Protein AF-0000000073987793 (afdb_homodimer)

Organism: Leishmania donovani (NCBI:txid5661)

Secondary structure (DSSP, 8-state):
---PPEEEEEE---HHHHHHHHHHHHHSSEEEEEEE-SSHHHHHHHHHHHHHHHT--GGG--EEE-HHHHHH-TT-SEEEE-S-GGGHHHHHHHHHHTT-EEEEPSS--SSHHHHHHHHHHHHTTT--EEE--GGGGSHHHHHHHHTGGGG-SEEEEEEEEEEE--HHHHHH-GGG-TTT-TTHHIIIIIHHHHHHHHHHTTSPPPSEEEEEEEEE-TTS-EEEEEEEEEEE-SSTT-EEEEEEEEESEEEEEEEEEEEESS-EEE-TTSSS---TTSSEEEEEEEEEE----SSS---EEEEEEEEEETT--SSHHHHHHHHHHHHTEEE-TTS-EEE-HHHHHHHHHHHHHHHHHHHHHHHHHH-/---PPEEEEEE---HHHHHHHHHHHHHSSEEEEEEE-SSHHHHHHHHHHHHHHHT--GGG--EEE-HHHHHH-TT-SEEEE-S-GGGHHHHHHHHHHTT-EEEEPSS--SSHHHHHHHHHHHHTTT--EEE--GGGGSHHHHHHHHTGGGG-SEEEEEEEEEEE--HHHHHH-GGG-TTT-TTHHIIIIIHHHHHHHHHHTTSPPPSEEEEEEEEE-TTS-EEEEEEEEEEE-SSTT-EEEEEEEEESEEEEEEEEEEEESS-EEE-TTSSS---TTSSEEEEEEEEEE----TTS---EEEEEEEEEETT--SSHHHHHHHHHHHHHEEE-TTS-EEE-HHHHHHHHHHHHHHHHHHHHHHHHHH-

Solvent-accessible surface area (backbone atoms only — not comparable to full-atom values): 36524 Å² total; per-residue (Å²): 122,90,82,69,62,45,25,28,15,29,37,38,77,39,64,66,46,43,49,48,50,54,15,37,58,70,40,50,66,39,42,58,38,31,30,7,27,100,40,53,67,58,19,41,52,49,48,53,52,49,33,61,76,66,67,54,52,78,91,62,54,53,41,60,30,42,57,67,54,36,45,67,33,91,64,32,44,32,36,38,37,59,58,52,29,65,62,39,63,66,53,55,53,45,18,41,74,51,71,29,24,36,37,31,35,63,52,60,50,84,40,50,68,57,43,50,52,50,50,52,55,23,47,76,70,34,26,35,47,35,56,54,59,32,38,80,49,17,59,54,51,51,52,52,55,71,48,43,72,74,15,44,56,60,37,34,36,40,27,38,36,28,29,58,58,51,74,66,46,54,72,65,38,58,49,49,30,38,83,36,24,72,51,13,26,41,34,67,48,32,43,54,38,52,46,52,54,26,60,73,55,72,67,55,76,58,81,45,68,44,24,40,71,74,39,59,46,95,83,61,12,35,34,22,32,39,39,36,39,31,31,75,31,91,49,89,96,39,54,22,48,31,41,33,40,17,27,42,72,26,22,62,42,46,42,33,38,42,31,7,54,44,10,28,38,47,31,52,25,62,73,64,45,59,28,88,87,38,59,26,52,34,34,41,40,31,54,43,76,55,66,75,54,74,58,68,70,76,52,66,44,67,49,73,45,80,44,75,34,67,78,28,61,61,54,38,19,50,18,38,38,44,37,49,56,53,70,34,48,44,63,48,94,87,62,48,78,29,33,41,68,68,50,34,52,51,37,39,46,56,44,48,54,44,41,41,53,52,51,50,22,50,51,45,35,75,98,120,90,82,70,61,45,26,29,16,29,38,39,76,38,66,67,46,46,45,49,51,53,16,37,58,69,40,51,64,39,42,58,38,31,30,7,26,102,39,52,68,58,21,41,52,48,47,53,51,49,33,62,76,67,66,53,53,80,93,61,55,53,41,59,28,42,55,67,53,36,45,66,34,91,63,31,47,33,36,37,36,58,57,52,29,66,61,38,64,66,55,54,52,44,17,41,76,50,70,29,25,38,38,30,34,64,52,61,50,83,41,51,67,57,41,49,51,50,48,52,55,22,47,75,70,33,26,37,48,35,56,54,58,32,39,81,50,16,60,53,50,50,51,54,53,70,49,44,71,73,15,44,56,59,38,36,37,41,28,40,36,29,28,59,59,49,75,67,46,55,71,67,37,58,52,48,31,38,82,37,25,71,51,13,26,44,33,67,49,31,43,55,38,53,47,50,54,27,59,73,54,72,67,54,78,56,80,45,67,44,22,41,71,74,39,59,46,95,85,61,12,35,34,21,32,38,38,37,38,32,32,76,30,91,49,90,93,39,54,21,47,31,41,32,41,18,26,42,72,26,22,62,42,47,42,33,37,42,32,7,54,45,9,28,38,44,33,52,25,62,72,65,45,60,28,88,87,40,58,25,52,33,36,39,39,31,55,44,74,54,62,74,49,66,74,57,72,71,51,67,42,66,50,74,44,78,45,74,33,68,78,30,60,61,53,38,21,49,19,38,37,44,36,49,56,54,70,34,46,44,64,46,96,87,62,48,78,29,33,41,67,67,52,33,51,49,36,39,47,56,44,46,54,43,41,41,52,53,50,48,22,51,51,44,36,75,100

Sequence (734 aa):
MSSDTIRVGFLGASTIAHKVWAAIEAAGNMQVTLVGSRSVKVAQKFIDECTESLHISEERKAAAATYDEVVGSSNVDVVYMSIPVTTRHEWVMKCAENNKHVVGEKPPASTPAQLQSWIEALSAKGLLYMDGTMFSHGPYVKKVVELLPEIGDIRRMTFIFSFRASPERLQSDIRCNPNLEPLGALGDIGWYGIRSFLHMVDFTMPTTVAGRILEELPNGAVTSFKGELTFPGAKPDTSIYSYFYCSFLSSLQQSFIVSGTKGRIVAEQLTSPLTDAGAACFKIVKPTFSGPDPSTDVTVEQTVTNVQVPEETGHMQETQMWRDVRDCLKKDESGRLIAEEDAVREWARKSWMTHCIAAKLMESARSMSSDTIRVGFLGASTIAHKVWAAIEAAGNMQVTLVGSRSVKVAQKFIDECTESLHISEERKAAAATYDEVVGSSNVDVVYMSIPVTTRHEWVMKCAENNKHVVGEKPPASTPAQLQSWIEALSAKGLLYMDGTMFSHGPYVKKVVELLPEIGDIRRMTFIFSFRASPERLQSDIRCNPNLEPLGALGDIGWYGIRSFLHMVDFTMPTTVAGRILEELPNGAVTSFKGELTFPGAKPDTSIYSYFYCSFLSSLQQSFIVSGTKGRIVAEQLTSPLTDAGAACFKIVKPTFSGPDPSTDVTVEQTVTNVQVPEETGHMQETQMWRDVRDCLKKDESGRLIAEEDAVREWARKSWMTHCIAAKLMESARS

Nearest PDB structures (foldseek):
  1rye-assembly1_D  TM=8.030E-01  e=3.801E-21  Zymomonas mobilis
  1rye-assembly1_B  TM=8.020E-01  e=1.846E-20  Zymomonas mobilis
  1h6d-assembly3_I  TM=7.692E-01  e=1.028E-20  Zymomonas mobilis
  1rye-assembly1_C  TM=7.904E-01  e=4.709E-20  Zymomonas mobilis
  6z3b-assembly1_B  TM=7.321E-01  e=4.615E-19  Mediterraneibacter gnavus

Structure (mmCIF, N/CA/C/O backbone):
data_AF-0000000073987793-model_v1
#
loop_
_entity.id
_entity.type
_entity.pdbx_description
1 polymer 'Oxidoreductase-like protein'
#
loop_
_atom_site.group_PDB
_atom_site.id
_atom_site.type_symbol
_atom_site.label_atom_id
_atom_site.label_alt_id
_atom_site.label_comp_id
_atom_site.label_asym_id
_atom_site.label_entity_id
_atom_site.label_seq_id
_atom_site.pdbx_PDB_ins_code
_atom_site.Cartn_x
_atom_site.Cartn_y
_atom_site.Cartn_z
_atom_site.occupancy
_atom_site.B_iso_or_equiv
_atom_site.auth_seq_id
_atom_site.auth_comp_id
_atom_site.auth_asym_id
_atom_site.auth_atom_id
_atom_site.pdbx_PDB_model_num
ATOM 1 N N . MET A 1 1 ? 15.875 -32.812 -31.797 1 35.72 1 MET A N 1
ATOM 2 C CA . MET A 1 1 ? 15.258 -33.281 -30.562 1 35.72 1 MET A CA 1
ATOM 3 C C . MET A 1 1 ? 14.047 -34.156 -30.875 1 35.72 1 MET A C 1
ATOM 5 O O . MET A 1 1 ? 13.195 -33.812 -31.688 1 35.72 1 MET A O 1
ATOM 9 N N . SER A 1 2 ? 14.078 -35.344 -31.031 1 41 2 SER A N 1
ATOM 10 C CA . SER A 1 2 ? 13.016 -36.281 -31.375 1 41 2 SER A CA 1
ATOM 11 C C . SER A 1 2 ? 11.68 -35.844 -30.797 1 41 2 SER A C 1
ATOM 13 O O . SER A 1 2 ? 11.594 -35.469 -29.625 1 41 2 SER A O 1
ATOM 15 N N . SER A 1 3 ? 10.766 -35.188 -31.547 1 55.16 3 SER A N 1
ATOM 16 C CA . SER A 1 3 ? 9.594 -34.312 -31.578 1 55.16 3 SER A CA 1
ATOM 17 C C . SER A 1 3 ? 8.453 -34.875 -30.75 1 55.16 3 SER A C 1
ATOM 19 O O . SER A 1 3 ? 7.289 -34.812 -31.156 1 55.16 3 SER A O 1
ATOM 21 N N . ASP A 1 4 ? 8.711 -35.844 -29.781 1 81 4 ASP A N 1
ATOM 22 C CA . ASP A 1 4 ? 7.582 -36.562 -29.219 1 81 4 ASP A CA 1
ATOM 23 C C . ASP A 1 4 ? 6.707 -35.656 -28.375 1 81 4 ASP A C 1
ATOM 25 O O . ASP A 1 4 ? 7.219 -34.812 -27.656 1 81 4 ASP A O 1
ATOM 29 N N . THR A 1 5 ? 5.496 -35.781 -28.625 1 93.75 5 THR A N 1
ATOM 30 C CA . THR A 1 5 ? 4.441 -35.031 -27.922 1 93.75 5 THR A CA 1
ATOM 31 C C . THR A 1 5 ? 4.406 -35.438 -26.453 1 93.75 5 THR A C 1
ATOM 33 O O . THR A 1 5 ? 4.438 -36.625 -26.125 1 93.75 5 THR A O 1
ATOM 36 N N . ILE A 1 6 ? 4.586 -34.531 -25.594 1 97.19 6 ILE A N 1
ATOM 37 C CA . ILE A 1 6 ? 4.469 -34.75 -24.156 1 97.19 6 ILE A CA 1
ATOM 38 C C . ILE A 1 6 ? 3 -34.969 -23.797 1 97.19 6 ILE A C 1
ATOM 40 O O . ILE A 1 6 ? 2.143 -34.156 -24.141 1 97.19 6 ILE A O 1
ATOM 44 N N . ARG A 1 7 ? 2.73 -36.094 -23.172 1 97.94 7 ARG A N 1
ATOM 45 C CA . ARG A 1 7 ? 1.363 -36.438 -22.812 1 97.94 7 ARG A CA 1
ATOM 46 C C . ARG A 1 7 ? 1.042 -36.031 -21.375 1 97.94 7 ARG A C 1
ATOM 48 O O . ARG A 1 7 ? 1.73 -36.438 -20.438 1 97.94 7 ARG A O 1
ATOM 55 N N . VAL A 1 8 ? -0.016 -35.25 -21.234 1 98.62 8 VAL A N 1
ATOM 56 C CA 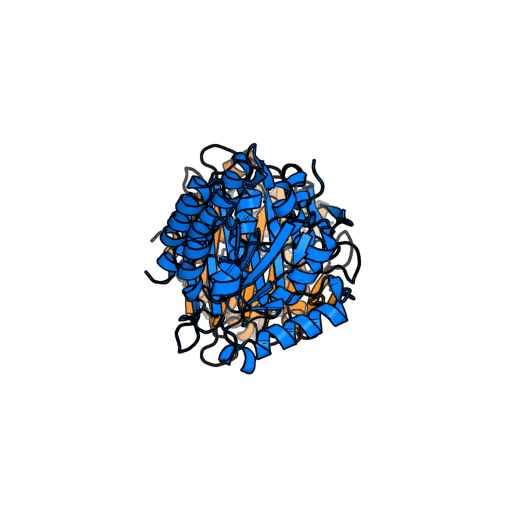. VAL A 1 8 ? -0.376 -34.656 -19.953 1 98.62 8 VAL A CA 1
ATOM 57 C C . VAL A 1 8 ? -1.656 -35.312 -19.438 1 98.62 8 VAL A C 1
ATOM 59 O O . VAL A 1 8 ? -2.635 -35.469 -20.172 1 98.62 8 VAL A O 1
ATOM 62 N N . GLY A 1 9 ? -1.652 -35.781 -18.188 1 98.69 9 GLY A N 1
ATOM 63 C CA . GLY A 1 9 ? -2.842 -36.219 -17.484 1 98.69 9 GLY A CA 1
ATOM 64 C C . GLY A 1 9 ? -3.303 -35.25 -16.406 1 98.69 9 GLY A C 1
ATOM 65 O O . GLY A 1 9 ? -2.48 -34.656 -15.703 1 98.69 9 GLY A O 1
ATOM 66 N N . PHE A 1 10 ? -4.633 -35.062 -16.281 1 98.5 10 PHE A N 1
ATOM 67 C CA . PHE A 1 10 ? -5.203 -34.188 -15.266 1 98.5 10 PHE A CA 1
ATOM 68 C C . PHE A 1 10 ? -5.695 -35 -14.062 1 98.5 10 PHE A C 1
ATOM 70 O O . PHE A 1 10 ? -6.328 -36.031 -14.227 1 98.5 10 PHE A O 1
ATOM 77 N N . LEU A 1 11 ? -5.305 -34.594 -12.914 1 97.88 11 LEU A N 1
ATOM 78 C CA . LEU A 1 11 ? -6.055 -34.938 -11.719 1 97.88 11 LEU A CA 1
ATOM 79 C C . LEU A 1 11 ? -6.949 -33.781 -11.281 1 97.88 11 LEU A C 1
ATOM 81 O O . LEU A 1 11 ? -6.477 -32.812 -10.656 1 97.88 11 LEU A O 1
ATOM 85 N N . GLY A 1 12 ? -8.211 -33.906 -11.57 1 94.56 12 GLY A N 1
ATOM 86 C CA . GLY A 1 12 ? -9.172 -32.844 -11.281 1 94.56 12 GLY A CA 1
ATOM 87 C C . GLY A 1 12 ? -9.703 -32.156 -12.523 1 94.56 12 GLY A C 1
ATOM 88 O O . GLY A 1 12 ? -8.977 -32 -13.508 1 94.56 12 GLY A O 1
ATOM 89 N N . ALA A 1 13 ? -10.992 -31.812 -12.523 1 89.69 13 ALA A N 1
ATOM 90 C CA . ALA A 1 13 ? -11.688 -31.078 -13.57 1 89.69 13 ALA A CA 1
ATOM 91 C C . ALA A 1 13 ? -12.172 -29.719 -13.055 1 89.69 13 ALA A C 1
ATOM 93 O O . ALA A 1 13 ? -13.344 -29.375 -13.203 1 89.69 13 ALA A O 1
ATOM 94 N N . SER A 1 14 ? -11.195 -29.047 -12.508 1 85.25 14 SER A N 1
ATOM 95 C CA . SER A 1 14 ? -11.5 -27.766 -11.883 1 85.25 14 SER A CA 1
ATOM 96 C C . SER A 1 14 ? -11.711 -26.672 -12.93 1 85.25 14 SER A C 1
ATOM 98 O O . SER A 1 14 ? -11.391 -26.875 -14.102 1 85.25 14 SER A O 1
ATOM 100 N N . THR A 1 15 ? -12.234 -25.531 -12.547 1 82.75 15 THR A N 1
ATOM 101 C CA . THR A 1 15 ? -12.445 -24.391 -13.43 1 82.75 15 THR A CA 1
ATOM 102 C C . THR A 1 15 ? -11.125 -23.922 -14.031 1 82.75 15 THR A C 1
ATOM 104 O O . THR A 1 15 ? -11.055 -23.609 -15.219 1 82.75 15 THR A O 1
ATOM 107 N N . ILE A 1 16 ? -10.133 -23.891 -13.266 1 86.88 16 ILE A N 1
ATOM 108 C CA . ILE A 1 16 ? -8.828 -23.422 -13.727 1 86.88 16 ILE A CA 1
ATOM 109 C C . ILE A 1 16 ? -8.258 -24.391 -14.75 1 86.88 16 ILE A C 1
ATOM 111 O O . ILE A 1 16 ? -7.461 -24.016 -15.609 1 86.88 16 ILE A O 1
ATOM 115 N N . ALA A 1 17 ? -8.672 -25.625 -14.664 1 91.12 17 ALA A N 1
ATOM 116 C CA . ALA A 1 17 ? -8.164 -26.656 -15.57 1 91.12 17 ALA A CA 1
ATOM 117 C C . ALA A 1 17 ? -8.57 -26.359 -17.016 1 91.12 17 ALA A C 1
ATOM 119 O O . ALA A 1 17 ? -7.879 -26.766 -17.953 1 91.12 17 ALA A O 1
ATOM 120 N N . HIS A 1 18 ? -9.688 -25.641 -17.172 1 90.19 18 HIS A N 1
ATOM 121 C CA . HIS A 1 18 ? -10.078 -25.219 -18.516 1 90.19 18 HIS A CA 1
ATOM 122 C C . HIS A 1 18 ? -9.016 -24.328 -19.141 1 90.19 18 HIS A C 1
ATOM 124 O O . HIS A 1 18 ? -8.602 -24.562 -20.281 1 90.19 18 HIS A O 1
ATOM 130 N N . LYS A 1 19 ? -8.57 -23.453 -18.344 1 89 19 LYS A N 1
ATOM 131 C CA . LYS A 1 19 ? -7.543 -22.516 -18.797 1 89 19 LYS A CA 1
ATOM 132 C C . LYS A 1 19 ? -6.215 -23.219 -19.031 1 89 19 LYS A C 1
ATOM 134 O O . LYS A 1 19 ? -5.484 -22.891 -19.969 1 89 19 LYS A O 1
ATOM 139 N N . VAL A 1 20 ? -5.957 -24.109 -18.234 1 94.44 20 VAL A N 1
ATOM 140 C CA . VAL A 1 20 ? -4.699 -24.844 -18.312 1 94.44 20 VAL A CA 1
ATOM 141 C C . VAL A 1 20 ? -4.691 -25.703 -19.578 1 94.44 20 VAL A C 1
ATOM 143 O O . VAL A 1 20 ? -3.68 -25.781 -20.281 1 94.44 20 VAL A O 1
ATOM 146 N N . TRP A 1 21 ? -5.828 -26.297 -19.844 1 95.75 21 TRP A N 1
ATOM 147 C CA . TRP A 1 21 ? -5.922 -27.109 -21.062 1 95.75 21 TRP A CA 1
ATOM 148 C C . TRP A 1 21 ? -5.672 -26.25 -22.297 1 95.75 21 TRP A C 1
ATOM 150 O O . TRP A 1 21 ? -4.895 -26.625 -23.188 1 95.75 21 TRP A O 1
ATOM 160 N N . ALA A 1 22 ? -6.277 -25.094 -22.328 1 93.75 22 ALA A N 1
ATOM 161 C CA . ALA A 1 22 ? -6.059 -24.172 -23.438 1 93.75 22 ALA A CA 1
ATOM 162 C C . ALA A 1 22 ? -4.582 -23.812 -23.562 1 93.75 22 ALA A C 1
ATOM 164 O O . ALA A 1 22 ? -4.051 -23.734 -24.672 1 93.75 22 ALA A O 1
ATOM 165 N N . ALA A 1 23 ? -3.941 -23.609 -22.453 1 95.06 23 ALA A N 1
ATOM 166 C CA . ALA A 1 23 ? -2.527 -23.25 -22.438 1 95.06 23 ALA A CA 1
ATOM 167 C C . ALA A 1 23 ? -1.659 -24.375 -22.969 1 95.06 23 ALA A C 1
ATOM 169 O O . ALA A 1 23 ? -0.695 -24.141 -23.703 1 95.06 23 ALA A O 1
ATOM 170 N N . ILE A 1 24 ? -1.985 -25.578 -22.609 1 96.69 24 ILE A N 1
ATOM 171 C CA . ILE A 1 24 ? -1.236 -26.75 -23.062 1 96.69 24 ILE A CA 1
ATOM 172 C C . ILE A 1 24 ? -1.342 -26.875 -24.578 1 96.69 24 ILE A C 1
ATOM 174 O O . ILE A 1 24 ? -0.34 -27.109 -25.25 1 96.69 24 ILE A O 1
ATOM 178 N N . GLU A 1 25 ? -2.533 -26.672 -25.109 1 95.19 25 GLU A N 1
ATOM 179 C CA . GLU A 1 25 ? -2.719 -26.719 -26.562 1 95.19 25 GLU A CA 1
ATOM 180 C C . GLU A 1 25 ? -1.897 -25.625 -27.25 1 95.19 25 GLU A C 1
ATOM 182 O O . GLU A 1 25 ? -1.278 -25.875 -28.281 1 95.19 25 GLU A O 1
ATOM 187 N N . ALA A 1 26 ? -1.867 -24.516 -26.641 1 94.5 26 ALA A N 1
ATOM 188 C CA . ALA A 1 26 ? -1.175 -23.359 -27.219 1 94.5 26 ALA A CA 1
ATOM 189 C C . ALA A 1 26 ? 0.339 -23.531 -27.109 1 94.5 26 ALA A C 1
ATOM 191 O O . ALA A 1 26 ? 1.089 -22.969 -27.922 1 94.5 26 ALA A O 1
ATOM 192 N N . ALA A 1 27 ? 0.81 -24.219 -26.141 1 95.88 27 ALA A N 1
ATOM 193 C CA . ALA A 1 27 ? 2.24 -24.391 -25.906 1 95.88 27 ALA A CA 1
ATOM 194 C C . ALA A 1 27 ? 2.893 -25.188 -27.016 1 95.88 27 ALA A C 1
ATOM 196 O O . ALA A 1 27 ? 4.074 -25.016 -27.312 1 95.88 27 ALA A O 1
ATOM 197 N N . GLY A 1 28 ? 2.111 -26.094 -27.656 1 94.06 28 GLY A N 1
ATOM 198 C CA . GLY A 1 28 ? 2.621 -26.906 -28.734 1 94.06 28 GLY A CA 1
ATOM 199 C C . GLY A 1 28 ? 3.377 -28.141 -28.266 1 94.06 28 GLY A C 1
ATOM 200 O O . GLY A 1 28 ? 3.998 -28.109 -27.188 1 94.06 28 GLY A O 1
ATOM 201 N N . ASN A 1 29 ? 3.287 -29.156 -29.016 1 95.12 29 ASN A N 1
ATOM 202 C CA . ASN A 1 29 ? 3.969 -30.438 -28.797 1 95.12 29 ASN A CA 1
ATOM 203 C C . ASN A 1 29 ? 3.594 -31.062 -27.469 1 95.12 29 ASN A C 1
ATOM 205 O O . ASN A 1 29 ? 4.422 -31.703 -26.812 1 95.12 29 ASN A O 1
ATOM 209 N N . MET A 1 30 ? 2.471 -30.719 -26.969 1 96.88 30 MET A N 1
ATOM 210 C CA . MET A 1 30 ? 1.88 -31.312 -25.766 1 96.88 30 MET A CA 1
ATOM 211 C C . MET A 1 30 ? 0.415 -31.672 -26 1 96.88 30 MET A C 1
ATOM 213 O O . MET A 1 30 ? -0.243 -31.078 -26.859 1 96.88 30 MET A O 1
ATOM 217 N N . GLN A 1 31 ? -0.027 -32.656 -25.266 1 96.75 31 GLN A N 1
ATOM 218 C CA . GLN A 1 31 ? -1.404 -33.094 -25.453 1 96.75 31 GLN A CA 1
ATOM 219 C C . GLN A 1 31 ? -1.972 -33.656 -24.141 1 96.75 31 GLN A C 1
ATOM 221 O O . GLN A 1 31 ? -1.301 -34.406 -23.438 1 96.75 31 GLN A O 1
ATOM 226 N N . VAL A 1 32 ? -3.182 -33.219 -23.812 1 98.19 32 VAL A N 1
ATOM 227 C CA . VAL A 1 32 ? -3.889 -33.844 -22.703 1 98.19 32 VAL A CA 1
ATOM 228 C C . VAL A 1 32 ? -4.453 -35.188 -23.141 1 98.19 32 VAL A C 1
ATOM 230 O O . VAL A 1 32 ? -5.238 -35.25 -24.094 1 98.19 32 VAL A O 1
ATOM 233 N N . THR A 1 33 ? -4.129 -36.25 -22.438 1 98.19 33 THR A N 1
ATOM 234 C CA . THR A 1 33 ? -4.508 -37.562 -22.906 1 98.19 33 THR A CA 1
ATOM 235 C C . THR A 1 33 ? -5.531 -38.188 -21.969 1 98.19 33 THR A C 1
ATOM 237 O O . THR A 1 33 ? -6.379 -38.969 -22.391 1 98.19 33 THR A O 1
ATOM 240 N N . LEU A 1 34 ? -5.387 -37.875 -20.672 1 98.25 34 LEU A N 1
ATOM 241 C CA . LEU A 1 34 ? -6.312 -38.438 -19.688 1 98.25 34 LEU A CA 1
ATOM 242 C C . LEU A 1 34 ? -6.77 -37.344 -18.719 1 98.25 34 LEU A C 1
ATOM 244 O O . LEU A 1 34 ? -5.988 -36.469 -18.344 1 98.25 34 LEU A O 1
ATOM 248 N N . VAL A 1 35 ? -8.039 -37.438 -18.344 1 98.31 35 VAL A N 1
ATOM 249 C CA . VAL A 1 35 ? -8.594 -36.594 -17.297 1 98.31 35 VAL A CA 1
ATOM 250 C C . VAL A 1 35 ? -9.219 -37.469 -16.203 1 98.31 35 VAL A C 1
ATOM 252 O O . VAL A 1 35 ? -10.172 -38.219 -16.469 1 98.31 35 VAL A O 1
ATOM 255 N N . GLY A 1 36 ? -8.625 -37.312 -15.07 1 96.81 36 GLY A N 1
ATOM 256 C CA . GLY A 1 36 ? -9.125 -38.062 -13.93 1 96.81 36 GLY A CA 1
ATOM 257 C C . GLY A 1 36 ? -10.039 -37.25 -13.031 1 96.81 36 GLY A C 1
ATOM 258 O O . GLY A 1 36 ? -9.797 -36.062 -12.812 1 96.81 36 GLY A O 1
ATOM 259 N N . SER A 1 37 ? -11.094 -37.844 -12.57 1 92.88 37 SER A N 1
ATOM 260 C CA . SER A 1 37 ? -11.992 -37.281 -11.562 1 92.88 37 SER A CA 1
ATOM 261 C C . SER A 1 37 ? -12.555 -38.375 -10.648 1 92.88 37 SER A C 1
ATOM 263 O O . SER A 1 37 ? -12.391 -39.562 -10.914 1 92.88 37 SER A O 1
ATOM 265 N N . ARG A 1 38 ? -13.148 -37.906 -9.469 1 87.06 38 ARG A N 1
ATOM 266 C CA . ARG A 1 38 ? -13.836 -38.812 -8.57 1 87.06 38 ARG A CA 1
ATOM 267 C C . ARG A 1 38 ? -15.039 -39.469 -9.258 1 87.06 38 ARG A C 1
ATOM 269 O O . ARG A 1 38 ? -15.367 -40.625 -8.992 1 87.06 38 ARG A O 1
ATOM 276 N N . SER A 1 39 ? -15.578 -38.656 -10.211 1 90.62 39 SER A N 1
ATOM 277 C CA . SER A 1 39 ? -16.688 -39.125 -11.039 1 90.62 39 SER A CA 1
ATOM 278 C C . SER A 1 39 ? -16.328 -39.125 -12.516 1 90.62 39 SER A C 1
ATOM 280 O O . SER A 1 39 ? -16.047 -38.094 -13.086 1 90.62 39 SER A O 1
ATOM 282 N N . VAL A 1 40 ? -16.422 -40.312 -13.133 1 89.81 40 VAL A N 1
ATOM 283 C CA . VAL A 1 40 ? -16.094 -40.438 -14.547 1 89.81 40 VAL A CA 1
ATOM 284 C C . VAL A 1 40 ? -17.016 -39.562 -15.375 1 89.81 40 VAL A C 1
ATOM 286 O O . VAL A 1 40 ? -16.594 -39 -16.391 1 89.81 40 VAL A O 1
ATOM 289 N N . LYS A 1 41 ? -18.188 -39.438 -14.883 1 92.94 41 LYS A N 1
ATOM 290 C CA . LYS A 1 41 ? -19.156 -38.594 -15.57 1 92.94 41 LYS A CA 1
ATOM 291 C C . LYS A 1 41 ? -18.703 -37.125 -15.578 1 92.94 41 LYS A C 1
ATOM 293 O O . LYS A 1 41 ? -18.859 -36.438 -16.578 1 92.94 41 LYS A O 1
ATOM 298 N N . VAL A 1 42 ? -18.172 -36.719 -14.461 1 93.19 42 VAL A N 1
ATOM 299 C CA . VAL A 1 42 ? -17.688 -35.375 -14.336 1 93.19 42 VAL A CA 1
ATOM 300 C C . VAL A 1 42 ? -16.5 -35.156 -15.266 1 93.19 42 VAL A C 1
ATOM 302 O O . VAL A 1 42 ? -16.406 -34.125 -15.945 1 93.19 42 VAL A O 1
ATOM 305 N N . ALA A 1 43 ? -15.609 -36.094 -15.328 1 95.88 43 ALA A N 1
ATOM 306 C CA . ALA A 1 43 ? -14.445 -36.031 -16.203 1 95.88 43 ALA A CA 1
ATOM 307 C C . ALA A 1 43 ? -14.867 -35.938 -17.672 1 95.88 43 ALA A C 1
ATOM 309 O O . ALA A 1 43 ? -14.32 -35.156 -18.438 1 95.88 43 ALA A O 1
ATOM 310 N N . GLN A 1 44 ? -15.828 -36.781 -18 1 96.19 44 GLN A N 1
ATOM 311 C CA . GLN A 1 44 ? -16.281 -36.812 -19.391 1 96.19 44 GLN A CA 1
ATOM 312 C C . GLN A 1 44 ? -16.922 -35.5 -19.797 1 96.19 44 GLN A C 1
ATOM 314 O O . GLN A 1 44 ? -16.688 -35 -20.891 1 96.19 44 GLN A O 1
ATOM 319 N N . LYS A 1 45 ? -17.75 -35 -18.922 1 95.62 45 LYS A N 1
ATOM 320 C CA . LYS A 1 45 ? -18.375 -33.719 -19.188 1 95.62 45 LYS A CA 1
ATOM 321 C C . LYS A 1 45 ? -17.328 -32.625 -19.406 1 95.62 45 LYS A C 1
ATOM 323 O O . LYS A 1 45 ? -17.422 -31.828 -20.344 1 95.62 45 LYS A O 1
ATOM 328 N N . PHE A 1 46 ? -16.391 -32.594 -18.547 1 95.75 46 PHE A N 1
ATOM 329 C CA . PHE A 1 46 ? -15.273 -31.656 -18.641 1 95.75 46 PHE A CA 1
ATOM 330 C C . PHE A 1 46 ? -14.531 -31.828 -19.969 1 95.75 46 PHE A C 1
ATOM 332 O O . PHE A 1 46 ? -14.234 -30.828 -20.641 1 95.75 46 PHE A O 1
ATOM 339 N N . ILE A 1 47 ? -14.242 -33 -20.375 1 97.31 47 ILE A N 1
ATOM 340 C CA . ILE A 1 47 ? -13.539 -33.312 -21.609 1 97.31 47 ILE A CA 1
ATOM 341 C C . ILE A 1 47 ? -14.352 -32.812 -22.797 1 97.31 47 ILE A C 1
ATOM 343 O O . ILE A 1 47 ? -13.812 -32.188 -23.703 1 97.31 47 ILE A O 1
ATOM 347 N N . ASP A 1 48 ? -15.633 -33.094 -22.766 1 96.19 48 ASP A N 1
ATOM 348 C CA . ASP A 1 48 ? -16.5 -32.688 -23.859 1 96.19 48 ASP A CA 1
ATOM 349 C C . ASP A 1 48 ? -16.516 -31.156 -24 1 96.19 48 ASP A C 1
ATOM 351 O O . ASP A 1 48 ? -16.438 -30.625 -25.109 1 96.19 48 ASP A O 1
ATOM 355 N N . GLU A 1 49 ? -16.594 -30.516 -22.906 1 94.81 49 GLU A N 1
ATOM 356 C CA . GLU A 1 49 ? -16.594 -29.062 -22.906 1 94.81 49 GLU A CA 1
ATOM 357 C C . GLU A 1 49 ? -15.297 -28.5 -23.484 1 94.81 49 GLU A C 1
ATOM 359 O O . GLU A 1 49 ? -15.32 -27.609 -24.312 1 94.81 49 GLU A O 1
ATOM 364 N N . CYS A 1 50 ? -14.203 -29.047 -23.031 1 95.12 50 CYS A N 1
ATOM 365 C CA . CYS A 1 50 ? -12.898 -28.562 -23.484 1 95.12 50 CYS A CA 1
ATOM 366 C C . CYS A 1 50 ? -12.664 -28.922 -24.953 1 95.12 50 CYS A C 1
ATOM 368 O O . CYS A 1 50 ? -12.133 -28.125 -25.719 1 95.12 50 CYS A O 1
ATOM 370 N N . THR A 1 51 ? -13.047 -30.078 -25.312 1 95.44 51 THR A N 1
ATOM 371 C CA . THR A 1 51 ? -12.883 -30.516 -26.703 1 95.44 51 THR A CA 1
ATOM 372 C C . THR A 1 51 ? -13.648 -29.609 -27.656 1 95.44 51 THR A C 1
ATOM 374 O O . THR A 1 51 ? -13.141 -29.234 -28.719 1 95.44 51 THR A O 1
ATOM 377 N N . GLU A 1 52 ? -14.836 -29.312 -27.281 1 94.81 52 GLU A N 1
ATOM 378 C CA . GLU A 1 52 ? -15.664 -28.438 -28.094 1 94.81 52 GLU A CA 1
ATOM 379 C C . GLU A 1 52 ? -15.094 -27.016 -28.141 1 94.81 52 GLU A C 1
ATOM 381 O O . GLU A 1 52 ? -14.898 -26.469 -29.219 1 94.81 52 GLU A O 1
ATOM 386 N N . SER A 1 53 ? -14.797 -26.5 -27.016 1 92.19 53 SER A N 1
ATOM 387 C CA . SER A 1 53 ? -14.375 -25.109 -26.906 1 92.19 53 SER A CA 1
ATOM 388 C C . SER A 1 53 ? -13.016 -24.906 -27.562 1 92.19 53 SER A C 1
ATOM 390 O O . SER A 1 53 ? -12.742 -23.828 -28.109 1 92.19 53 SER A O 1
ATOM 392 N N . LEU A 1 54 ? -12.148 -25.922 -27.547 1 94.25 54 LEU A N 1
ATOM 393 C CA . LEU A 1 54 ? -10.789 -25.781 -28.047 1 94.25 54 LEU A CA 1
ATOM 394 C C . LEU A 1 54 ? -10.664 -26.391 -29.453 1 94.25 54 LEU A C 1
ATOM 396 O O . LEU A 1 54 ? -9.57 -26.391 -30.031 1 94.25 54 LEU A O 1
ATOM 400 N N . HIS A 1 55 ? -11.711 -26.938 -29.969 1 94.88 55 HIS A N 1
ATOM 401 C CA . HIS A 1 55 ? -11.766 -27.531 -31.297 1 94.88 55 HIS A CA 1
ATOM 402 C C . HIS A 1 55 ? -10.727 -28.641 -31.453 1 94.88 55 HIS A C 1
ATOM 404 O O . HIS A 1 55 ? -9.977 -28.672 -32.438 1 94.88 55 HIS A O 1
ATOM 410 N N . ILE A 1 56 ? -10.734 -29.438 -30.453 1 95.38 56 ILE A N 1
ATOM 411 C CA . ILE A 1 56 ? -9.828 -30.578 -30.469 1 95.38 56 ILE A CA 1
ATOM 412 C C . ILE A 1 56 ? -10.406 -31.703 -31.328 1 95.38 56 ILE A C 1
ATOM 414 O O . ILE A 1 56 ? -11.594 -32.031 -31.203 1 95.38 56 ILE A O 1
ATOM 418 N N . SER A 1 57 ? -9.617 -32.312 -32.188 1 94.88 57 SER A N 1
ATOM 419 C CA . SER A 1 57 ? -10.078 -33.406 -33.062 1 94.88 57 SER A CA 1
ATOM 420 C C . SER A 1 57 ? -10.398 -34.656 -32.25 1 94.88 57 SER A C 1
ATOM 422 O O . SER A 1 57 ? -9.852 -34.875 -31.172 1 94.88 57 SER A O 1
ATOM 424 N N . GLU A 1 58 ? -11.234 -35.469 -32.781 1 92.69 58 GLU A N 1
ATOM 425 C CA . GLU A 1 58 ? -11.664 -36.688 -32.094 1 92.69 58 GLU A CA 1
ATOM 426 C C . GLU A 1 58 ? -10.477 -37.625 -31.828 1 92.69 58 GLU A C 1
ATOM 428 O O . GLU A 1 58 ? -10.445 -38.312 -30.812 1 92.69 58 GLU A O 1
ATOM 433 N N . GLU A 1 59 ? -9.508 -37.656 -32.719 1 92.88 59 GLU A N 1
ATOM 434 C CA . GLU A 1 59 ? -8.344 -38.531 -32.594 1 92.88 59 GLU A CA 1
ATOM 435 C C . GLU A 1 59 ? -7.465 -38.094 -31.406 1 92.88 59 GLU A C 1
ATOM 437 O O . GLU A 1 59 ? -6.734 -38.938 -30.859 1 92.88 59 GLU A O 1
ATOM 442 N N . ARG A 1 60 ? -7.582 -36.844 -31 1 94.56 60 ARG A N 1
ATOM 443 C CA . ARG A 1 60 ? -6.734 -36.312 -29.938 1 94.56 60 ARG A CA 1
ATOM 444 C C . ARG A 1 60 ? -7.523 -36.125 -28.641 1 94.56 60 ARG A C 1
ATOM 446 O O . ARG A 1 60 ? -7 -35.625 -27.656 1 94.56 60 ARG A O 1
ATOM 453 N N . LYS A 1 61 ? -8.734 -36.562 -28.672 1 96.38 61 LYS A N 1
ATOM 454 C CA . LYS A 1 61 ? -9.602 -36.375 -27.516 1 96.38 61 LYS A CA 1
ATOM 455 C C . LYS A 1 61 ? -9.086 -37.156 -26.312 1 96.38 61 LYS A C 1
ATOM 457 O O . LYS A 1 61 ? -8.711 -38.312 -26.438 1 96.38 61 LYS A O 1
ATOM 462 N N . ALA A 1 62 ? -9.023 -36.531 -25.219 1 97.88 62 ALA A N 1
ATOM 463 C CA . ALA A 1 62 ? -8.609 -37.188 -23.969 1 97.88 62 ALA A CA 1
ATOM 464 C C . ALA A 1 62 ? -9.664 -38.188 -23.516 1 97.88 62 ALA A C 1
ATOM 466 O O . ALA A 1 62 ? -10.82 -38.125 -23.938 1 97.88 62 ALA A O 1
ATOM 467 N N . ALA A 1 63 ? -9.258 -39.125 -22.688 1 97.62 63 ALA A N 1
ATOM 468 C CA . ALA A 1 63 ? -10.188 -40.094 -22.109 1 97.62 63 ALA A CA 1
ATOM 469 C C . ALA A 1 63 ? -10.414 -39.844 -20.625 1 97.62 63 ALA A C 1
ATOM 471 O O . ALA A 1 63 ? -9.516 -39.375 -19.922 1 97.62 63 ALA A O 1
ATOM 472 N N . ALA A 1 64 ? -11.672 -40.094 -20.25 1 97.75 64 ALA A N 1
ATOM 473 C CA . ALA A 1 64 ? -11.984 -40.062 -18.828 1 97.75 64 ALA A CA 1
ATOM 474 C C . ALA A 1 64 ? -11.367 -41.25 -18.094 1 97.75 64 ALA A C 1
ATOM 476 O O . ALA A 1 64 ? -11.352 -42.344 -18.609 1 97.75 64 ALA A O 1
ATOM 477 N N . ALA A 1 65 ? -10.859 -40.969 -16.922 1 97.25 65 ALA A N 1
ATOM 478 C CA . ALA A 1 65 ? -10.18 -41.969 -16.141 1 97.25 65 ALA A CA 1
ATOM 479 C C . ALA A 1 65 ? -10.32 -41.719 -14.641 1 97.25 65 ALA A C 1
ATOM 481 O O . ALA A 1 65 ? -10.828 -40.656 -14.234 1 97.25 65 ALA A O 1
ATOM 482 N N . THR A 1 66 ? -9.992 -42.75 -13.875 1 96.44 66 THR A N 1
ATOM 483 C CA . THR A 1 66 ? -9.789 -42.531 -12.445 1 96.44 66 THR A CA 1
ATOM 484 C C . THR A 1 66 ? -8.422 -41.906 -12.18 1 96.44 66 THR A C 1
ATOM 486 O O . THR A 1 66 ? -7.562 -41.906 -13.062 1 96.44 66 THR A O 1
ATOM 489 N N . TYR A 1 67 ? -8.234 -41.438 -10.922 1 97.31 67 TYR A N 1
ATOM 490 C CA . TYR A 1 67 ? -6.934 -40.875 -10.547 1 97.31 67 TYR A CA 1
ATOM 491 C C . TYR A 1 67 ? -5.836 -41.938 -10.664 1 97.31 67 TYR A C 1
ATOM 493 O O . TYR A 1 67 ? -4.758 -41.656 -11.195 1 97.31 67 TYR A O 1
ATOM 501 N N . ASP A 1 68 ? -6.152 -43.188 -10.273 1 97.25 68 ASP A N 1
ATOM 502 C CA . ASP A 1 68 ? -5.188 -44.25 -10.352 1 97.25 68 ASP A CA 1
ATOM 503 C C . ASP A 1 68 ? -4.805 -44.562 -11.805 1 97.25 68 ASP A C 1
ATOM 505 O O . ASP A 1 68 ? -3.637 -44.812 -12.102 1 97.25 68 ASP A O 1
ATOM 509 N N . GLU A 1 69 ? -5.777 -44.531 -12.641 1 97.62 69 GLU A N 1
ATOM 510 C CA . GLU A 1 69 ? -5.52 -44.781 -14.055 1 97.62 69 GLU A CA 1
ATOM 511 C C . GLU A 1 69 ? -4.633 -43.688 -14.664 1 97.62 69 GLU A C 1
ATOM 513 O O . GLU A 1 69 ? -3.766 -44 -15.492 1 97.62 69 GLU A O 1
ATOM 518 N N . VAL A 1 70 ? -4.852 -42.469 -14.25 1 98.19 70 VAL A N 1
ATOM 519 C CA . VAL A 1 70 ? -4.051 -41.375 -14.766 1 98.19 70 VAL A CA 1
ATOM 520 C C . VAL A 1 70 ? -2.594 -41.531 -14.352 1 98.19 70 VAL A C 1
ATOM 522 O O . VAL A 1 70 ? -1.692 -41.5 -15.195 1 98.19 70 VAL A O 1
ATOM 525 N N . VAL A 1 71 ? -2.316 -41.812 -13.086 1 98.12 71 VAL A N 1
ATOM 526 C CA . VAL A 1 71 ? -0.96 -41.844 -12.547 1 98.12 71 VAL A CA 1
ATOM 527 C C . VAL A 1 71 ? -0.238 -43.094 -13.031 1 98.12 71 VAL A C 1
ATOM 529 O O . VAL A 1 71 ? 0.989 -43.094 -13.164 1 98.12 71 VAL A O 1
ATOM 532 N N . GLY A 1 72 ? -0.977 -44.156 -13.422 1 97.88 72 GLY A N 1
ATOM 533 C CA . GLY A 1 72 ? -0.37 -45.406 -13.82 1 97.88 72 GLY A CA 1
ATOM 534 C C . GLY A 1 72 ? -0.27 -45.594 -15.32 1 97.88 72 GLY A C 1
ATOM 535 O O . GLY A 1 72 ? 0.328 -46.531 -15.812 1 97.88 72 GLY A O 1
ATOM 536 N N . SER A 1 73 ? -0.775 -44.719 -16.047 1 97.94 73 SER A N 1
ATOM 537 C CA . SER A 1 73 ? -0.902 -44.875 -17.484 1 97.94 73 SER A CA 1
ATOM 538 C C . SER A 1 73 ? 0.428 -44.625 -18.188 1 97.94 73 SER A C 1
ATOM 540 O O . SER A 1 73 ? 1.139 -43.688 -17.875 1 97.94 73 SER A O 1
ATOM 542 N N . SER A 1 74 ? 0.715 -45.406 -19.234 1 96.62 74 SER A N 1
ATOM 543 C CA . SER A 1 74 ? 1.879 -45.188 -20.078 1 96.62 74 SER A CA 1
ATOM 544 C C . SER A 1 74 ? 1.629 -44.062 -21.062 1 96.62 74 SER A C 1
ATOM 546 O O . SER A 1 74 ? 2.562 -43.562 -21.703 1 96.62 74 SER A O 1
ATOM 548 N N . ASN A 1 75 ? 0.398 -43.562 -21.094 1 96.75 75 ASN A N 1
ATOM 549 C CA . ASN A 1 75 ? 0.029 -42.469 -22 1 96.75 75 ASN A CA 1
ATOM 550 C C . ASN A 1 75 ? 0.06 -41.125 -21.297 1 96.75 75 ASN A C 1
ATOM 552 O O . ASN A 1 75 ? -0.587 -40.156 -21.734 1 96.75 75 ASN A O 1
ATOM 556 N N . VAL A 1 76 ? 0.687 -41.062 -20.125 1 98.12 76 VAL A N 1
ATOM 557 C CA . VAL A 1 76 ? 0.846 -39.844 -19.375 1 98.12 76 VAL A CA 1
ATOM 558 C C . VAL A 1 76 ? 2.309 -39.656 -18.969 1 98.12 76 VAL A C 1
ATOM 560 O O . VAL A 1 76 ? 2.912 -40.562 -18.391 1 98.12 76 VAL A O 1
ATOM 563 N N . ASP A 1 77 ? 2.873 -38.531 -19.25 1 98 77 ASP A N 1
ATOM 564 C CA . ASP A 1 77 ? 4.238 -38.156 -18.875 1 98 77 ASP A CA 1
ATOM 565 C C . ASP A 1 77 ? 4.246 -37.188 -17.719 1 98 77 ASP A C 1
ATOM 567 O O . ASP A 1 77 ? 5.086 -37.281 -16.812 1 98 77 ASP A O 1
ATOM 571 N N . VAL A 1 78 ? 3.402 -36.188 -17.734 1 98.62 78 VAL A N 1
ATOM 572 C CA . VAL A 1 78 ? 3.264 -35.125 -16.75 1 98.62 78 VAL A CA 1
ATOM 573 C C . VAL A 1 78 ? 1.849 -35.156 -16.172 1 98.62 78 VAL A C 1
ATOM 575 O O . VAL A 1 78 ? 0.872 -35.25 -16.922 1 98.62 78 VAL A O 1
ATOM 578 N N . VAL A 1 79 ? 1.742 -35.094 -14.906 1 98.81 79 VAL A N 1
ATOM 579 C CA . VAL A 1 79 ? 0.436 -35 -14.266 1 98.81 79 VAL A CA 1
ATOM 580 C C . VAL A 1 79 ? 0.204 -33.562 -13.781 1 98.81 79 VAL A C 1
ATOM 582 O O . VAL A 1 79 ? 1.03 -33 -13.055 1 98.81 79 VAL A O 1
ATOM 585 N N . TYR A 1 80 ? -0.849 -32.969 -14.242 1 98.62 80 TYR A N 1
ATOM 586 C CA . TYR A 1 80 ? -1.341 -31.688 -13.727 1 98.62 80 TYR A CA 1
ATOM 587 C C . TYR A 1 80 ? -2.361 -31.906 -12.617 1 98.62 80 TYR A C 1
ATOM 589 O O . TYR A 1 80 ? -3.334 -32.656 -12.797 1 98.62 80 TYR A O 1
ATOM 597 N N . MET A 1 81 ? -2.137 -31.234 -11.531 1 98.06 81 MET A N 1
ATOM 598 C CA . MET A 1 81 ? -2.971 -31.484 -10.359 1 98.06 81 MET A CA 1
ATOM 599 C C . MET A 1 81 ? -3.666 -30.203 -9.906 1 98.06 81 MET A C 1
ATOM 601 O O . MET A 1 81 ? -3.008 -29.266 -9.469 1 98.06 81 MET A O 1
ATOM 605 N N . SER A 1 82 ? -5.004 -30.188 -9.922 1 96.38 82 SER A N 1
ATOM 606 C CA . SER A 1 82 ? -5.809 -29.047 -9.461 1 96.38 82 SER A CA 1
ATOM 607 C C . SER A 1 82 ? -6.859 -29.5 -8.453 1 96.38 82 SER A C 1
ATOM 609 O O . SER A 1 82 ? -7.957 -28.938 -8.406 1 96.38 82 SER A O 1
ATOM 611 N N . ILE A 1 83 ? -6.582 -30.578 -7.727 1 96.5 83 ILE A N 1
ATOM 612 C CA . ILE A 1 83 ? -7.445 -31.078 -6.656 1 96.5 83 ILE A CA 1
ATOM 613 C C . ILE A 1 83 ? -7.113 -30.344 -5.352 1 96.5 83 ILE A C 1
ATOM 615 O O . ILE A 1 83 ? -6.121 -29.625 -5.273 1 96.5 83 ILE A O 1
ATOM 619 N N . PRO A 1 84 ? -7.938 -30.484 -4.289 1 96.44 84 PRO A N 1
ATOM 620 C CA . PRO A 1 84 ? -7.699 -29.766 -3.035 1 96.44 84 PRO A CA 1
ATOM 621 C C . PRO A 1 84 ? -6.324 -30.062 -2.439 1 96.44 84 PRO A C 1
ATOM 623 O O . PRO A 1 84 ? -5.836 -31.188 -2.529 1 96.44 84 PRO A O 1
ATOM 626 N N . VAL A 1 85 ? -5.785 -29.109 -1.767 1 98.06 85 VAL A N 1
ATOM 627 C CA . VAL A 1 85 ? -4.43 -29.141 -1.227 1 98.06 85 VAL A CA 1
ATOM 628 C C . VAL A 1 85 ? -4.273 -30.359 -0.308 1 98.06 85 VAL A C 1
ATOM 630 O O . VAL A 1 85 ? -3.285 -31.078 -0.398 1 98.06 85 VAL A O 1
ATOM 633 N N . THR A 1 86 ? -5.25 -30.625 0.479 1 98 86 THR A N 1
ATOM 634 C CA . THR A 1 86 ? -5.121 -31.609 1.535 1 98 86 THR A CA 1
ATOM 635 C C . THR A 1 86 ? -5.184 -33.031 0.957 1 98 86 THR A C 1
ATOM 637 O O . THR A 1 86 ? -4.875 -34 1.646 1 98 86 THR A O 1
ATOM 640 N N . THR A 1 87 ? -5.477 -33.156 -0.318 1 97.12 87 THR A N 1
ATOM 641 C CA . THR A 1 87 ? -5.605 -34.469 -0.914 1 97.12 87 THR A CA 1
ATOM 642 C C . THR A 1 87 ? -4.414 -34.781 -1.813 1 97.12 87 THR A C 1
ATOM 644 O O . THR A 1 87 ? -4.258 -35.906 -2.287 1 97.12 87 THR A O 1
ATOM 647 N N . ARG A 1 88 ? -3.521 -33.875 -1.963 1 98.19 88 ARG A N 1
ATOM 648 C CA . ARG A 1 88 ? -2.527 -33.938 -3.029 1 98.19 88 ARG A CA 1
ATOM 649 C C . ARG A 1 88 ? -1.397 -34.906 -2.656 1 98.19 88 ARG A C 1
ATOM 651 O O . ARG A 1 88 ? -0.764 -35.5 -3.533 1 98.19 88 ARG A O 1
ATOM 658 N N . HIS A 1 89 ? -1.166 -35.062 -1.394 1 98.44 89 HIS A N 1
ATOM 659 C CA . HIS A 1 89 ? 0.008 -35.781 -0.953 1 98.44 89 HIS A CA 1
ATOM 660 C C . HIS A 1 89 ? 0.022 -37.219 -1.541 1 98.44 89 HIS A C 1
ATOM 662 O O . HIS A 1 89 ? 1.02 -37.625 -2.131 1 98.44 89 HIS A O 1
ATOM 668 N N . GLU A 1 90 ? -1.07 -37.875 -1.435 1 97.94 90 GLU A N 1
ATOM 669 C CA . GLU A 1 90 ? -1.187 -39.25 -1.927 1 97.94 90 GLU A CA 1
ATOM 670 C C . GLU A 1 90 ? -0.861 -39.312 -3.416 1 97.94 90 GLU A C 1
ATOM 672 O O . GLU A 1 90 ? -0.125 -40.219 -3.848 1 97.94 90 GLU A O 1
ATOM 677 N N . TRP A 1 91 ? -1.328 -38.406 -4.105 1 98.38 91 TRP A N 1
ATOM 678 C CA . TRP A 1 91 ? -1.256 -38.5 -5.559 1 98.38 91 TRP A CA 1
ATOM 679 C C . TRP A 1 91 ? 0.115 -38.062 -6.062 1 98.38 91 TRP A C 1
ATOM 681 O O . TRP A 1 91 ? 0.613 -38.562 -7.062 1 98.38 91 TRP A O 1
ATOM 691 N N . VAL A 1 92 ? 0.727 -37.094 -5.414 1 98.75 92 VAL A N 1
ATOM 692 C CA . VAL A 1 92 ? 2.082 -36.719 -5.797 1 98.75 92 VAL A CA 1
ATOM 693 C C . VAL A 1 92 ? 3.035 -37.875 -5.551 1 98.75 92 VAL A C 1
ATOM 695 O O . VAL A 1 92 ? 3.9 -38.156 -6.383 1 98.75 92 VAL A O 1
ATOM 698 N N . MET A 1 93 ? 2.887 -38.562 -4.449 1 98.44 93 MET A N 1
ATOM 699 C CA . MET A 1 93 ? 3.742 -39.719 -4.148 1 98.44 93 MET A CA 1
ATOM 700 C C . MET A 1 93 ? 3.523 -40.844 -5.156 1 98.44 93 MET A C 1
ATOM 702 O O . MET A 1 93 ? 4.477 -41.5 -5.574 1 98.44 93 MET A O 1
ATOM 706 N N . LYS A 1 94 ? 2.285 -41.062 -5.523 1 98.56 94 LYS A N 1
ATOM 707 C CA . LYS A 1 94 ? 1.994 -42.031 -6.551 1 98.56 94 LYS A CA 1
ATOM 708 C C . LYS A 1 94 ? 2.625 -41.656 -7.887 1 98.56 94 LYS A C 1
ATOM 710 O O . LYS A 1 94 ? 3.051 -42.531 -8.648 1 98.56 94 LYS A O 1
ATOM 715 N N . CYS A 1 95 ? 2.609 -40.375 -8.195 1 98.69 95 CYS A N 1
ATOM 716 C CA . CYS A 1 95 ? 3.307 -39.906 -9.391 1 98.69 95 CYS A CA 1
ATOM 717 C C . CYS A 1 95 ? 4.785 -40.281 -9.336 1 98.69 95 CYS A C 1
ATOM 719 O O . CYS A 1 95 ? 5.352 -40.75 -10.312 1 98.69 95 CYS A O 1
ATOM 721 N N . ALA A 1 96 ? 5.395 -40 -8.188 1 98.25 96 ALA A N 1
ATOM 722 C CA . ALA A 1 96 ? 6.801 -40.375 -8.016 1 98.25 96 ALA A CA 1
ATOM 723 C C . ALA A 1 96 ? 7.016 -41.875 -8.234 1 98.25 96 ALA A C 1
ATOM 725 O O . ALA A 1 96 ? 7.953 -42.281 -8.922 1 98.25 96 ALA A O 1
ATOM 726 N N . GLU A 1 97 ? 6.129 -42.656 -7.719 1 97.94 97 GLU A N 1
ATOM 727 C CA . GLU A 1 97 ? 6.23 -44.094 -7.832 1 97.94 97 GLU A CA 1
ATOM 728 C C . GLU A 1 97 ? 6.086 -44.562 -9.281 1 97.94 97 GLU A C 1
ATOM 730 O O . GLU A 1 97 ? 6.684 -45.562 -9.688 1 97.94 97 GLU A O 1
ATOM 735 N N . ASN A 1 98 ? 5.336 -43.812 -10.031 1 98.12 98 ASN A N 1
ATOM 736 C CA . ASN A 1 98 ? 5.012 -44.219 -11.391 1 98.12 98 ASN A CA 1
ATOM 737 C C . ASN A 1 98 ? 5.793 -43.406 -12.422 1 98.12 98 ASN A C 1
ATOM 739 O O . ASN A 1 98 ? 5.449 -43.406 -13.602 1 98.12 98 ASN A O 1
ATOM 743 N N . ASN A 1 99 ? 6.785 -42.625 -11.961 1 97.44 99 ASN A N 1
ATOM 744 C CA . ASN A 1 99 ? 7.703 -41.875 -12.82 1 97.44 99 ASN A CA 1
ATOM 745 C C . ASN A 1 99 ? 6.977 -40.812 -13.617 1 97.44 99 ASN A C 1
ATOM 747 O O . ASN A 1 99 ? 7.168 -40.688 -14.836 1 97.44 99 ASN A O 1
ATOM 751 N N . LYS A 1 100 ? 6.074 -40.125 -12.969 1 98.5 100 LYS A N 1
ATOM 752 C CA . LYS A 1 100 ? 5.367 -39 -13.594 1 98.5 100 LYS A CA 1
ATOM 753 C C . LYS A 1 100 ? 5.926 -37.656 -13.117 1 98.5 100 LYS A C 1
ATOM 755 O O . LYS A 1 100 ? 6.191 -37.469 -11.93 1 98.5 100 LYS A O 1
ATOM 760 N N . HIS A 1 101 ? 6.246 -36.719 -14.031 1 98.56 101 HIS A N 1
ATOM 761 C CA . HIS A 1 101 ? 6.453 -35.312 -13.648 1 98.56 101 HIS A CA 1
ATOM 762 C C . HIS A 1 101 ? 5.172 -34.719 -13.109 1 98.56 101 HIS A C 1
ATOM 764 O O . HIS A 1 101 ? 4.07 -35.188 -13.406 1 98.56 101 HIS A O 1
ATOM 770 N N . VAL A 1 102 ? 5.328 -33.656 -12.297 1 98.81 102 VAL A N 1
ATOM 771 C CA . VAL A 1 102 ? 4.141 -33.094 -11.656 1 98.81 102 VAL A CA 1
ATOM 772 C C . VAL A 1 102 ? 4.121 -31.578 -11.828 1 98.81 102 VAL A C 1
ATOM 774 O O . VAL A 1 102 ? 5.133 -30.906 -11.617 1 98.81 102 VAL A O 1
ATOM 777 N N . VAL A 1 103 ? 3.016 -31.016 -12.289 1 98.62 103 VAL A N 1
ATOM 778 C CA . VAL A 1 103 ? 2.648 -29.609 -12.18 1 98.62 103 VAL A CA 1
ATOM 779 C C . VAL A 1 103 ? 1.446 -29.453 -11.25 1 98.62 103 VAL A C 1
ATOM 781 O O . VAL A 1 103 ? 0.33 -29.844 -11.602 1 98.62 103 VAL A O 1
ATOM 784 N N . GLY A 1 104 ? 1.695 -28.953 -10.102 1 98.06 104 GLY A N 1
ATOM 785 C CA . GLY A 1 104 ? 0.629 -28.797 -9.125 1 98.06 104 GLY A CA 1
ATOM 786 C C . GLY A 1 104 ? 0.195 -27.359 -8.938 1 98.06 104 GLY A C 1
ATOM 787 O O . GLY A 1 104 ? 1.03 -26.453 -8.906 1 98.06 104 GLY A O 1
ATOM 788 N N . GLU A 1 105 ? -1.051 -27.109 -8.758 1 97.19 105 GLU A N 1
ATOM 789 C CA . GLU A 1 105 ? -1.551 -25.766 -8.492 1 97.19 105 GLU A CA 1
ATOM 790 C C . GLU A 1 105 ? -1.031 -25.234 -7.164 1 97.19 105 GLU A C 1
ATOM 792 O O . GLU A 1 105 ? -0.601 -26.016 -6.305 1 97.19 105 GLU A O 1
ATOM 797 N N . LYS A 1 106 ? -0.996 -23.938 -7.043 1 96.62 106 LYS A N 1
ATOM 798 C CA . LYS A 1 106 ? -0.608 -23.266 -5.801 1 96.62 106 LYS A CA 1
ATOM 799 C C . LYS A 1 106 ? -1.816 -23.062 -4.891 1 96.62 106 LYS A C 1
ATOM 801 O O . LYS A 1 106 ? -2.943 -22.922 -5.371 1 96.62 106 LYS A O 1
ATOM 806 N N . PRO A 1 107 ? -1.681 -23.047 -3.605 1 97.31 107 PRO A N 1
ATOM 807 C CA . PRO A 1 107 ? -0.479 -23.516 -2.908 1 97.31 107 PRO A CA 1
ATOM 808 C C . PRO A 1 107 ? -0.281 -25.016 -3.014 1 97.31 107 PRO A C 1
ATOM 810 O O . PRO A 1 107 ? -1.251 -25.766 -3.176 1 97.31 107 PRO A O 1
ATOM 813 N N . PRO A 1 108 ? 0.935 -25.422 -2.941 1 97.75 108 PRO A N 1
ATOM 814 C CA . PRO A 1 108 ? 1.211 -26.797 -3.355 1 97.75 108 PRO A CA 1
ATOM 815 C C . PRO A 1 108 ? 0.735 -27.828 -2.332 1 97.75 108 PRO A C 1
ATOM 817 O O . PRO A 1 108 ? -0.174 -28.609 -2.617 1 97.75 108 PRO A O 1
ATOM 820 N N . ALA A 1 109 ? 1.228 -27.734 -1.113 1 98.25 109 ALA A N 1
ATOM 821 C CA . ALA A 1 109 ? 1.055 -28.781 -0.112 1 98.25 109 ALA A CA 1
ATOM 822 C C . ALA A 1 109 ? 0.47 -28.219 1.18 1 98.25 109 ALA A C 1
ATOM 824 O O . ALA A 1 109 ? 0.344 -27 1.331 1 98.25 109 ALA A O 1
ATOM 825 N N . SER A 1 110 ? 0.163 -29.094 2.057 1 97.44 110 SER A N 1
ATOM 826 C CA . SER A 1 110 ? -0.366 -28.672 3.35 1 97.44 110 SER A CA 1
ATOM 827 C C . SER A 1 110 ? 0.718 -28.031 4.207 1 97.44 110 SER A C 1
ATOM 829 O O . SER A 1 110 ? 0.435 -27.125 5.008 1 97.44 110 SER A O 1
ATOM 831 N N . THR A 1 111 ? 1.926 -28.531 4.059 1 97.81 111 THR A N 1
ATOM 832 C CA . THR A 1 111 ? 3.066 -27.969 4.773 1 97.81 111 THR A CA 1
ATOM 833 C C . THR A 1 111 ? 4.301 -27.922 3.879 1 97.81 111 THR A C 1
ATOM 835 O O . THR A 1 111 ? 4.406 -28.703 2.924 1 97.81 111 THR A O 1
ATOM 838 N N . PRO A 1 112 ? 5.23 -27.047 4.258 1 98 112 PRO A N 1
ATOM 839 C CA . PRO A 1 112 ? 6.488 -27.047 3.504 1 98 112 PRO A CA 1
ATOM 840 C C . PRO A 1 112 ? 7.254 -28.359 3.627 1 98 112 PRO A C 1
ATOM 842 O O . PRO A 1 112 ? 7.949 -28.766 2.689 1 98 112 PRO A O 1
ATOM 845 N N . ALA A 1 113 ? 7.172 -29.016 4.742 1 98.25 113 ALA A N 1
ATOM 846 C CA . ALA A 1 113 ? 7.832 -30.297 4.926 1 98.25 113 ALA A CA 1
ATOM 847 C C . ALA A 1 113 ? 7.285 -31.344 3.957 1 98.25 113 ALA A C 1
ATOM 849 O O . ALA A 1 113 ? 8.047 -32.156 3.406 1 98.25 113 ALA A O 1
ATOM 850 N N . GLN A 1 114 ? 6.004 -31.312 3.816 1 98.5 114 GLN A N 1
ATOM 851 C CA . GLN A 1 114 ? 5.383 -32.219 2.854 1 98.5 114 GLN A CA 1
ATOM 852 C C . GLN A 1 114 ? 5.855 -31.922 1.434 1 98.5 114 GLN A C 1
ATOM 854 O O . GLN A 1 114 ? 6.188 -32.844 0.68 1 98.5 114 GLN A O 1
ATOM 859 N N . LEU A 1 115 ? 5.902 -30.703 1.066 1 98.69 115 LEU A N 1
ATOM 860 C CA . LEU A 1 115 ? 6.406 -30.312 -0.245 1 98.69 115 LEU A CA 1
ATOM 861 C C . LEU A 1 115 ? 7.855 -30.75 -0.425 1 98.69 115 LEU A C 1
ATOM 863 O O . LEU A 1 115 ? 8.227 -31.25 -1.489 1 98.69 115 LEU A O 1
ATOM 867 N N . GLN A 1 116 ? 8.625 -30.531 0.595 1 98.25 116 GLN A N 1
ATOM 868 C CA . GLN A 1 116 ? 10.023 -30.953 0.545 1 98.25 116 GLN A CA 1
ATOM 869 C C . GLN A 1 116 ? 10.148 -32.438 0.271 1 98.25 116 GLN A C 1
ATOM 871 O O . GLN A 1 116 ? 11 -32.875 -0.511 1 98.25 116 GLN A O 1
ATOM 876 N N . SER A 1 117 ? 9.328 -33.219 0.891 1 98.38 117 SER A N 1
ATOM 877 C CA . SER A 1 117 ? 9.359 -34.656 0.679 1 98.38 117 SER A CA 1
ATOM 878 C C . SER A 1 117 ? 9.008 -35.031 -0.763 1 98.38 117 SER A C 1
ATOM 880 O O . SER A 1 117 ? 9.562 -35.969 -1.328 1 98.38 117 SER A O 1
ATOM 882 N N . TRP A 1 118 ? 8 -34.281 -1.359 1 98.69 118 TRP A N 1
ATOM 883 C CA . TRP A 1 118 ? 7.664 -34.5 -2.766 1 98.69 118 TRP A CA 1
ATOM 884 C C . TRP A 1 118 ? 8.867 -34.219 -3.658 1 98.69 118 TRP A C 1
ATOM 886 O O . TRP A 1 118 ? 9.203 -35 -4.531 1 98.69 118 TRP A O 1
ATOM 896 N N . ILE A 1 119 ? 9.469 -33.062 -3.402 1 98.06 119 ILE A N 1
ATOM 897 C CA . ILE A 1 119 ? 10.586 -32.594 -4.219 1 98.06 119 ILE A CA 1
ATOM 898 C C . ILE A 1 119 ? 11.734 -33.594 -4.152 1 98.06 119 ILE A C 1
ATOM 900 O O . ILE A 1 119 ? 12.328 -33.938 -5.176 1 98.06 119 ILE A O 1
ATOM 904 N N . GLU A 1 120 ? 12.008 -34.094 -2.986 1 97.75 120 GLU A N 1
ATOM 905 C CA . GLU A 1 120 ? 13.07 -35.094 -2.812 1 97.75 120 GLU A CA 1
ATOM 906 C C . GLU A 1 120 ? 12.75 -36.375 -3.549 1 97.75 120 GLU A C 1
ATOM 908 O O . GLU A 1 120 ? 13.602 -36.938 -4.242 1 97.75 120 GLU A O 1
ATOM 913 N N . ALA A 1 121 ? 11.539 -36.875 -3.434 1 98.25 121 ALA A N 1
ATOM 914 C CA . ALA A 1 121 ? 11.117 -38.125 -4.066 1 98.25 121 ALA A CA 1
ATOM 915 C C . ALA A 1 121 ? 11.164 -38 -5.586 1 98.25 121 ALA A C 1
ATOM 917 O O . ALA A 1 121 ? 11.648 -38.938 -6.27 1 98.25 121 ALA A O 1
ATOM 918 N N . LEU A 1 122 ? 10.727 -36.938 -6.105 1 98.38 122 LEU A N 1
ATOM 919 C CA . LEU A 1 122 ? 10.688 -36.719 -7.547 1 98.38 122 LEU A CA 1
ATOM 920 C C . LEU A 1 122 ? 12.094 -36.469 -8.094 1 98.38 122 LEU A C 1
ATOM 922 O O . LEU A 1 122 ? 12.477 -37.062 -9.109 1 98.38 122 LEU A O 1
ATOM 926 N N . SER A 1 123 ? 12.828 -35.625 -7.379 1 96.88 123 SER A N 1
ATOM 927 C CA . SER A 1 123 ? 14.164 -35.281 -7.84 1 96.88 123 SER A CA 1
ATOM 928 C C . SER A 1 123 ? 15.07 -36.5 -7.895 1 96.88 123 SER A C 1
ATOM 930 O O . SER A 1 123 ? 15.93 -36.625 -8.773 1 96.88 123 SER A O 1
ATOM 932 N N . ALA A 1 124 ? 14.922 -37.406 -7.008 1 96.06 124 ALA A N 1
ATOM 933 C CA . ALA A 1 124 ? 15.727 -38.625 -6.957 1 96.06 124 ALA A CA 1
ATOM 934 C C . ALA A 1 124 ? 15.555 -39.469 -8.234 1 96.06 124 ALA A C 1
ATOM 936 O O . ALA A 1 124 ? 16.422 -40.25 -8.578 1 96.06 124 ALA A O 1
ATOM 937 N N . LYS A 1 125 ? 14.508 -39.219 -8.953 1 95.56 125 LYS A N 1
ATOM 938 C CA . LYS A 1 125 ? 14.203 -39.969 -10.156 1 95.56 125 LYS A CA 1
ATOM 939 C C . LYS A 1 125 ? 14.336 -39.125 -11.406 1 95.56 125 LYS A C 1
ATOM 941 O O . LYS A 1 125 ? 13.891 -39.5 -12.484 1 95.56 125 LYS A O 1
ATOM 946 N N . GLY A 1 126 ? 14.836 -37.844 -11.172 1 96.06 126 GLY A N 1
ATOM 947 C CA . GLY A 1 126 ? 14.969 -36.938 -12.297 1 96.06 126 GLY A CA 1
ATOM 948 C C . GLY A 1 126 ? 13.633 -36.375 -12.758 1 96.06 126 GLY A C 1
ATOM 949 O O . GLY A 1 126 ? 13.477 -36.031 -13.93 1 96.06 126 GLY A O 1
ATOM 950 N N . LEU A 1 127 ? 12.68 -36.344 -11.867 1 98.06 127 LEU A N 1
ATOM 951 C CA . LEU A 1 127 ? 11.344 -35.875 -12.211 1 98.06 127 LEU A CA 1
ATOM 952 C C . LEU A 1 127 ? 11.156 -34.438 -11.766 1 98.06 127 LEU A C 1
ATOM 954 O O . LEU A 1 127 ? 11.703 -34.031 -10.734 1 98.06 127 LEU A O 1
ATOM 958 N N . LEU A 1 128 ? 10.352 -33.719 -12.5 1 98.12 128 LEU A N 1
ATOM 959 C CA . LEU A 1 128 ? 10.055 -32.312 -12.273 1 98.12 128 LEU A CA 1
ATOM 960 C C . LEU A 1 128 ? 8.883 -32.156 -11.312 1 98.12 128 LEU A C 1
ATOM 962 O O . LEU A 1 128 ? 7.887 -32.875 -11.406 1 98.12 128 LEU A O 1
ATOM 966 N N . TYR A 1 129 ? 9.047 -31.234 -10.375 1 98.44 129 TYR A N 1
ATOM 967 C CA . TYR A 1 129 ? 7.898 -30.609 -9.719 1 98.44 129 TYR A CA 1
ATOM 968 C C . TYR A 1 129 ? 7.859 -29.109 -10.008 1 98.44 129 TYR A C 1
ATOM 970 O O . TYR A 1 129 ? 8.852 -28.406 -9.797 1 98.44 129 TYR A O 1
ATOM 978 N N . MET A 1 130 ? 6.734 -28.625 -10.461 1 98.19 130 MET A N 1
ATOM 979 C CA . MET A 1 130 ? 6.523 -27.203 -10.711 1 98.19 130 MET A CA 1
ATOM 980 C C . MET A 1 130 ? 5.168 -26.75 -10.18 1 98.19 130 MET A C 1
ATOM 982 O O . MET A 1 130 ? 4.148 -27.391 -10.445 1 98.19 130 MET A O 1
ATOM 986 N N . ASP A 1 131 ? 5.207 -25.703 -9.305 1 98.25 131 ASP A N 1
ATOM 987 C CA . ASP A 1 131 ? 3.918 -25.172 -8.875 1 98.25 131 ASP A CA 1
ATOM 988 C C . ASP A 1 131 ? 3.26 -24.344 -9.984 1 98.25 131 ASP A C 1
ATOM 990 O O . ASP A 1 131 ? 3.949 -23.75 -10.805 1 98.25 131 ASP A O 1
ATOM 994 N N . GLY A 1 132 ? 1.965 -24.344 -10.016 1 96.88 132 GLY A N 1
ATOM 995 C CA . GLY A 1 132 ? 1.189 -23.719 -11.078 1 96.88 132 GLY A CA 1
ATOM 996 C C . GLY A 1 132 ? 1.065 -22.219 -10.914 1 96.88 132 GLY A C 1
ATOM 997 O O . GLY A 1 132 ? -0.008 -21.641 -11.125 1 96.88 132 GLY A O 1
ATOM 998 N N . THR A 1 133 ? 2.129 -21.484 -10.492 1 97.06 133 THR A N 1
ATOM 999 C CA . THR A 1 133 ? 2.109 -20.031 -10.375 1 97.06 133 THR A CA 1
ATOM 1000 C C . THR A 1 133 ? 2.408 -19.375 -11.711 1 97.06 133 THR A C 1
ATOM 1002 O O . THR A 1 133 ? 3.529 -18.922 -11.953 1 97.06 133 THR A O 1
ATOM 1005 N N . MET A 1 134 ? 1.419 -19.156 -12.516 1 95.44 134 MET A N 1
ATOM 1006 C CA . MET A 1 134 ? 1.514 -18.859 -13.938 1 95.44 134 MET A CA 1
ATOM 1007 C C . MET A 1 134 ? 2.205 -17.516 -14.164 1 95.44 134 MET A C 1
ATOM 1009 O O . MET A 1 134 ? 2.951 -17.359 -15.133 1 95.44 134 MET A O 1
ATOM 1013 N N . PHE A 1 135 ? 2.016 -16.469 -13.25 1 94.75 135 PHE A N 1
ATOM 1014 C CA . PHE A 1 135 ? 2.51 -15.133 -13.562 1 94.75 135 PHE A CA 1
ATOM 1015 C C . PHE A 1 135 ? 4.031 -15.094 -13.508 1 94.75 135 PHE A C 1
ATOM 1017 O O . PHE A 1 135 ? 4.656 -14.219 -14.109 1 94.75 135 PHE A O 1
ATOM 1024 N N . SER A 1 136 ? 4.609 -16.109 -12.82 1 97.44 136 SER A N 1
ATOM 1025 C CA . SER A 1 136 ? 6.062 -16.203 -12.719 1 97.44 136 SER A CA 1
ATOM 1026 C C . SER A 1 136 ? 6.695 -16.484 -14.078 1 97.44 136 SER A C 1
ATOM 1028 O O . SER A 1 136 ? 7.902 -16.328 -14.25 1 97.44 136 SER A O 1
ATOM 1030 N N . HIS A 1 137 ? 5.902 -16.922 -15.016 1 96.88 137 HIS A N 1
ATOM 1031 C CA . HIS A 1 137 ? 6.395 -17.344 -16.328 1 96.88 137 HIS A CA 1
ATOM 1032 C C . HIS A 1 137 ? 6.133 -16.266 -17.375 1 96.88 137 HIS A C 1
ATOM 1034 O O . HIS A 1 137 ? 6.652 -16.344 -18.484 1 96.88 137 HIS A O 1
ATOM 1040 N N . GLY A 1 138 ? 5.336 -15.281 -17.031 1 94.62 138 GLY A N 1
ATOM 1041 C CA . GLY A 1 138 ? 4.855 -14.328 -18.016 1 94.62 138 GLY A CA 1
ATOM 1042 C C . GLY A 1 138 ? 5.852 -13.227 -18.312 1 94.62 138 GLY A C 1
ATOM 1043 O O . GLY A 1 138 ? 6.777 -12.992 -17.531 1 94.62 138 GLY A O 1
ATOM 1044 N N . PRO A 1 139 ? 5.629 -12.609 -19.469 1 95.56 139 PRO A N 1
ATOM 1045 C CA . PRO A 1 139 ? 6.539 -11.523 -19.844 1 95.56 139 PRO A CA 1
ATOM 1046 C C . PRO A 1 139 ? 6.398 -10.297 -18.938 1 95.56 139 PRO A C 1
ATOM 1048 O O . PRO A 1 139 ? 7.348 -9.523 -18.797 1 95.56 139 PRO A O 1
ATOM 1051 N N . TYR A 1 140 ? 5.281 -10.086 -18.281 1 95.25 140 TYR A N 1
ATOM 1052 C CA . TYR A 1 140 ? 5.035 -8.898 -17.469 1 95.25 140 TYR A CA 1
ATOM 1053 C C . TYR A 1 140 ? 6.004 -8.828 -16.297 1 95.25 140 TYR A C 1
ATOM 1055 O O . TYR A 1 140 ? 6.754 -7.863 -16.156 1 95.25 140 TYR A O 1
ATOM 1063 N N . VAL A 1 141 ? 6.02 -9.906 -15.484 1 97.06 141 VAL A N 1
ATOM 1064 C CA . VAL A 1 141 ? 6.883 -9.906 -14.305 1 97.06 141 VAL A CA 1
ATOM 1065 C C . VAL A 1 141 ? 8.352 -9.883 -14.742 1 97.06 141 VAL A C 1
ATOM 1067 O O . VAL A 1 141 ? 9.18 -9.242 -14.102 1 97.06 141 VAL A O 1
ATOM 1070 N N . LYS A 1 142 ? 8.648 -10.531 -15.844 1 97.44 142 LYS A N 1
ATOM 1071 C CA . LYS A 1 142 ? 10.016 -10.531 -16.359 1 97.44 142 LYS A CA 1
ATOM 1072 C C . LYS A 1 142 ? 10.469 -9.125 -16.734 1 97.44 142 LYS A C 1
ATOM 1074 O O . LYS A 1 142 ? 11.602 -8.727 -16.438 1 97.44 142 LYS A O 1
ATOM 1079 N N . LYS A 1 143 ? 9.594 -8.414 -17.391 1 97.75 143 LYS A N 1
ATOM 1080 C CA . LYS A 1 143 ? 9.914 -7.051 -17.797 1 97.75 143 LYS A CA 1
ATOM 1081 C C . LYS A 1 143 ? 10.086 -6.141 -16.594 1 97.75 143 LYS A C 1
ATOM 1083 O O . LYS A 1 143 ? 10.961 -5.273 -16.578 1 97.75 143 LYS A O 1
ATOM 1088 N N . VAL A 1 144 ? 9.266 -6.273 -15.57 1 98.38 144 VAL A N 1
ATOM 1089 C CA . VAL A 1 144 ? 9.406 -5.504 -14.336 1 98.38 144 VAL A CA 1
ATOM 1090 C C . VAL A 1 144 ? 10.781 -5.758 -13.719 1 98.38 144 VAL A C 1
ATOM 1092 O O . VAL A 1 144 ? 11.5 -4.816 -13.383 1 98.38 144 VAL A O 1
ATOM 1095 N N . VAL A 1 145 ? 11.172 -7.051 -13.594 1 98.56 145 VAL A N 1
ATOM 1096 C CA . VAL A 1 145 ? 12.453 -7.422 -13.008 1 98.56 145 VAL A CA 1
ATOM 1097 C C . VAL A 1 145 ? 13.594 -6.832 -13.836 1 98.56 145 VAL A C 1
ATOM 1099 O O . VAL A 1 145 ? 14.57 -6.316 -13.281 1 98.56 145 VAL A O 1
ATOM 1102 N N . GLU A 1 146 ? 13.43 -6.879 -15.133 1 98.44 146 GLU A N 1
ATOM 1103 C CA . GLU A 1 146 ? 14.43 -6.352 -16.047 1 98.44 146 GLU A CA 1
ATOM 1104 C C . GLU A 1 146 ? 14.695 -4.871 -15.789 1 98.44 146 GLU A C 1
ATOM 1106 O O . GLU A 1 146 ? 15.828 -4.402 -15.938 1 98.44 146 GLU A O 1
ATOM 1111 N N . LEU A 1 147 ? 13.703 -4.145 -15.367 1 98.44 147 LEU A N 1
ATOM 1112 C CA . LEU A 1 147 ? 13.805 -2.689 -15.312 1 98.44 147 LEU A CA 1
ATOM 1113 C C . LEU A 1 147 ? 13.984 -2.211 -13.875 1 98.44 147 LEU A C 1
ATOM 1115 O O . LEU A 1 147 ? 13.984 -1.006 -13.617 1 98.44 147 LEU A O 1
ATOM 1119 N N . LEU A 1 148 ? 14.172 -3.096 -12.914 1 98.25 148 LEU A N 1
ATOM 1120 C CA . LEU A 1 148 ? 14.344 -2.748 -11.508 1 98.25 148 LEU A CA 1
ATOM 1121 C C . LEU A 1 148 ? 15.5 -1.773 -11.328 1 98.25 148 LEU A C 1
ATOM 1123 O O . LEU A 1 148 ? 15.422 -0.849 -10.516 1 98.25 148 LEU A O 1
ATOM 1127 N N . PRO A 1 149 ? 16.625 -1.934 -12.141 1 97.75 149 PRO A N 1
ATOM 1128 C CA . PRO A 1 149 ? 17.75 -1.019 -11.938 1 97.75 149 PRO A CA 1
ATOM 1129 C C . PRO A 1 149 ? 17.359 0.442 -12.18 1 97.75 149 PRO A C 1
ATOM 1131 O O . PRO A 1 149 ? 18.031 1.347 -11.656 1 97.75 149 PRO A O 1
ATOM 1134 N N . GLU A 1 150 ? 16.266 0.72 -12.891 1 97.31 150 GLU A N 1
ATOM 1135 C CA . GLU A 1 150 ? 15.836 2.08 -13.195 1 97.31 150 GLU A CA 1
ATOM 1136 C C . GLU A 1 150 ? 15.43 2.828 -11.93 1 97.31 150 GLU A C 1
ATOM 1138 O O . GLU A 1 150 ? 15.422 4.059 -11.906 1 97.31 150 GLU A O 1
ATOM 1143 N N . ILE A 1 151 ? 15.156 2.092 -10.852 1 97.62 151 ILE A N 1
ATOM 1144 C CA . ILE A 1 151 ? 14.625 2.762 -9.664 1 97.62 151 ILE A CA 1
ATOM 1145 C C . ILE A 1 151 ? 15.664 2.738 -8.547 1 97.62 151 ILE A C 1
ATOM 1147 O O . ILE A 1 151 ? 15.352 3.027 -7.395 1 97.62 151 ILE A O 1
ATOM 1151 N N . GLY A 1 152 ? 16.875 2.381 -8.828 1 97.06 152 GLY A N 1
ATOM 1152 C CA . GLY A 1 152 ? 17.922 2.318 -7.824 1 97.06 152 GLY A CA 1
ATOM 1153 C C . GLY A 1 152 ? 17.781 1.14 -6.879 1 97.06 152 GLY A C 1
ATOM 1154 O O . GLY A 1 152 ? 17.25 0.093 -7.262 1 97.06 152 GLY A O 1
ATOM 1155 N N . ASP A 1 153 ? 18.328 1.274 -5.66 1 97.19 153 ASP A N 1
ATOM 1156 C CA . ASP A 1 153 ? 18.234 0.209 -4.664 1 97.19 153 ASP A CA 1
ATOM 1157 C C . ASP A 1 153 ? 16.812 0.098 -4.117 1 97.19 153 ASP A C 1
ATOM 1159 O O . ASP A 1 153 ? 16.234 1.087 -3.652 1 97.19 153 ASP A O 1
ATOM 1163 N N . ILE A 1 154 ? 16.266 -1.084 -4.188 1 98.25 154 ILE A N 1
ATOM 1164 C CA . ILE A 1 154 ? 14.922 -1.301 -3.68 1 98.25 154 ILE A CA 1
ATOM 1165 C C . ILE A 1 154 ? 14.875 -1.01 -2.182 1 98.25 154 ILE A C 1
ATOM 1167 O O . ILE A 1 154 ? 15.773 -1.408 -1.439 1 98.25 154 ILE A O 1
ATOM 1171 N N . ARG A 1 155 ? 13.805 -0.312 -1.683 1 97.06 155 ARG A N 1
ATOM 1172 C CA . ARG A 1 155 ? 13.641 0.01 -0.268 1 97.06 155 ARG A CA 1
ATOM 1173 C C . ARG A 1 155 ? 12.344 -0.566 0.281 1 97.06 155 ARG A C 1
ATOM 1175 O O . ARG A 1 155 ? 12.266 -0.929 1.456 1 97.06 155 ARG A O 1
ATOM 1182 N N . ARG A 1 156 ? 11.375 -0.62 -0.596 1 97.19 156 ARG A N 1
ATOM 1183 C CA . ARG A 1 156 ? 10.047 -1.006 -0.128 1 97.19 156 ARG A CA 1
ATOM 1184 C C . ARG A 1 156 ? 9.234 -1.656 -1.247 1 97.19 156 ARG A C 1
ATOM 1186 O O . ARG A 1 156 ? 9.359 -1.27 -2.412 1 97.19 156 ARG A O 1
ATOM 1193 N N . MET A 1 157 ? 8.398 -2.586 -0.889 1 98.31 157 MET A N 1
ATOM 1194 C CA . MET A 1 157 ? 7.449 -3.211 -1.808 1 98.31 157 MET A CA 1
ATOM 1195 C C . MET A 1 157 ? 6.07 -3.332 -1.169 1 98.31 157 MET A C 1
ATOM 1197 O O . MET A 1 157 ? 5.957 -3.621 0.023 1 98.31 157 MET A O 1
ATOM 1201 N N . THR A 1 158 ? 5.066 -3.049 -1.903 1 97.69 158 THR A N 1
ATOM 1202 C CA . THR A 1 158 ? 3.688 -3.201 -1.455 1 97.69 158 THR A CA 1
ATOM 1203 C C . THR A 1 158 ? 2.873 -3.992 -2.473 1 97.69 158 THR A C 1
ATOM 1205 O O . THR A 1 158 ? 2.934 -3.719 -3.674 1 97.69 158 THR A O 1
ATOM 1208 N N . PHE A 1 159 ? 2.211 -4.98 -1.969 1 98 159 PHE A N 1
ATOM 1209 C CA . PHE A 1 159 ? 1.334 -5.805 -2.791 1 98 159 PHE A CA 1
ATOM 1210 C C . PHE A 1 159 ? -0.067 -5.867 -2.195 1 98 159 PHE A C 1
ATOM 1212 O O . PHE A 1 159 ? -0.234 -6.203 -1.021 1 98 159 PHE A O 1
ATOM 1219 N N . ILE A 1 160 ? -1.117 -5.484 -2.998 1 96.94 160 ILE A N 1
ATOM 1220 C CA . ILE A 1 160 ? -2.514 -5.578 -2.584 1 96.94 160 ILE A CA 1
ATOM 1221 C C . ILE A 1 160 ? -3.303 -6.387 -3.611 1 96.94 160 ILE A C 1
ATOM 1223 O O . ILE A 1 160 ? -3.279 -6.078 -4.805 1 96.94 160 ILE A O 1
ATOM 1227 N N . PHE A 1 161 ? -3.961 -7.398 -3.16 1 96.44 161 PHE A N 1
ATOM 1228 C CA . PHE A 1 161 ? -4.84 -8.195 -4.008 1 96.44 161 PHE A CA 1
ATOM 1229 C C . PHE A 1 161 ? -6.125 -8.547 -3.273 1 96.44 161 PHE A C 1
ATOM 1231 O O . PHE A 1 161 ? -6.09 -9.172 -2.209 1 96.44 161 PHE A O 1
ATOM 1238 N N . SER A 1 162 ? -7.23 -8.133 -3.838 1 94.12 162 SER A N 1
ATOM 1239 C CA . SER A 1 162 ? -8.531 -8.422 -3.242 1 94.12 162 SER A CA 1
ATOM 1240 C C . SER A 1 162 ? -9.594 -8.633 -4.312 1 94.12 162 SER A C 1
ATOM 1242 O O . SER A 1 162 ? -9.406 -8.25 -5.469 1 94.12 162 SER A O 1
ATOM 1244 N N . PHE A 1 163 ? -10.586 -9.297 -3.957 1 91.38 163 PHE A N 1
ATOM 1245 C CA . PHE A 1 163 ? -11.867 -9.344 -4.648 1 91.38 163 PHE A CA 1
ATOM 1246 C C . PHE A 1 163 ? -13.008 -9.562 -3.664 1 91.38 163 PHE A C 1
ATOM 1248 O O . PHE A 1 163 ? -12.773 -9.922 -2.51 1 91.38 163 PHE A O 1
ATOM 1255 N N . ARG A 1 164 ? -14.172 -9.289 -4.141 1 91.06 164 ARG A N 1
ATOM 1256 C CA . ARG A 1 164 ? -15.32 -9.469 -3.258 1 91.06 164 ARG A CA 1
ATOM 1257 C C . ARG A 1 164 ? -16.141 -10.688 -3.662 1 91.06 164 ARG A C 1
ATOM 1259 O O . ARG A 1 164 ? -16.891 -10.641 -4.637 1 91.06 164 ARG A O 1
ATOM 1266 N N . ALA A 1 165 ? -15.992 -11.695 -2.873 1 90.38 165 ALA A N 1
ATOM 1267 C CA . ALA A 1 165 ? -16.766 -12.906 -3.1 1 90.38 165 ALA A CA 1
ATOM 1268 C C . ALA A 1 165 ? -18.219 -12.719 -2.674 1 90.38 165 ALA A C 1
ATOM 1270 O O . ALA A 1 165 ? -18.5 -12.055 -1.673 1 90.38 165 ALA A O 1
ATOM 1271 N N . SER A 1 166 ? -19.109 -13.297 -3.41 1 89.25 166 SER A N 1
ATOM 1272 C CA . SER A 1 166 ? -20.5 -13.305 -3.008 1 89.25 166 SER A CA 1
ATOM 1273 C C . SER A 1 166 ? -20.734 -14.164 -1.77 1 89.25 166 SER A C 1
ATOM 1275 O O . SER A 1 166 ? -19.906 -15.023 -1.454 1 89.25 166 SER A O 1
ATOM 1277 N N . PRO A 1 167 ? -21.797 -13.883 -1.136 1 89.25 167 PRO A N 1
ATOM 1278 C CA . PRO A 1 167 ? -22.125 -14.742 0.005 1 89.25 167 PRO A CA 1
ATOM 1279 C C . PRO A 1 167 ? -22.203 -16.219 -0.376 1 89.25 167 PRO A C 1
ATOM 1281 O O . PRO A 1 167 ? -21.781 -17.078 0.392 1 89.25 167 PRO A O 1
ATOM 1284 N N . GLU A 1 168 ? -22.75 -16.453 -1.53 1 90.19 168 GLU A N 1
ATOM 1285 C CA . GLU A 1 168 ? -22.844 -17.828 -2.01 1 90.19 168 GLU A CA 1
ATOM 1286 C C . GLU A 1 168 ? -21.469 -18.453 -2.203 1 90.19 168 GLU A C 1
ATOM 1288 O O . GLU A 1 168 ? -21.25 -19.594 -1.818 1 90.19 168 GLU A O 1
ATOM 1293 N N . ARG A 1 169 ? -20.578 -17.734 -2.736 1 89.06 169 ARG A N 1
ATOM 1294 C CA . ARG A 1 169 ? -19.219 -18.234 -2.957 1 89.06 169 ARG A CA 1
ATOM 1295 C C . ARG A 1 169 ? -18.5 -18.469 -1.634 1 89.06 169 ARG A C 1
ATOM 1297 O O . ARG A 1 169 ? -17.766 -19.438 -1.493 1 89.06 169 ARG A O 1
ATOM 1304 N N . LEU A 1 170 ? -18.719 -17.609 -0.729 1 91.44 170 LEU A N 1
ATOM 1305 C CA . LEU A 1 170 ? -18.078 -17.766 0.577 1 91.44 170 LEU A CA 1
ATOM 1306 C C . LEU A 1 170 ? -18.531 -19.047 1.259 1 91.44 170 LEU A C 1
ATOM 1308 O O . LEU A 1 170 ? -17.797 -19.609 2.064 1 91.44 170 LEU A O 1
ATOM 1312 N N . GLN A 1 171 ? -19.656 -19.531 0.854 1 90.62 171 GLN A N 1
ATOM 1313 C CA . GLN A 1 171 ? -20.219 -20.719 1.478 1 90.62 171 GLN A CA 1
ATOM 1314 C C . GLN A 1 171 ? -19.797 -21.984 0.726 1 90.62 171 GLN A C 1
ATOM 1316 O O . GLN A 1 171 ? -19.641 -23.047 1.327 1 90.62 171 GLN A O 1
ATOM 1321 N N . SER A 1 172 ? -19.516 -21.797 -0.557 1 90.31 172 SER A N 1
ATOM 1322 C CA . SER A 1 172 ? -19.406 -23.016 -1.361 1 90.31 172 SER A CA 1
ATOM 1323 C C . SER A 1 172 ? -18 -23.203 -1.897 1 90.31 172 SER A C 1
ATOM 1325 O O . SER A 1 172 ? -17.594 -24.312 -2.225 1 90.31 172 SER A O 1
ATOM 1327 N N . ASP A 1 173 ? -17.281 -22.125 -1.993 1 91.81 173 ASP A N 1
ATOM 1328 C CA . ASP A 1 173 ? -15.938 -22.188 -2.576 1 91.81 173 ASP A CA 1
ATOM 1329 C C . ASP A 1 173 ? -14.977 -22.953 -1.666 1 91.81 173 ASP A C 1
ATOM 1331 O O . ASP A 1 173 ? -14.977 -22.75 -0.45 1 91.81 173 ASP A O 1
ATOM 1335 N N . ILE A 1 174 ? -14.18 -23.875 -2.268 1 91.75 174 ILE A N 1
ATOM 1336 C CA . ILE A 1 174 ? -13.297 -24.734 -1.482 1 91.75 174 ILE A CA 1
ATOM 1337 C C . ILE A 1 174 ? -12.266 -23.875 -0.745 1 91.75 174 ILE A C 1
ATOM 1339 O O . ILE A 1 174 ? -11.719 -24.297 0.276 1 91.75 174 ILE A O 1
ATOM 1343 N N . ARG A 1 175 ? -11.945 -22.844 -1.178 1 92.69 175 ARG A N 1
ATOM 1344 C CA . ARG A 1 175 ? -11.008 -21.922 -0.53 1 92.69 175 ARG A CA 1
ATOM 1345 C C . ARG A 1 175 ? -11.555 -21.438 0.803 1 92.69 175 ARG A C 1
ATOM 1347 O O . ARG A 1 175 ? -10.805 -20.938 1.644 1 92.69 175 ARG A O 1
ATOM 1354 N N . CYS A 1 176 ? -12.789 -21.484 0.931 1 95.69 176 CYS A N 1
ATOM 1355 C CA . CYS A 1 176 ? -13.445 -21.109 2.178 1 95.69 176 CYS A CA 1
ATOM 1356 C C . CYS A 1 176 ? -13.695 -22.344 3.053 1 95.69 176 CYS A C 1
ATOM 1358 O O . CYS A 1 176 ? -14.539 -22.312 3.949 1 95.69 176 CYS A O 1
ATOM 1360 N N . ASN A 1 177 ? -13.094 -23.422 2.775 1 96.94 177 ASN A N 1
ATOM 1361 C CA . ASN A 1 177 ? -13.086 -24.641 3.572 1 96.94 177 ASN A CA 1
ATOM 1362 C C . ASN A 1 177 ? -11.68 -25 4.031 1 96.94 177 ASN A C 1
ATOM 1364 O O . ASN A 1 177 ? -10.898 -25.578 3.264 1 96.94 177 ASN A O 1
ATOM 1368 N N . PRO A 1 178 ? -11.336 -24.75 5.293 1 96.25 178 PRO A N 1
ATOM 1369 C CA . PRO A 1 178 ? -9.961 -24.938 5.762 1 96.25 178 PRO A CA 1
ATOM 1370 C C . PRO A 1 178 ? -9.539 -26.406 5.762 1 96.25 178 PRO A C 1
ATOM 1372 O O . PRO A 1 178 ? -8.344 -26.703 5.816 1 96.25 178 PRO A O 1
ATOM 1375 N N . ASN A 1 179 ? -10.484 -27.328 5.652 1 97.06 179 ASN A N 1
ATOM 1376 C CA . ASN A 1 179 ? -10.156 -28.734 5.582 1 97.06 179 ASN A CA 1
ATOM 1377 C C . ASN A 1 179 ? -9.664 -29.141 4.195 1 97.06 179 ASN A C 1
ATOM 1379 O O . ASN A 1 179 ? -9.055 -30.188 4.023 1 97.06 179 ASN A O 1
ATOM 1383 N N . LEU A 1 180 ? -9.945 -28.312 3.24 1 97.44 180 LEU A N 1
ATOM 1384 C CA . LEU A 1 180 ? -9.523 -28.562 1.867 1 97.44 180 LEU A CA 1
ATOM 1385 C C . LEU A 1 180 ? -8.391 -27.625 1.469 1 97.44 180 LEU A C 1
ATOM 1387 O O . LEU A 1 180 ? -7.418 -28.062 0.84 1 97.44 180 LEU A O 1
ATOM 1391 N N . GLU A 1 181 ? -8.539 -26.344 1.85 1 97.56 181 GLU A N 1
ATOM 1392 C CA . GLU A 1 181 ? -7.574 -25.281 1.567 1 97.56 181 GLU A CA 1
ATOM 1393 C C . GLU A 1 181 ? -7.148 -24.578 2.848 1 97.56 181 GLU A C 1
ATOM 1395 O O . GLU A 1 181 ? -7.645 -23.484 3.152 1 97.56 181 GLU A O 1
ATOM 1400 N N . PRO A 1 182 ? -6.164 -25.062 3.479 1 97 182 PRO A N 1
ATOM 1401 C CA . PRO A 1 182 ? -5.855 -24.609 4.836 1 97 182 PRO A CA 1
ATOM 1402 C C . PRO A 1 182 ? -5.371 -23.156 4.879 1 97 182 PRO A C 1
ATOM 1404 O O . PRO A 1 182 ? -5.516 -22.484 5.902 1 97 182 PRO A O 1
ATOM 1407 N N . LEU A 1 183 ? -4.848 -22.594 3.814 1 98.06 183 LEU A N 1
ATOM 1408 C CA . LEU A 1 183 ? -4.246 -21.266 3.863 1 98.06 183 LEU A CA 1
ATOM 1409 C C . LEU A 1 183 ? -5.242 -20.203 3.42 1 98.06 183 LEU A C 1
ATOM 1411 O O . LEU A 1 183 ? -4.941 -19 3.465 1 98.06 183 LEU A O 1
ATOM 1415 N N . GLY A 1 184 ? -6.48 -20.594 2.945 1 97.81 184 GLY A N 1
ATOM 1416 C CA . GLY A 1 184 ? -7.52 -19.656 2.566 1 97.81 184 GLY A CA 1
ATOM 1417 C C . GLY A 1 184 ? -7.02 -18.547 1.661 1 97.81 184 GLY A C 1
ATOM 1418 O O . GLY A 1 184 ? -6.375 -18.812 0.644 1 97.81 184 GLY A O 1
ATOM 1419 N N . ALA A 1 185 ? -7.281 -17.281 2.045 1 97.62 185 ALA A N 1
ATOM 1420 C CA . ALA A 1 185 ? -6.91 -16.109 1.252 1 97.62 185 ALA A CA 1
ATOM 1421 C C . ALA A 1 185 ? -5.395 -15.992 1.128 1 97.62 185 ALA A C 1
ATOM 1423 O O . ALA A 1 185 ? -4.887 -15.547 0.099 1 97.62 185 ALA A O 1
ATOM 1424 N N . LEU A 1 186 ? -4.672 -16.359 2.146 1 98.62 186 LEU A N 1
ATOM 1425 C CA . LEU A 1 186 ? -3.215 -16.328 2.09 1 98.62 186 LEU A CA 1
ATOM 1426 C C . LEU A 1 186 ? -2.693 -17.234 0.986 1 98.62 186 LEU A C 1
ATOM 1428 O O . LEU A 1 186 ? -1.826 -16.844 0.204 1 98.62 186 LEU A O 1
ATOM 1432 N N . GLY A 1 187 ? -3.23 -18.406 0.899 1 98 187 GLY A N 1
ATOM 1433 C CA . GLY A 1 187 ? -2.807 -19.359 -0.113 1 98 187 GLY A CA 1
ATOM 1434 C C . GLY A 1 187 ? -3.297 -19.016 -1.505 1 98 187 GLY A C 1
ATOM 1435 O O . GLY A 1 187 ? -2.586 -19.219 -2.49 1 98 187 GLY A O 1
ATOM 1436 N N . ASP A 1 188 ? -4.477 -18.484 -1.576 1 96 188 ASP A N 1
ATOM 1437 C CA . ASP A 1 188 ? -5.086 -18.203 -2.875 1 96 188 ASP A CA 1
ATOM 1438 C C . ASP A 1 188 ? -4.496 -16.953 -3.506 1 96 188 ASP A C 1
ATOM 1440 O O . ASP A 1 188 ? -4.062 -16.969 -4.66 1 96 188 ASP A O 1
ATOM 1444 N N . ILE A 1 189 ? -4.484 -15.859 -2.75 1 96 189 ILE A N 1
ATOM 1445 C CA . ILE A 1 189 ? -4.086 -14.609 -3.389 1 96 189 ILE A CA 1
ATOM 1446 C C . ILE A 1 189 ? -2.861 -14.031 -2.68 1 96 189 ILE A C 1
ATOM 1448 O O . ILE A 1 189 ? -2.031 -13.359 -3.301 1 96 189 ILE A O 1
ATOM 1452 N N . GLY A 1 190 ? -2.686 -14.289 -1.32 1 98.19 190 GLY A N 1
ATOM 1453 C CA . GLY A 1 190 ? -1.465 -13.898 -0.636 1 98.19 190 GLY A CA 1
ATOM 1454 C C . GLY A 1 190 ? -0.219 -14.531 -1.222 1 98.19 190 GLY A C 1
ATOM 1455 O O . GLY A 1 190 ? 0.857 -13.93 -1.21 1 98.19 190 GLY A O 1
ATOM 1456 N N . TRP A 1 191 ? -0.365 -15.734 -1.752 1 98.56 191 TRP A N 1
ATOM 1457 C CA . TRP A 1 191 ? 0.692 -16.469 -2.439 1 98.56 191 TRP A CA 1
ATOM 1458 C C . TRP A 1 191 ? 1.344 -15.602 -3.514 1 98.56 191 TRP A C 1
ATOM 1460 O O . TRP A 1 191 ? 2.57 -15.578 -3.639 1 98.56 191 TRP A O 1
ATOM 1470 N N . TYR A 1 192 ? 0.562 -14.844 -4.234 1 98.06 192 TYR A N 1
ATOM 1471 C CA . TYR A 1 192 ? 1.058 -14.016 -5.332 1 98.06 192 TYR A CA 1
ATOM 1472 C C . TYR A 1 192 ? 1.877 -12.852 -4.801 1 98.06 192 TYR A C 1
ATOM 1474 O O . TYR A 1 192 ? 2.828 -12.406 -5.449 1 98.06 192 TYR A O 1
ATOM 1482 N N . GLY A 1 193 ? 1.488 -12.344 -3.672 1 98.38 193 GLY A N 1
ATOM 1483 C CA . GLY A 1 193 ? 2.289 -11.297 -3.053 1 98.38 193 GLY A CA 1
ATOM 1484 C C . GLY A 1 193 ? 3.684 -11.766 -2.676 1 98.38 193 GLY A C 1
ATOM 1485 O O . GLY A 1 193 ? 4.676 -11.125 -3.045 1 98.38 193 GLY A O 1
ATOM 1486 N N . ILE A 1 194 ? 3.719 -12.898 -2.021 1 98.88 194 ILE A N 1
ATOM 1487 C CA . ILE A 1 194 ? 4.988 -13.477 -1.595 1 98.88 194 ILE A CA 1
ATOM 1488 C C . ILE A 1 194 ? 5.867 -13.742 -2.812 1 98.88 194 ILE A C 1
ATOM 1490 O O . ILE A 1 194 ? 7.039 -13.352 -2.838 1 98.88 194 ILE A O 1
ATOM 1494 N N . ARG A 1 195 ? 5.27 -14.375 -3.818 1 98.75 195 ARG A N 1
ATOM 1495 C CA . ARG A 1 195 ? 6.012 -14.727 -5.023 1 98.75 195 ARG A CA 1
ATOM 1496 C C . ARG A 1 195 ? 6.48 -13.477 -5.762 1 98.75 195 ARG A C 1
ATOM 1498 O O . ARG A 1 195 ? 7.586 -13.445 -6.305 1 98.75 195 ARG A O 1
ATOM 1505 N N . SER A 1 196 ? 5.676 -12.414 -5.789 1 98.69 196 SER A N 1
ATOM 1506 C CA . SER A 1 196 ? 6.074 -11.148 -6.402 1 98.69 196 SER A CA 1
ATOM 1507 C C . SER A 1 196 ? 7.293 -10.562 -5.699 1 98.69 196 SER A C 1
ATOM 1509 O O . SER A 1 196 ? 8.258 -10.156 -6.355 1 98.69 196 SER A O 1
ATOM 1511 N N . PHE A 1 197 ? 7.262 -10.523 -4.371 1 98.88 197 PHE A N 1
ATOM 1512 C CA . PHE A 1 197 ? 8.398 -10.008 -3.617 1 98.88 197 PHE A CA 1
ATOM 1513 C C . PHE A 1 197 ? 9.664 -10.781 -3.939 1 98.88 197 PHE A C 1
ATOM 1515 O O . PHE A 1 197 ? 10.719 -10.188 -4.172 1 98.88 197 PHE A O 1
ATOM 1522 N N . LEU A 1 198 ? 9.539 -12.102 -3.961 1 98.88 198 LEU A N 1
ATOM 1523 C CA . LEU A 1 198 ? 10.695 -12.961 -4.191 1 98.88 198 LEU A CA 1
ATOM 1524 C C . LEU A 1 198 ? 11.289 -12.711 -5.57 1 98.88 198 LEU A C 1
ATOM 1526 O O . LEU A 1 198 ? 12.516 -12.727 -5.734 1 98.88 198 LEU A O 1
ATOM 1530 N N . HIS A 1 199 ? 10.438 -12.484 -6.59 1 98.75 199 HIS A N 1
ATOM 1531 C CA . HIS A 1 199 ? 10.945 -12.164 -7.918 1 98.75 199 HIS A CA 1
ATOM 1532 C C . HIS A 1 199 ? 11.797 -10.898 -7.887 1 98.75 199 HIS A C 1
ATOM 1534 O O . HIS A 1 199 ? 12.812 -10.812 -8.586 1 98.75 199 HIS A O 1
ATOM 1540 N N . MET A 1 200 ? 11.445 -9.898 -7.059 1 98.69 200 MET A N 1
ATOM 1541 C CA . MET A 1 200 ? 12.141 -8.617 -7.043 1 98.69 200 MET A CA 1
ATOM 1542 C C . MET A 1 200 ? 13.5 -8.742 -6.371 1 98.69 200 MET A C 1
ATOM 1544 O O . MET A 1 200 ? 14.383 -7.902 -6.582 1 98.69 200 MET A O 1
ATOM 1548 N N . VAL A 1 201 ? 13.641 -9.781 -5.512 1 98.44 201 VAL A N 1
ATOM 1549 C CA . VAL A 1 201 ? 14.875 -9.883 -4.734 1 98.44 201 VAL A CA 1
ATOM 1550 C C . VAL A 1 201 ? 15.656 -11.125 -5.16 1 98.44 201 VAL A C 1
ATOM 1552 O O . VAL A 1 201 ? 16.438 -11.672 -4.379 1 98.44 201 VAL A O 1
ATOM 1555 N N . ASP A 1 202 ? 15.336 -11.664 -6.312 1 97.44 202 ASP A N 1
ATOM 1556 C CA . ASP A 1 202 ? 16.031 -12.797 -6.91 1 97.44 202 ASP A CA 1
ATOM 1557 C C . ASP A 1 202 ? 15.984 -14.016 -5.992 1 97.44 202 ASP A C 1
ATOM 1559 O O . ASP A 1 202 ? 17.016 -14.648 -5.738 1 97.44 202 ASP A O 1
ATOM 1563 N N . PHE A 1 203 ? 14.82 -14.195 -5.363 1 98.19 203 PHE A N 1
ATOM 1564 C CA . PHE A 1 203 ? 14.508 -15.359 -4.551 1 98.19 203 PHE A CA 1
ATOM 1565 C C . PHE A 1 203 ? 15.516 -15.523 -3.418 1 98.19 203 PHE A C 1
ATOM 1567 O O . PHE A 1 203 ? 16.062 -16.609 -3.219 1 98.19 203 PHE A O 1
ATOM 1574 N N . THR A 1 204 ? 15.656 -14.469 -2.684 1 97.69 204 THR A N 1
ATOM 1575 C CA . THR A 1 204 ? 16.344 -14.445 -1.396 1 97.69 204 THR A CA 1
ATOM 1576 C C . THR A 1 204 ? 15.344 -14.5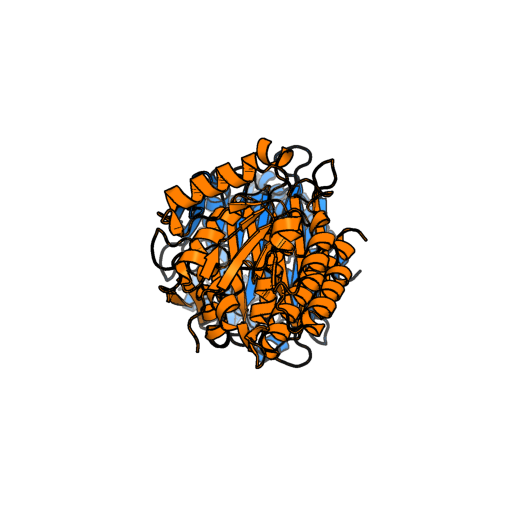62 -0.249 1 97.69 204 THR A C 1
ATOM 1578 O O . THR A 1 204 ? 14.281 -13.93 -0.276 1 97.69 204 THR A O 1
ATOM 1581 N N . MET A 1 205 ? 15.695 -15.406 0.701 1 98.25 205 MET A N 1
ATOM 1582 C CA . MET A 1 205 ? 14.797 -15.57 1.842 1 98.25 205 MET A CA 1
ATOM 1583 C C . MET A 1 205 ? 14.734 -14.289 2.668 1 98.25 205 MET A C 1
ATOM 1585 O O . MET A 1 205 ? 15.742 -13.609 2.854 1 98.25 205 MET A O 1
ATOM 1589 N N . PRO A 1 206 ? 13.594 -13.922 3.164 1 98.62 206 PRO A N 1
ATOM 1590 C CA . PRO A 1 206 ? 13.516 -12.789 4.086 1 98.62 206 PRO A CA 1
ATOM 1591 C C . PRO A 1 206 ? 14.164 -13.086 5.438 1 98.62 206 PRO A C 1
ATOM 1593 O O . PRO A 1 206 ? 14.305 -14.25 5.824 1 98.62 206 PRO A O 1
ATOM 1596 N N . THR A 1 207 ? 14.516 -12.016 6.152 1 97.44 207 THR A N 1
ATOM 1597 C CA . THR A 1 207 ? 15.086 -12.133 7.488 1 97.44 207 THR A CA 1
ATOM 1598 C C . THR A 1 207 ? 13.992 -12.188 8.547 1 97.44 207 THR A C 1
ATOM 1600 O O . THR A 1 207 ? 14.188 -12.766 9.617 1 97.44 207 THR A O 1
ATOM 1603 N N . THR A 1 208 ? 12.891 -11.586 8.297 1 97 208 THR A N 1
ATOM 1604 C CA . THR A 1 208 ? 11.75 -11.617 9.203 1 97 208 THR A CA 1
ATOM 1605 C C . THR A 1 208 ? 10.445 -11.711 8.422 1 97 208 THR A C 1
ATOM 1607 O O . THR A 1 208 ? 10.344 -11.195 7.309 1 97 208 THR A O 1
ATOM 1610 N N . VAL A 1 209 ? 9.477 -12.375 8.984 1 97.88 209 VAL A N 1
ATOM 1611 C CA . VAL A 1 209 ? 8.102 -12.414 8.484 1 97.88 209 VAL A CA 1
ATOM 1612 C C . VAL A 1 209 ? 7.125 -12.25 9.641 1 97.88 209 VAL A C 1
ATOM 1614 O O . VAL A 1 209 ? 7.375 -12.75 10.742 1 97.88 209 VAL A O 1
ATOM 1617 N N . ALA A 1 210 ? 6.102 -11.516 9.461 1 97.5 210 ALA A N 1
ATOM 1618 C CA . ALA A 1 210 ? 5.008 -11.359 10.414 1 97.5 210 ALA A CA 1
ATOM 1619 C C . ALA A 1 210 ? 3.658 -11.352 9.703 1 97.5 210 ALA A C 1
ATOM 1621 O O . ALA A 1 210 ? 3.453 -10.594 8.75 1 97.5 210 ALA A O 1
ATOM 1622 N N . GLY A 1 211 ? 2.791 -12.25 10.125 1 98 211 GLY A N 1
ATOM 1623 C CA . GLY A 1 211 ? 1.47 -12.344 9.523 1 98 211 GLY A CA 1
ATOM 1624 C C . GLY A 1 211 ? 0.347 -12.086 10.508 1 98 211 GLY A C 1
ATOM 1625 O O . GLY A 1 211 ? 0.538 -12.211 11.719 1 98 211 GLY A O 1
ATOM 1626 N N . ARG A 1 212 ? -0.764 -11.688 10.039 1 97.62 212 ARG A N 1
ATOM 1627 C CA . ARG A 1 212 ? -1.972 -11.492 10.836 1 97.62 212 ARG A CA 1
ATOM 1628 C C . ARG A 1 212 ? -3.217 -11.891 10.047 1 97.62 212 ARG A C 1
ATOM 1630 O O . ARG A 1 212 ? -3.398 -11.461 8.906 1 97.62 212 ARG A O 1
ATOM 1637 N N . ILE A 1 213 ? -4.004 -12.742 10.68 1 98.12 213 ILE A N 1
ATOM 1638 C CA . ILE A 1 213 ? -5.344 -13 10.164 1 98.12 213 ILE A CA 1
ATOM 1639 C C . ILE A 1 213 ? -6.266 -11.836 10.516 1 98.12 213 ILE A C 1
ATOM 1641 O O . ILE A 1 213 ? -6.48 -11.539 11.695 1 98.12 213 ILE A O 1
ATOM 1645 N N . LEU A 1 214 ? -6.793 -11.195 9.531 1 97 214 LEU A N 1
ATOM 1646 C CA . LEU A 1 214 ? -7.648 -10.031 9.766 1 97 214 LEU A CA 1
ATOM 1647 C C . LEU A 1 214 ? -9.109 -10.461 9.914 1 97 214 LEU A C 1
ATOM 1649 O O . LEU A 1 214 ? -9.836 -9.922 10.75 1 97 214 LEU A O 1
ATOM 1653 N N . GLU A 1 215 ? -9.523 -11.359 9.031 1 96.25 215 GLU A N 1
ATOM 1654 C CA . GLU A 1 215 ? -10.891 -11.867 9.062 1 96.25 215 GLU A CA 1
ATOM 1655 C C . GLU A 1 215 ? -10.93 -13.359 8.75 1 96.25 215 GLU A C 1
ATOM 1657 O O . GLU A 1 215 ? -10.164 -13.844 7.91 1 96.25 215 GLU A O 1
ATOM 1662 N N . GLU A 1 216 ? -11.836 -14.039 9.375 1 96.5 216 GLU A N 1
ATOM 1663 C CA . GLU A 1 216 ? -12.086 -15.469 9.188 1 96.5 216 GLU A CA 1
ATOM 1664 C C . GLU A 1 216 ? -13.578 -15.766 9.195 1 96.5 216 GLU A C 1
ATOM 1666 O O . GLU A 1 216 ? -14.352 -15.086 9.875 1 96.5 216 GLU A O 1
ATOM 1671 N N . LEU A 1 217 ? -13.914 -16.75 8.398 1 96.38 217 LEU A N 1
ATOM 1672 C CA . LEU A 1 217 ? -15.266 -17.281 8.508 1 96.38 217 LEU A CA 1
ATOM 1673 C C . LEU A 1 217 ? -15.445 -18.062 9.805 1 96.38 217 LEU A C 1
ATOM 1675 O O . LEU A 1 217 ? -14.461 -18.422 10.453 1 96.38 217 LEU A O 1
ATOM 1679 N N . PRO A 1 218 ? -16.688 -18.297 10.195 1 95.44 218 PRO A N 1
ATOM 1680 C CA . PRO A 1 218 ? -16.922 -19.047 11.43 1 95.44 218 PRO A CA 1
ATOM 1681 C C . PRO A 1 218 ? -16.25 -20.422 11.438 1 95.44 218 PRO A C 1
ATOM 1683 O O . PRO A 1 218 ? -15.852 -20.906 12.5 1 95.44 218 PRO A O 1
ATOM 1686 N N . ASN A 1 219 ? -16.047 -21 10.297 1 96.5 219 ASN A N 1
ATOM 1687 C CA . ASN A 1 219 ? -15.438 -22.328 10.211 1 96.5 219 ASN A CA 1
ATOM 1688 C C . ASN A 1 219 ? -13.914 -22.25 10.25 1 96.5 219 ASN A C 1
ATOM 1690 O O . ASN A 1 219 ? -13.242 -23.266 10.086 1 96.5 219 ASN A O 1
ATOM 1694 N N . GLY A 1 220 ? -13.391 -21.047 10.312 1 96.62 220 GLY A N 1
ATOM 1695 C CA . GLY A 1 220 ? -11.945 -20.891 10.453 1 96.62 220 GLY A CA 1
ATOM 1696 C C . GLY A 1 220 ? -11.258 -20.547 9.148 1 96.62 220 GLY A C 1
ATOM 1697 O O . GLY A 1 220 ? -10.039 -20.328 9.125 1 96.62 220 GLY A O 1
ATOM 1698 N N . ALA A 1 221 ? -11.984 -20.422 8.039 1 97.69 221 ALA A N 1
ATOM 1699 C CA . ALA A 1 221 ? -11.375 -20.094 6.758 1 97.69 221 ALA A CA 1
ATOM 1700 C C . ALA A 1 221 ? -10.906 -18.641 6.73 1 97.69 221 ALA A C 1
ATOM 1702 O O . ALA A 1 221 ? -11.68 -17.719 7.008 1 97.69 221 ALA A O 1
ATOM 1703 N N . VAL A 1 222 ? -9.664 -18.469 6.434 1 98.25 222 VAL A N 1
ATOM 1704 C CA . VAL A 1 222 ? -9.086 -17.125 6.375 1 98.25 222 VAL A CA 1
ATOM 1705 C C . VAL A 1 222 ? -9.602 -16.391 5.133 1 98.25 222 VAL A C 1
ATOM 1707 O O . VAL A 1 222 ? -9.414 -16.859 4.008 1 98.25 222 VAL A O 1
ATOM 1710 N N . THR A 1 223 ? -10.234 -15.25 5.363 1 97.69 223 THR A N 1
ATOM 1711 C CA . THR A 1 223 ? -10.797 -14.516 4.238 1 97.69 223 THR A CA 1
ATOM 1712 C C . THR A 1 223 ? -10.031 -13.219 4.008 1 97.69 223 THR A C 1
ATOM 1714 O O . THR A 1 223 ? -10.133 -12.609 2.939 1 97.69 223 THR A O 1
ATOM 1717 N N . SER A 1 224 ? -9.352 -12.734 5.008 1 97.81 224 SER A N 1
ATOM 1718 C CA . SER A 1 224 ? -8.484 -11.562 4.906 1 97.81 224 SER A CA 1
ATOM 1719 C C . SER A 1 224 ? -7.207 -11.75 5.719 1 97.81 224 SER A C 1
ATOM 1721 O O . SER A 1 224 ? -7.25 -12.227 6.852 1 97.81 224 SER A O 1
ATOM 1723 N N . PHE A 1 225 ? -6.094 -11.422 5.074 1 98.5 225 PHE A N 1
ATOM 1724 C CA . PHE A 1 225 ? -4.781 -11.648 5.664 1 98.5 225 PHE A CA 1
ATOM 1725 C C . PHE A 1 225 ? -3.811 -10.539 5.27 1 98.5 225 PHE A C 1
ATOM 1727 O O . PHE A 1 225 ? -3.91 -9.977 4.176 1 98.5 225 PHE A O 1
ATOM 1734 N N . LYS A 1 226 ? -2.945 -10.172 6.172 1 97.94 226 LYS A N 1
ATOM 1735 C CA . LYS A 1 226 ? -1.837 -9.281 5.836 1 97.94 226 LYS A CA 1
ATOM 1736 C C . LYS A 1 226 ? -0.504 -9.875 6.293 1 97.94 226 LYS A C 1
ATOM 1738 O O . LYS A 1 226 ? -0.462 -10.68 7.223 1 97.94 226 LYS A O 1
ATOM 1743 N N . GLY A 1 227 ? 0.516 -9.492 5.551 1 98.25 227 GLY A N 1
ATOM 1744 C CA . GLY A 1 227 ? 1.853 -9.953 5.891 1 98.25 227 GLY A CA 1
ATOM 1745 C C . GLY A 1 227 ? 2.92 -8.898 5.68 1 98.25 227 GLY A C 1
ATOM 1746 O O . GLY A 1 227 ? 2.756 -8 4.855 1 98.25 227 GLY A O 1
ATOM 1747 N N . GLU A 1 228 ? 3.941 -9.008 6.477 1 97.94 228 GLU A N 1
ATOM 1748 C CA . GLU A 1 228 ? 5.145 -8.188 6.375 1 97.94 228 GLU A CA 1
ATOM 1749 C C . GLU A 1 228 ? 6.395 -9.055 6.266 1 97.94 228 GLU A C 1
ATOM 1751 O O . GLU A 1 228 ? 6.535 -10.047 6.984 1 97.94 228 GLU A O 1
ATOM 1756 N N . LEU A 1 229 ? 7.164 -8.727 5.312 1 98.62 229 LEU A N 1
ATOM 1757 C CA . LEU A 1 229 ? 8.445 -9.398 5.113 1 98.62 229 LEU A CA 1
ATOM 1758 C C . LEU A 1 229 ? 9.586 -8.383 5.051 1 98.62 229 LEU A C 1
ATOM 1760 O O . LEU A 1 229 ? 9.438 -7.32 4.445 1 98.62 229 LEU A O 1
ATOM 1764 N N . THR A 1 230 ? 10.695 -8.695 5.66 1 98.31 230 THR A N 1
ATOM 1765 C CA . THR A 1 230 ? 11.914 -7.91 5.539 1 98.31 230 THR A CA 1
ATOM 1766 C C . THR A 1 230 ? 13 -8.703 4.824 1 98.31 230 THR A C 1
ATOM 1768 O O . THR A 1 230 ? 13.297 -9.844 5.199 1 98.31 230 THR A O 1
ATOM 1771 N N . PHE A 1 231 ? 13.508 -8.133 3.744 1 98.62 231 PHE A N 1
ATOM 1772 C CA . PHE A 1 231 ? 14.602 -8.742 2.994 1 98.62 231 PHE A CA 1
ATOM 1773 C C . PHE A 1 231 ? 15.898 -7.957 3.191 1 98.62 231 PHE A C 1
ATOM 1775 O O . PHE A 1 231 ? 15.867 -6.773 3.533 1 98.62 231 PHE A O 1
ATOM 1782 N N . PRO A 1 232 ? 17.047 -8.656 2.994 1 97.12 232 PRO A N 1
ATOM 1783 C CA . PRO A 1 232 ? 18.297 -7.883 2.963 1 97.12 232 PRO A CA 1
ATOM 1784 C C . PRO A 1 232 ? 18.344 -6.902 1.792 1 97.12 232 PRO A C 1
ATOM 1786 O O . PRO A 1 232 ? 17.891 -7.227 0.692 1 97.12 232 PRO A O 1
ATOM 1789 N N . GLY A 1 233 ? 18.844 -5.727 2.035 1 94.62 233 GLY A N 1
ATOM 1790 C CA . GLY A 1 233 ? 19.016 -4.75 0.975 1 94.62 233 GLY A CA 1
ATOM 1791 C C . GLY A 1 233 ? 20.297 -4.961 0.175 1 94.62 233 GLY A C 1
ATOM 1792 O O . GLY A 1 233 ? 21.016 -5.941 0.39 1 94.62 233 GLY A O 1
ATOM 1793 N N . ALA A 1 234 ? 20.406 -4.094 -0.837 1 90.5 234 ALA A N 1
ATOM 1794 C CA . ALA A 1 234 ? 21.578 -4.188 -1.72 1 90.5 234 ALA A CA 1
ATOM 1795 C C . ALA A 1 234 ? 22.859 -3.855 -0.97 1 90.5 234 ALA A C 1
ATOM 1797 O O . ALA A 1 234 ? 23.922 -4.367 -1.305 1 90.5 234 ALA A O 1
ATOM 1798 N N . LYS A 1 235 ? 22.75 -2.895 -0.009 1 89.75 235 LYS A N 1
ATOM 1799 C CA . LYS A 1 235 ? 23.891 -2.49 0.8 1 89.75 235 LYS A CA 1
ATOM 1800 C C . LYS A 1 235 ? 23.859 -3.137 2.182 1 89.75 235 LYS A C 1
ATOM 1802 O O . LYS A 1 235 ? 22.781 -3.486 2.674 1 89.75 235 LYS A O 1
ATOM 1807 N N . PRO A 1 236 ? 25.094 -3.221 2.713 1 88.75 236 PRO A N 1
ATOM 1808 C CA . PRO A 1 236 ? 25.125 -3.762 4.074 1 88.75 236 PRO A CA 1
ATOM 1809 C C . PRO A 1 236 ? 24.266 -2.963 5.047 1 88.75 236 PRO A C 1
ATOM 1811 O O . PRO A 1 236 ? 24.203 -1.735 4.953 1 88.75 236 PRO A O 1
ATOM 1814 N N . ASP A 1 237 ? 23.547 -3.574 5.863 1 86.31 237 ASP A N 1
ATOM 1815 C CA . ASP A 1 237 ? 22.766 -3.014 6.961 1 86.31 237 ASP A CA 1
ATOM 1816 C C . ASP A 1 237 ? 21.516 -2.297 6.441 1 86.31 237 ASP A C 1
ATOM 1818 O O . ASP A 1 237 ? 20.969 -1.432 7.125 1 86.31 237 ASP A O 1
ATOM 1822 N N . THR A 1 238 ? 21.266 -2.436 5.172 1 92.06 238 THR A N 1
ATOM 1823 C CA . THR A 1 238 ? 20 -1.927 4.66 1 92.06 238 THR A CA 1
ATOM 1824 C C . THR A 1 238 ? 18.984 -3.059 4.496 1 92.06 238 THR A C 1
ATOM 1826 O O . THR A 1 238 ? 19.359 -4.227 4.41 1 92.06 238 THR A O 1
ATOM 1829 N N . SER A 1 239 ? 17.75 -2.678 4.508 1 96.56 239 SER A N 1
ATOM 1830 C CA . SER A 1 239 ? 16.672 -3.662 4.406 1 96.56 239 SER A CA 1
ATOM 1831 C C . SER A 1 239 ? 15.609 -3.219 3.412 1 96.56 239 SER A C 1
ATOM 1833 O O . SER A 1 239 ? 15.484 -2.029 3.113 1 96.56 239 SER A O 1
ATOM 1835 N N . ILE A 1 240 ? 15.008 -4.129 2.848 1 98.12 240 ILE A N 1
ATOM 1836 C CA . ILE A 1 240 ? 13.805 -3.93 2.043 1 98.12 240 ILE A CA 1
ATOM 1837 C C . ILE A 1 240 ? 12.57 -4.32 2.854 1 98.12 240 ILE A C 1
ATOM 1839 O O . ILE A 1 240 ? 12.469 -5.445 3.344 1 98.12 240 ILE A O 1
ATOM 1843 N N . TYR A 1 241 ? 11.695 -3.387 3.055 1 97.44 241 TYR A N 1
ATOM 1844 C CA . TYR A 1 241 ? 10.469 -3.646 3.811 1 97.44 241 TYR A CA 1
ATOM 1845 C C . TYR A 1 241 ? 9.297 -3.916 2.877 1 97.44 241 TYR A C 1
ATOM 1847 O O . TYR A 1 241 ? 8.984 -3.096 2.012 1 97.44 241 TYR A O 1
ATOM 1855 N N . SER A 1 242 ? 8.68 -5.051 3.057 1 98.31 242 SER A N 1
ATOM 1856 C CA . SER A 1 242 ? 7.594 -5.461 2.168 1 98.31 242 SER A CA 1
ATOM 1857 C C . SER A 1 242 ? 6.305 -5.703 2.941 1 98.31 242 SER A C 1
ATOM 1859 O O . SER A 1 242 ? 6.332 -6.23 4.059 1 98.31 242 SER A O 1
ATOM 1861 N N . TYR A 1 243 ? 5.219 -5.289 2.354 1 98 243 TYR A N 1
ATOM 1862 C CA . TYR A 1 243 ? 3.891 -5.445 2.936 1 98 243 TYR A CA 1
ATOM 1863 C C . TYR A 1 243 ? 2.896 -5.949 1.896 1 98 243 TYR A C 1
ATOM 1865 O O . TYR A 1 243 ? 2.9 -5.496 0.751 1 98 243 TYR A O 1
ATOM 1873 N N . PHE A 1 244 ? 2.059 -6.918 2.299 1 98.12 244 PHE A N 1
ATOM 1874 C CA . PHE A 1 244 ? 0.952 -7.27 1.414 1 98.12 244 PHE A CA 1
ATOM 1875 C C . PHE A 1 244 ? -0.346 -7.41 2.201 1 98.12 244 PHE A C 1
ATOM 1877 O O . PHE A 1 244 ? -0.323 -7.625 3.414 1 98.12 244 PHE A O 1
ATOM 1884 N N . TYR A 1 245 ? -1.426 -7.184 1.498 1 97.75 245 TYR A N 1
ATOM 1885 C CA . TYR A 1 245 ? -2.793 -7.406 1.954 1 97.75 245 TYR A CA 1
ATOM 1886 C C . TYR A 1 245 ? -3.588 -8.203 0.926 1 97.75 245 TYR A C 1
ATOM 1888 O O . TYR A 1 245 ? -3.488 -7.949 -0.277 1 97.75 245 TYR A O 1
ATOM 1896 N N . CYS A 1 246 ? -4.285 -9.18 1.402 1 97.75 246 CYS A N 1
ATOM 1897 C CA . CYS A 1 246 ? -5.16 -9.953 0.532 1 97.75 246 CYS A CA 1
ATOM 1898 C C . CYS A 1 246 ? -6.508 -10.203 1.198 1 97.75 246 CYS A C 1
ATOM 1900 O O . CYS A 1 246 ? -6.578 -10.383 2.416 1 97.75 246 CYS A O 1
ATOM 1902 N N . SER A 1 247 ? -7.582 -10.172 0.347 1 97.19 247 SER A N 1
ATOM 1903 C CA . SER A 1 247 ? -8.906 -10.305 0.938 1 97.19 247 SER A CA 1
ATOM 1904 C C . SER A 1 247 ? -9.93 -10.781 -0.092 1 97.19 247 SER A C 1
ATOM 1906 O O . SER A 1 247 ? -9.867 -10.391 -1.26 1 97.19 247 SER A O 1
ATOM 1908 N N . PHE A 1 248 ? -10.922 -11.641 0.4 1 95.62 248 PHE A N 1
ATOM 1909 C CA . PHE A 1 248 ? -12.086 -12.031 -0.39 1 95.62 248 PHE A CA 1
ATOM 1910 C C . PHE A 1 248 ? -13.234 -11.055 -0.173 1 95.62 248 PHE A C 1
ATOM 1912 O O . PHE A 1 248 ? -14.336 -11.266 -0.683 1 95.62 248 PHE A O 1
ATOM 1919 N N . LEU A 1 249 ? -12.977 -9.953 0.593 1 93.75 249 LEU A N 1
ATOM 1920 C CA . LEU A 1 249 ? -14.117 -9.203 1.11 1 93.75 249 LEU A CA 1
ATOM 1921 C C . LEU A 1 249 ? -14.102 -7.766 0.608 1 93.75 249 LEU A C 1
ATOM 1923 O O . LEU A 1 249 ? -14.977 -6.973 0.96 1 93.75 249 LEU A O 1
ATOM 1927 N N . SER A 1 250 ? -13.148 -7.406 -0.192 1 93.06 250 SER A N 1
ATOM 1928 C CA . SER A 1 250 ? -12.992 -6.062 -0.734 1 93.06 250 SER A CA 1
ATOM 1929 C C . SER A 1 250 ? -13.086 -6.066 -2.256 1 93.06 250 SER A C 1
ATOM 1931 O O . SER A 1 250 ? -12.914 -7.105 -2.891 1 93.06 250 SER A O 1
ATOM 1933 N N . SER A 1 251 ? -13.336 -4.871 -2.816 1 91.94 251 SER A N 1
ATOM 1934 C CA . SER A 1 251 ? -13.445 -4.77 -4.27 1 91.94 251 SER A CA 1
ATOM 1935 C C . SER A 1 251 ? -12.188 -5.266 -4.957 1 91.94 251 SER A C 1
ATOM 1937 O O . SER A 1 251 ? -11.102 -5.258 -4.367 1 91.94 251 SER A O 1
ATOM 1939 N N . LEU A 1 252 ? -12.383 -5.637 -6.145 1 91 252 LEU A N 1
ATOM 1940 C CA . LEU A 1 252 ? -11.281 -6.18 -6.926 1 91 252 LEU A CA 1
ATOM 1941 C C . LEU A 1 252 ? -10.156 -5.16 -7.066 1 91 252 LEU A C 1
ATOM 1943 O O . LEU A 1 252 ? -10.391 -4.023 -7.488 1 91 252 LEU A O 1
ATOM 1947 N N . GLN A 1 253 ? -9.031 -5.535 -6.672 1 91.94 253 GLN A N 1
ATOM 1948 C CA . GLN A 1 253 ? -7.828 -4.723 -6.777 1 91.94 253 GLN A CA 1
ATOM 1949 C C . GLN A 1 253 ? -6.582 -5.598 -6.891 1 91.94 253 GLN A C 1
ATOM 1951 O O . GLN A 1 253 ? -6.465 -6.613 -6.199 1 91.94 253 GLN A O 1
ATOM 1956 N N . GLN A 1 254 ? -5.742 -5.32 -7.855 1 92.88 254 GLN A N 1
ATOM 1957 C CA . GLN A 1 254 ? -4.383 -5.848 -7.934 1 92.88 254 GLN A CA 1
ATOM 1958 C C . GLN A 1 254 ? -3.367 -4.719 -8.094 1 92.88 254 GLN A C 1
ATOM 1960 O O . GLN A 1 254 ? -3.262 -4.117 -9.164 1 92.88 254 GLN A O 1
ATOM 1965 N N . SER A 1 255 ? -2.658 -4.492 -7.047 1 93.81 255 SER A N 1
ATOM 1966 C CA . SER A 1 255 ? -1.685 -3.406 -7.059 1 93.81 255 SER A CA 1
ATOM 1967 C C . SER A 1 255 ? -0.325 -3.877 -6.555 1 93.81 255 SER A C 1
ATOM 1969 O O . SER A 1 255 ? -0.241 -4.57 -5.539 1 93.81 255 SER A O 1
ATOM 1971 N N . PHE A 1 256 ? 0.672 -3.574 -7.301 1 97.12 256 PHE A N 1
ATOM 1972 C CA . PHE A 1 256 ? 2.047 -3.828 -6.887 1 97.12 256 PHE A CA 1
ATOM 1973 C C . PHE A 1 256 ? 2.914 -2.594 -7.109 1 97.12 256 PHE A C 1
ATOM 1975 O O . PHE A 1 256 ? 2.961 -2.053 -8.219 1 97.12 256 PHE A O 1
ATOM 1982 N N . ILE A 1 257 ? 3.588 -2.133 -6.07 1 97.69 257 ILE A N 1
ATOM 1983 C CA . ILE A 1 257 ? 4.512 -1.008 -6.145 1 97.69 257 ILE A CA 1
ATOM 1984 C C . ILE A 1 257 ? 5.859 -1.404 -5.539 1 97.69 257 ILE A C 1
ATOM 1986 O O . ILE A 1 257 ? 5.914 -1.91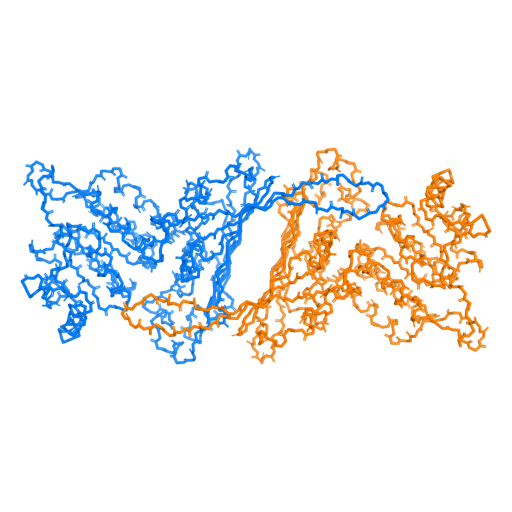5 -4.418 1 97.69 257 ILE A O 1
ATOM 1990 N N . VAL A 1 258 ? 6.891 -1.257 -6.25 1 98.31 258 VAL A N 1
ATOM 1991 C CA . VAL A 1 258 ? 8.25 -1.387 -5.738 1 98.31 258 VAL A CA 1
ATOM 1992 C C . VAL A 1 258 ? 8.977 -0.045 -5.844 1 98.31 258 VAL A C 1
ATOM 1994 O O . VAL A 1 258 ? 9.047 0.547 -6.922 1 98.31 258 VAL A O 1
ATOM 1997 N N . SER A 1 259 ? 9.438 0.419 -4.684 1 97.62 259 SER A N 1
ATOM 1998 C CA . SER A 1 259 ? 10.078 1.726 -4.59 1 97.62 259 SER A CA 1
ATOM 1999 C C . SER A 1 259 ? 11.555 1.594 -4.215 1 97.62 259 SER A C 1
ATOM 2001 O O . SER A 1 259 ? 11.906 0.788 -3.354 1 97.62 259 SER A O 1
ATOM 2003 N N . GLY A 1 260 ? 12.344 2.354 -4.906 1 97.25 260 GLY A N 1
ATOM 2004 C CA . GLY A 1 260 ? 13.773 2.377 -4.617 1 97.25 260 GLY A CA 1
ATOM 2005 C C . GLY A 1 260 ? 14.297 3.768 -4.316 1 97.25 260 GLY A C 1
ATOM 2006 O O . GLY A 1 260 ? 13.539 4.645 -3.895 1 97.25 260 GLY A O 1
ATOM 2007 N N . THR A 1 261 ? 15.555 3.959 -4.414 1 94.56 261 THR A N 1
ATOM 2008 C CA . THR A 1 261 ? 16.219 5.199 -4.043 1 94.56 261 THR A CA 1
ATOM 2009 C C . THR A 1 261 ? 16.078 6.242 -5.148 1 94.56 261 THR A C 1
ATOM 2011 O O . THR A 1 261 ? 16.297 7.434 -4.922 1 94.56 261 THR A O 1
ATOM 2014 N N . LYS A 1 262 ? 15.641 5.828 -6.387 1 94.56 262 LYS A N 1
ATOM 2015 C CA . LYS A 1 262 ? 15.617 6.766 -7.504 1 94.56 262 LYS A CA 1
ATOM 2016 C C . LYS A 1 262 ? 14.211 6.891 -8.086 1 94.56 262 LYS A C 1
ATOM 2018 O O . LYS A 1 262 ? 13.961 7.746 -8.938 1 94.56 262 LYS A O 1
ATOM 2023 N N . GLY A 1 263 ? 13.367 6.047 -7.676 1 96.06 263 GLY A N 1
ATOM 2024 C CA . GLY A 1 263 ? 12.016 6.031 -8.219 1 96.06 263 GLY A CA 1
ATOM 2025 C C . GLY A 1 263 ? 11.219 4.812 -7.801 1 96.06 263 GLY A C 1
ATOM 2026 O O . GLY A 1 263 ? 11.523 4.176 -6.793 1 96.06 263 GLY A O 1
ATOM 2027 N N . ARG A 1 264 ? 10.125 4.57 -8.5 1 97.38 264 ARG A N 1
ATOM 2028 C CA . ARG A 1 264 ? 9.289 3.414 -8.211 1 97.38 264 ARG A CA 1
ATOM 2029 C C . ARG A 1 264 ? 8.688 2.834 -9.484 1 97.38 264 ARG A C 1
ATOM 2031 O O . ARG A 1 264 ? 8.578 3.529 -10.5 1 97.38 264 ARG A O 1
ATOM 2038 N N . ILE A 1 265 ? 8.398 1.622 -9.445 1 98.25 265 ILE A N 1
ATOM 2039 C CA . ILE A 1 265 ? 7.605 0.937 -10.461 1 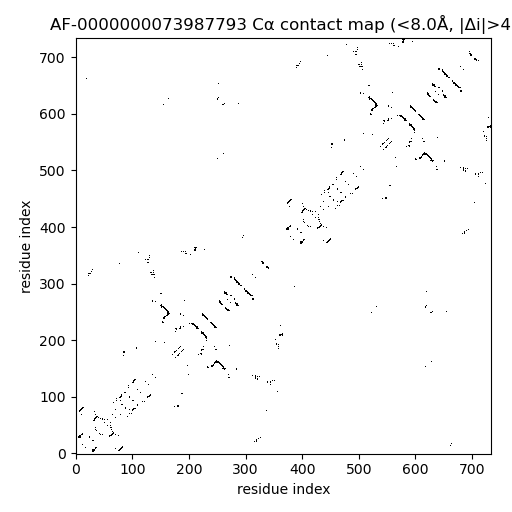98.25 265 ILE A CA 1
ATOM 2040 C C . ILE A 1 265 ? 6.203 0.665 -9.922 1 98.25 265 ILE A C 1
ATOM 2042 O O . ILE A 1 265 ? 6.047 0.181 -8.797 1 98.25 265 ILE A O 1
ATOM 2046 N N . VAL A 1 266 ? 5.203 1.108 -10.617 1 96.88 266 VAL A N 1
ATOM 2047 C CA . VAL A 1 266 ? 3.799 0.837 -10.328 1 96.88 266 VAL A CA 1
ATOM 2048 C C . VAL A 1 266 ? 3.244 -0.167 -11.336 1 96.88 266 VAL A C 1
ATOM 2050 O O . VAL A 1 266 ? 2.936 0.193 -12.469 1 96.88 266 VAL A O 1
ATOM 2053 N N . ALA A 1 267 ? 3.094 -1.397 -10.891 1 96.06 267 ALA A N 1
ATOM 2054 C CA . ALA A 1 267 ? 2.666 -2.482 -11.773 1 96.06 267 ALA A CA 1
ATOM 2055 C C . ALA A 1 267 ? 1.295 -3.012 -11.359 1 96.06 267 ALA A C 1
ATOM 2057 O O . ALA A 1 267 ? 1.197 -4 -10.633 1 96.06 267 ALA A O 1
ATOM 2058 N N . GLU A 1 268 ? 0.259 -2.457 -11.891 1 91.25 268 GLU A N 1
ATOM 2059 C CA . GLU A 1 268 ? -1.098 -2.945 -11.664 1 91.25 268 GLU A CA 1
ATOM 2060 C C . GLU A 1 268 ? -1.35 -4.246 -12.422 1 91.25 268 GLU A C 1
ATOM 2062 O O . GLU A 1 268 ? -0.826 -4.441 -13.523 1 91.25 268 GLU A O 1
ATOM 2067 N N . GLN A 1 269 ? -2.09 -5.125 -11.797 1 89.5 269 GLN A N 1
ATOM 2068 C CA . GLN A 1 269 ? -2.514 -6.375 -12.422 1 89.5 269 GLN A CA 1
ATOM 2069 C C . GLN A 1 269 ? -1.312 -7.215 -12.844 1 89.5 269 GLN A C 1
ATOM 2071 O O . GLN A 1 269 ? -1.29 -7.77 -13.938 1 89.5 269 GLN A O 1
ATOM 2076 N N . LEU A 1 270 ? -0.299 -7.191 -12.016 1 91.06 270 LEU A N 1
ATOM 2077 C CA . LEU A 1 270 ? 0.928 -7.938 -12.273 1 91.06 270 LEU A CA 1
ATOM 2078 C C . LEU A 1 270 ? 0.638 -9.43 -12.422 1 91.06 270 LEU A C 1
ATOM 2080 O O . LEU A 1 270 ? 1.214 -10.094 -13.281 1 91.06 270 LEU A O 1
ATOM 2084 N N . THR A 1 271 ? -0.33 -9.938 -11.625 1 90.44 271 THR A N 1
ATOM 2085 C CA . THR A 1 271 ? -0.567 -11.375 -11.547 1 90.44 271 THR A CA 1
ATOM 2086 C C . THR A 1 271 ? -1.639 -11.797 -12.547 1 90.44 271 THR A C 1
ATOM 2088 O O . THR A 1 271 ? -1.627 -12.93 -13.039 1 90.44 271 THR A O 1
ATOM 2091 N N . SER A 1 272 ? -2.621 -10.938 -12.781 1 85.25 272 SER A N 1
ATOM 2092 C CA . SER A 1 272 ? -3.689 -11.156 -13.75 1 85.25 272 SER A CA 1
ATOM 2093 C C . SER A 1 272 ? -3.881 -9.938 -14.648 1 85.25 272 SER A C 1
ATOM 2095 O O . SER A 1 272 ? -4.801 -9.141 -14.438 1 85.25 272 SER A O 1
ATOM 2097 N N . PRO A 1 273 ? -3.07 -9.828 -15.633 1 76.88 273 PRO A N 1
ATOM 2098 C CA . PRO A 1 273 ? -3.09 -8.633 -16.469 1 76.88 273 PRO A CA 1
ATOM 2099 C C . PRO A 1 273 ? -4.391 -8.477 -17.25 1 76.88 273 PRO A C 1
ATOM 2101 O O . PRO A 1 273 ? -4.961 -9.469 -17.719 1 76.88 273 PRO A O 1
ATOM 2104 N N . LEU A 1 274 ? -4.895 -7.27 -17.219 1 64.94 274 LEU A N 1
ATOM 2105 C CA . LEU A 1 274 ? -6.039 -6.898 -18.047 1 64.94 274 LEU A CA 1
ATOM 2106 C C . LEU A 1 274 ? -5.59 -6.48 -19.453 1 64.94 274 LEU A C 1
ATOM 2108 O O . LEU A 1 274 ? -4.91 -5.465 -19.609 1 64.94 274 LEU A O 1
ATOM 2112 N N . THR A 1 275 ? -5.883 -7.152 -20.438 1 64.38 275 THR A N 1
ATOM 2113 C CA . THR A 1 275 ? -5.309 -6.852 -21.75 1 64.38 275 THR A CA 1
ATOM 2114 C C . THR A 1 275 ? -6.398 -6.465 -22.75 1 64.38 275 THR A C 1
ATOM 2116 O O . THR A 1 275 ? -6.102 -6.074 -23.875 1 64.38 275 THR A O 1
ATOM 2119 N N . ASP A 1 276 ? -7.574 -6.5 -22.266 1 62.72 276 ASP A N 1
ATOM 2120 C CA . ASP A 1 276 ? -8.641 -6.117 -23.203 1 62.72 276 ASP A CA 1
ATOM 2121 C C . ASP A 1 276 ? -8.562 -4.629 -23.531 1 62.72 276 ASP A C 1
ATOM 2123 O O . ASP A 1 276 ? -9.094 -4.188 -24.547 1 62.72 276 ASP A O 1
ATOM 2127 N N . ALA A 1 277 ? -7.938 -3.914 -22.75 1 62.34 277 ALA A N 1
ATOM 2128 C CA . ALA A 1 277 ? -7.859 -2.475 -22.984 1 62.34 277 ALA A CA 1
ATOM 2129 C C . ALA A 1 277 ? -6.586 -2.111 -23.75 1 62.34 277 ALA A C 1
ATOM 2131 O O . ALA A 1 277 ? -6.309 -0.931 -23.984 1 62.34 277 ALA A O 1
ATOM 2132 N N . GLY A 1 278 ? -5.902 -3.129 -24.109 1 73.56 278 GLY A N 1
ATOM 2133 C CA . GLY A 1 278 ? -4.617 -2.889 -24.75 1 73.56 278 GLY A CA 1
ATOM 2134 C C . GLY A 1 278 ? -3.49 -3.703 -24.141 1 73.56 278 GLY A C 1
ATOM 2135 O O . GLY A 1 278 ? -3.732 -4.703 -23.469 1 73.56 278 GLY A O 1
ATOM 2136 N N . ALA A 1 279 ? -2.346 -3.322 -24.531 1 80.5 279 ALA A N 1
ATOM 2137 C CA . ALA A 1 279 ? -1.172 -4.02 -24.016 1 80.5 279 ALA A CA 1
ATOM 2138 C C . ALA A 1 279 ? -1.033 -3.824 -22.516 1 80.5 279 ALA A C 1
ATOM 2140 O O . ALA A 1 279 ? -1.318 -2.742 -21.984 1 80.5 279 ALA A O 1
ATOM 2141 N N . ALA A 1 280 ? -0.703 -4.906 -21.906 1 87.62 280 ALA A N 1
ATOM 2142 C CA . ALA A 1 280 ? -0.327 -4.73 -20.5 1 87.62 280 ALA A CA 1
ATOM 2143 C C . ALA A 1 280 ? 0.759 -3.67 -20.359 1 87.62 280 ALA A C 1
ATOM 2145 O O . ALA A 1 280 ? 1.627 -3.535 -21.219 1 87.62 280 ALA A O 1
ATOM 2146 N N . CYS A 1 281 ? 0.671 -2.902 -19.359 1 92 281 CYS A N 1
ATOM 2147 C CA . CYS A 1 281 ? 1.661 -1.85 -19.172 1 92 281 CYS A CA 1
ATOM 2148 C C . CYS A 1 281 ? 1.859 -1.561 -17.688 1 92 281 CYS A C 1
ATOM 2150 O O . CYS A 1 281 ? 1.026 -1.936 -16.859 1 92 281 CYS A O 1
ATOM 2152 N N . PHE A 1 282 ? 2.941 -1.051 -17.359 1 94.5 282 PHE A N 1
ATOM 2153 C CA . PHE A 1 282 ? 3.229 -0.52 -16.031 1 94.5 282 PHE A CA 1
ATOM 2154 C C . PHE A 1 282 ? 4.008 0.786 -16.125 1 94.5 282 PHE A C 1
ATOM 2156 O O . PHE A 1 282 ? 4.41 1.197 -17.219 1 94.5 282 PHE A O 1
ATOM 2163 N N . LYS A 1 283 ? 4.16 1.468 -14.977 1 96.19 283 LYS A N 1
ATOM 2164 C CA . LYS A 1 283 ? 4.785 2.789 -14.977 1 96.19 283 LYS A CA 1
ATOM 2165 C C . LYS A 1 283 ? 6.094 2.775 -14.195 1 96.19 283 LYS A C 1
ATOM 2167 O O . LYS A 1 283 ? 6.215 2.082 -13.18 1 96.19 283 LYS A O 1
ATOM 2172 N N . ILE A 1 284 ? 7.043 3.453 -14.688 1 96.88 284 ILE A N 1
ATOM 2173 C CA . ILE A 1 284 ? 8.227 3.861 -13.938 1 96.88 284 ILE A CA 1
ATOM 2174 C C . ILE A 1 284 ? 8.141 5.352 -13.609 1 96.88 284 ILE A C 1
ATOM 2176 O O . ILE A 1 284 ? 8.031 6.184 -14.516 1 96.88 284 ILE A O 1
ATOM 2180 N N . VAL A 1 285 ? 8.086 5.656 -12.359 1 94.5 285 VAL A N 1
ATOM 2181 C CA . VAL A 1 285 ? 7.953 7.035 -11.906 1 94.5 285 VAL A CA 1
ATOM 2182 C C . VAL A 1 285 ? 9.25 7.488 -11.242 1 94.5 285 VAL A C 1
ATOM 2184 O O . VAL A 1 285 ? 9.68 6.91 -10.242 1 94.5 285 VAL A O 1
ATOM 2187 N N . LYS A 1 286 ? 9.898 8.477 -11.742 1 91.81 286 LYS A N 1
ATOM 2188 C CA . LYS A 1 286 ? 11.141 9.023 -11.203 1 91.81 286 LYS A CA 1
ATOM 2189 C C . LYS A 1 286 ? 10.984 10.508 -10.875 1 91.81 286 LYS A C 1
ATOM 2191 O O . LYS A 1 286 ? 10.906 11.344 -11.773 1 91.81 286 LYS A O 1
ATOM 2196 N N . PRO A 1 287 ? 10.891 10.758 -9.562 1 82.94 287 PRO A N 1
ATOM 2197 C CA . PRO A 1 287 ? 10.773 12.172 -9.188 1 82.94 287 PRO A CA 1
ATOM 2198 C C . PRO A 1 287 ? 12.07 12.945 -9.414 1 82.94 287 PRO A C 1
ATOM 2200 O O . PRO A 1 287 ? 13.164 12.375 -9.32 1 82.94 287 PRO A O 1
ATOM 2203 N N . THR A 1 288 ? 12 14.039 -10.023 1 71 288 THR A N 1
ATOM 2204 C CA . THR A 1 288 ? 13.148 14.93 -10.148 1 71 288 THR A CA 1
ATOM 2205 C C . THR A 1 288 ? 12.961 16.172 -9.281 1 71 288 THR A C 1
ATOM 2207 O O . THR A 1 288 ? 11.883 16.781 -9.281 1 71 288 THR A O 1
ATOM 2210 N N . PHE A 1 289 ? 13.492 16.078 -8.07 1 57.75 289 PHE A N 1
ATOM 2211 C CA . PHE A 1 289 ? 13.391 17.156 -7.105 1 57.75 289 PHE A CA 1
ATOM 2212 C C . PHE A 1 289 ? 14.055 18.422 -7.637 1 57.75 289 PHE A C 1
ATOM 2214 O O . PHE A 1 289 ? 15.195 18.375 -8.094 1 57.75 289 PHE A O 1
ATOM 2221 N N . SER A 1 290 ? 13.203 19.312 -8.086 1 51.53 290 SER A N 1
ATOM 2222 C CA . SER A 1 290 ? 13.859 20.609 -8.234 1 51.53 290 SER A CA 1
ATOM 2223 C C . SER A 1 290 ? 13.969 21.328 -6.891 1 51.53 290 SER A C 1
ATOM 2225 O O . SER A 1 290 ? 13.094 21.188 -6.031 1 51.53 290 SER A O 1
ATOM 2227 N N . GLY A 1 291 ? 14.969 21.234 -6.172 1 45.97 291 GLY A N 1
ATOM 2228 C CA . GLY A 1 291 ? 15.359 21.875 -4.926 1 45.97 291 GLY A CA 1
ATOM 2229 C C . GLY A 1 291 ? 14.352 22.906 -4.445 1 45.97 291 GLY A C 1
ATOM 2230 O O . GLY A 1 291 ? 13.508 23.359 -5.215 1 45.97 291 GLY A O 1
ATOM 2231 N N . PRO A 1 292 ? 14.133 22.875 -3.086 1 41.41 292 PRO A N 1
ATOM 2232 C CA . PRO A 1 292 ? 13.336 23.969 -2.525 1 41.41 292 PRO A CA 1
ATOM 2233 C C . PRO A 1 292 ? 13.742 25.328 -3.066 1 41.41 292 PRO A C 1
ATOM 2235 O O . PRO A 1 292 ? 14.938 25.625 -3.176 1 41.41 292 PRO A O 1
ATOM 2238 N N . ASP A 1 293 ? 13.266 25.859 -4.016 1 38.09 293 ASP A N 1
ATOM 2239 C CA . ASP A 1 293 ? 13.438 27.312 -3.994 1 38.09 293 ASP A CA 1
ATOM 2240 C C . ASP A 1 293 ? 12.898 27.906 -2.697 1 38.09 293 ASP A C 1
ATOM 2242 O O . ASP A 1 293 ? 11.867 27.469 -2.188 1 38.09 293 ASP A O 1
ATOM 2246 N N . PRO A 1 294 ? 13.727 28.438 -1.834 1 37.38 294 PRO A N 1
ATOM 2247 C CA . PRO A 1 294 ? 13.305 29.109 -0.598 1 37.38 294 PRO A CA 1
ATOM 2248 C C . PRO A 1 294 ? 11.805 29.406 -0.57 1 37.38 294 PRO A C 1
ATOM 2250 O O . PRO A 1 294 ? 11.234 29.609 0.503 1 37.38 294 PRO A O 1
ATOM 2253 N N . SER A 1 295 ? 11.367 30.266 -1.426 1 36.62 295 SER A N 1
ATOM 2254 C CA . SER A 1 295 ? 9.992 30.75 -1.418 1 36.62 295 SER A CA 1
ATOM 2255 C C . SER A 1 295 ? 8.992 29.609 -1.382 1 36.62 295 SER A C 1
ATOM 2257 O O . SER A 1 295 ? 8.141 29.547 -0.491 1 36.62 295 SER A O 1
ATOM 2259 N N . THR A 1 296 ? 8.445 29.266 -2.656 1 39.19 296 THR A N 1
ATOM 2260 C CA . THR A 1 296 ? 7.215 28.75 -3.236 1 39.19 296 THR A CA 1
ATOM 2261 C C . THR A 1 296 ? 7.133 27.234 -3.051 1 39.19 296 THR A C 1
ATOM 2263 O O . THR A 1 296 ? 8.102 26.594 -2.631 1 39.19 296 THR A O 1
ATOM 2266 N N . ASP A 1 297 ? 6.434 26.625 -4.027 1 45.66 297 ASP A N 1
ATOM 2267 C CA . ASP A 1 297 ? 5.766 25.391 -4.43 1 45.66 297 ASP A CA 1
ATOM 2268 C C . ASP A 1 297 ? 6.766 24.25 -4.582 1 45.66 297 ASP A C 1
ATOM 2270 O O . ASP A 1 297 ? 7.82 24.422 -5.199 1 45.66 297 ASP A O 1
ATOM 2274 N N . VAL A 1 298 ? 7.074 23.641 -3.465 1 49.53 298 VAL A N 1
ATOM 2275 C CA . VAL A 1 298 ? 7.793 22.422 -3.836 1 49.53 298 VAL A CA 1
ATOM 2276 C C . VAL A 1 298 ? 7.203 21.844 -5.121 1 49.53 298 VAL A C 1
ATOM 2278 O O . VAL A 1 298 ? 6.023 21.484 -5.168 1 49.53 298 VAL A O 1
ATOM 2281 N N . THR A 1 299 ? 7.852 22.422 -6.242 1 56.75 299 THR A N 1
ATOM 2282 C CA . THR A 1 299 ? 7.445 21.797 -7.492 1 56.75 299 THR A CA 1
ATOM 2283 C C . THR A 1 299 ? 8.086 20.406 -7.633 1 56.75 299 THR A C 1
ATOM 2285 O O . THR A 1 299 ? 9.297 20.266 -7.453 1 56.75 299 THR A O 1
ATOM 2288 N N . VAL A 1 300 ? 7.258 19.453 -7.41 1 62.56 300 VAL A N 1
ATOM 2289 C CA . VAL A 1 300 ? 7.754 18.109 -7.719 1 62.56 300 VAL A CA 1
ATOM 2290 C C . VAL A 1 300 ? 7.512 17.797 -9.188 1 62.56 300 VAL A C 1
ATOM 2292 O O . VAL A 1 300 ? 6.391 17.922 -9.688 1 62.56 300 VAL A O 1
ATOM 2295 N N . GLU A 1 301 ? 8.68 17.734 -9.883 1 69.69 301 GLU A N 1
ATOM 2296 C CA . GLU A 1 301 ? 8.57 17.203 -11.234 1 69.69 301 GLU A CA 1
ATOM 2297 C C . GLU A 1 301 ? 8.852 15.703 -11.266 1 69.69 301 GLU A C 1
ATOM 2299 O O . GLU A 1 301 ? 9.578 15.188 -10.414 1 69.69 301 GLU A O 1
ATOM 2304 N N . GLN A 1 302 ? 8.039 15.062 -11.992 1 78.12 302 GLN A N 1
ATOM 2305 C CA . GLN A 1 302 ? 8.32 13.641 -12.141 1 78.12 302 GLN A CA 1
ATOM 2306 C C . GLN A 1 302 ? 8.258 13.211 -13.602 1 78.12 302 GLN A C 1
ATOM 2308 O O . GLN A 1 302 ? 7.5 13.781 -14.391 1 78.12 302 GLN A O 1
ATOM 2313 N N . THR A 1 303 ? 9.211 12.312 -13.922 1 82.88 303 THR A N 1
ATOM 2314 C CA . THR A 1 303 ? 9.133 11.617 -15.203 1 82.88 303 THR A CA 1
ATOM 2315 C C . THR A 1 303 ? 8.375 10.297 -15.055 1 82.88 303 THR A C 1
ATOM 2317 O O . THR A 1 303 ? 8.68 9.492 -14.18 1 82.88 303 THR A O 1
ATOM 2320 N N . VAL A 1 304 ? 7.355 10.211 -15.789 1 87.44 304 VAL A N 1
ATOM 2321 C CA . VAL A 1 304 ? 6.582 8.969 -15.828 1 87.44 304 VAL A CA 1
ATOM 2322 C C . VAL A 1 304 ? 6.773 8.281 -17.172 1 87.44 304 VAL A C 1
ATOM 2324 O O . VAL A 1 304 ? 6.488 8.867 -18.219 1 87.44 304 VAL A O 1
ATOM 2327 N N . THR A 1 305 ? 7.32 7.113 -17.125 1 93.12 305 THR A N 1
ATOM 2328 C CA . THR A 1 305 ? 7.484 6.301 -18.328 1 93.12 305 THR A CA 1
ATOM 2329 C C . THR A 1 305 ? 6.488 5.145 -18.344 1 93.12 305 THR A C 1
ATOM 2331 O O . THR A 1 305 ? 6.453 4.344 -17.406 1 93.12 305 THR A O 1
ATOM 2334 N N . ASN A 1 306 ? 5.668 5.117 -19.312 1 93.31 306 ASN A N 1
ATOM 2335 C CA . ASN A 1 306 ? 4.793 3.971 -19.531 1 93.31 306 ASN A CA 1
ATOM 2336 C C . ASN A 1 306 ? 5.504 2.865 -20.312 1 93.31 306 ASN A C 1
ATOM 2338 O O . ASN A 1 306 ? 5.91 3.066 -21.453 1 93.31 306 ASN A O 1
ATOM 2342 N N . VAL A 1 307 ? 5.617 1.773 -19.641 1 95.44 307 VAL A N 1
ATOM 2343 C CA . VAL A 1 307 ? 6.277 0.639 -20.281 1 95.44 307 VAL A CA 1
ATOM 2344 C C . VAL A 1 307 ? 5.23 -0.359 -20.766 1 95.44 307 VAL A C 1
ATOM 2346 O O . VAL A 1 307 ? 4.473 -0.916 -19.969 1 95.44 307 VAL A O 1
ATOM 2349 N N . GLN A 1 308 ? 5.258 -0.611 -22 1 93.62 308 GLN A N 1
ATOM 2350 C CA . GLN A 1 308 ? 4.332 -1.58 -22.578 1 93.62 308 GLN A CA 1
ATOM 2351 C C . GLN A 1 308 ? 4.945 -2.975 -22.609 1 93.62 308 GLN A C 1
ATOM 2353 O O . GLN A 1 308 ? 6.156 -3.121 -22.812 1 93.62 308 GLN A O 1
ATOM 2358 N N . VAL A 1 309 ? 4.102 -3.936 -22.344 1 94.25 309 VAL A N 1
ATOM 2359 C CA . VAL A 1 309 ? 4.477 -5.34 -22.484 1 94.25 309 VAL A CA 1
ATOM 2360 C C . VAL A 1 309 ? 3.531 -6.039 -23.453 1 94.25 309 VAL A C 1
ATOM 2362 O O . VAL A 1 309 ? 2.748 -6.906 -23.047 1 94.25 309 VAL A O 1
ATOM 2365 N N . PRO A 1 310 ? 3.67 -5.785 -24.672 1 89.75 310 PRO A N 1
ATOM 2366 C CA . PRO A 1 310 ? 2.701 -6.281 -25.656 1 89.75 310 PRO A CA 1
ATOM 2367 C C . PRO A 1 310 ? 2.672 -7.805 -25.734 1 89.75 310 PRO A C 1
ATOM 2369 O O . PRO A 1 310 ? 1.662 -8.383 -26.141 1 89.75 310 PRO A O 1
ATOM 2372 N N . GLU A 1 311 ? 3.699 -8.445 -25.328 1 90.75 311 GLU A N 1
ATOM 2373 C CA . GLU A 1 311 ? 3.742 -9.898 -25.359 1 90.75 311 GLU A CA 1
ATOM 2374 C C . GLU A 1 311 ? 2.805 -10.508 -24.328 1 90.75 311 GLU A C 1
ATOM 2376 O O . GLU A 1 311 ? 2.486 -11.703 -24.391 1 90.75 311 GLU A O 1
ATOM 2381 N N . GLU A 1 312 ? 2.441 -9.656 -23.375 1 88.56 312 GLU A N 1
ATOM 2382 C CA . GLU A 1 312 ? 1.495 -10.125 -22.375 1 88.56 312 GLU A CA 1
ATOM 2383 C C . GLU A 1 312 ? 0.055 -9.953 -22.844 1 88.56 312 GLU A C 1
ATOM 2385 O O . GLU A 1 312 ? -0.492 -8.852 -22.812 1 88.56 312 GLU A O 1
ATOM 2390 N N . THR A 1 313 ? -0.57 -11.016 -23.172 1 80 313 THR A N 1
ATOM 2391 C CA . THR A 1 313 ? -1.883 -10.961 -23.797 1 80 313 THR A CA 1
ATOM 2392 C C . THR A 1 313 ? -2.969 -11.414 -22.828 1 80 313 THR A C 1
ATOM 2394 O O . THR A 1 313 ? -4.137 -11.531 -23.203 1 80 313 THR A O 1
ATOM 2397 N N . GLY A 1 314 ? -2.654 -11.656 -21.594 1 75.31 314 GLY A N 1
ATOM 2398 C CA . GLY A 1 314 ? -3.604 -12.188 -20.625 1 75.31 314 GLY A CA 1
ATOM 2399 C C . GLY A 1 314 ? -3.631 -13.703 -20.594 1 75.31 314 GLY A C 1
ATOM 2400 O O . GLY A 1 314 ? -4.094 -14.289 -19.609 1 75.31 314 GLY A O 1
ATOM 2401 N N . HIS A 1 315 ? -3.09 -14.344 -21.609 1 80.88 315 HIS A N 1
ATOM 2402 C CA . HIS A 1 315 ? -3.041 -15.797 -21.672 1 80.88 315 HIS A CA 1
ATOM 2403 C C . HIS A 1 315 ? -1.604 -16.297 -21.797 1 80.88 315 HIS A C 1
ATOM 2405 O O . HIS A 1 315 ? -1.341 -17.484 -21.609 1 80.88 315 HIS A O 1
ATOM 2411 N N . MET A 1 316 ? -0.786 -15.391 -21.953 1 89.94 316 MET A N 1
ATOM 2412 C CA . MET A 1 316 ? 0.598 -15.75 -22.234 1 89.94 316 MET A CA 1
ATOM 2413 C C . MET A 1 316 ? 1.257 -16.406 -21.031 1 89.94 316 MET A C 1
ATOM 2415 O O . MET A 1 316 ? 2.07 -17.328 -21.188 1 89.94 316 MET A O 1
ATOM 2419 N N . GLN A 1 317 ? 0.907 -15.992 -19.859 1 92.88 317 GLN A N 1
ATOM 2420 C CA . GLN A 1 317 ? 1.563 -16.531 -18.672 1 92.88 317 GLN A CA 1
ATOM 2421 C C . GLN A 1 317 ? 1.302 -18.031 -18.531 1 92.88 317 GLN A C 1
ATOM 2423 O O . GLN A 1 317 ? 2.215 -18.797 -18.234 1 92.88 317 GLN A O 1
ATOM 2428 N N . GLU A 1 318 ? 0.086 -18.484 -18.797 1 92.94 318 GLU A N 1
ATOM 2429 C CA . GLU A 1 318 ? -0.267 -19.906 -18.719 1 92.94 318 GLU A CA 1
ATOM 2430 C C . GLU A 1 318 ? 0.434 -20.703 -19.812 1 92.94 318 GLU A C 1
ATOM 2432 O O . GLU A 1 318 ? 0.987 -21.781 -19.531 1 92.94 318 GLU A O 1
ATOM 2437 N N . THR A 1 319 ? 0.397 -20.141 -20.969 1 95.31 319 THR A N 1
ATOM 2438 C CA . THR A 1 319 ? 1.04 -20.812 -22.094 1 95.31 319 THR A CA 1
ATOM 2439 C C . THR A 1 319 ? 2.543 -20.938 -21.859 1 95.31 319 THR A C 1
ATOM 2441 O O . THR A 1 319 ? 3.123 -22 -22.062 1 95.31 319 THR A O 1
ATOM 2444 N N . GLN A 1 320 ? 3.105 -19.859 -21.391 1 96.81 320 GLN A N 1
ATOM 2445 C CA . GLN A 1 320 ? 4.547 -19.859 -21.156 1 96.81 320 GLN A CA 1
ATOM 2446 C C . GLN A 1 320 ? 4.93 -20.844 -20.062 1 96.81 320 GLN A C 1
ATOM 2448 O O . GLN A 1 320 ? 5.996 -21.453 -20.109 1 96.81 320 GLN A O 1
ATOM 2453 N N . MET A 1 321 ? 4.133 -20.969 -19.047 1 97.38 321 MET A N 1
ATOM 2454 C CA . MET A 1 321 ? 4.406 -21.938 -18 1 97.38 321 MET A CA 1
ATOM 2455 C C . MET A 1 321 ? 4.52 -23.344 -18.578 1 97.38 321 MET A C 1
ATOM 2457 O O . MET A 1 321 ? 5.465 -24.078 -18.281 1 97.38 321 MET A O 1
ATOM 2461 N N . TRP A 1 322 ? 3.66 -23.703 -19.469 1 97.88 322 TRP A N 1
ATOM 2462 C CA . TRP A 1 322 ? 3.664 -25.062 -20 1 97.88 322 TRP A CA 1
ATOM 2463 C C . TRP A 1 322 ? 4.758 -25.219 -21.047 1 97.88 322 TRP A C 1
ATOM 2465 O O . TRP A 1 322 ? 5.316 -26.312 -21.219 1 97.88 322 TRP A O 1
ATOM 2475 N N . ARG A 1 323 ? 5.133 -24.094 -21.75 1 97.75 323 ARG A N 1
ATOM 2476 C CA . ARG A 1 323 ? 6.344 -24.141 -22.562 1 97.75 323 ARG A CA 1
ATOM 2477 C C . ARG A 1 323 ? 7.574 -24.406 -21.703 1 97.75 323 ARG A C 1
ATOM 2479 O O . ARG A 1 323 ? 8.453 -25.172 -22.078 1 97.75 323 ARG A O 1
ATOM 2486 N N . ASP A 1 324 ? 7.566 -23.75 -20.578 1 97.62 324 ASP A N 1
ATOM 2487 C CA . ASP A 1 324 ? 8.68 -23.969 -19.672 1 97.62 324 ASP A CA 1
ATOM 2488 C C . ASP A 1 324 ? 8.711 -25.422 -19.172 1 97.62 324 ASP A C 1
ATOM 2490 O O . ASP A 1 324 ? 9.781 -26.016 -19.078 1 97.62 324 ASP A O 1
ATOM 2494 N N . VAL A 1 325 ? 7.539 -26 -18.828 1 97.81 325 VAL A N 1
ATOM 2495 C CA . VAL A 1 325 ? 7.457 -27.406 -18.438 1 97.81 325 VAL A CA 1
ATOM 2496 C C . VAL A 1 325 ? 8.031 -28.281 -19.547 1 97.81 325 VAL A C 1
ATOM 2498 O O . VAL A 1 325 ? 8.906 -29.125 -19.297 1 97.81 325 VAL A O 1
ATOM 2501 N N . ARG A 1 326 ? 7.598 -28.047 -20.766 1 96.75 326 ARG A N 1
ATOM 2502 C CA . ARG A 1 326 ? 8.047 -28.812 -21.922 1 96.75 326 ARG A CA 1
ATOM 2503 C C . ARG A 1 326 ? 9.562 -28.688 -22.094 1 96.75 326 ARG A C 1
ATOM 2505 O O . ARG A 1 326 ? 10.25 -29.703 -22.297 1 96.75 326 ARG A O 1
ATOM 2512 N N . ASP A 1 327 ? 10.039 -27.5 -21.938 1 96.12 327 ASP A N 1
ATOM 2513 C CA . ASP A 1 327 ? 11.438 -27.203 -22.25 1 96.12 327 ASP A CA 1
ATOM 2514 C C . ASP A 1 327 ? 12.367 -27.734 -21.172 1 96.12 327 ASP A C 1
ATOM 2516 O O . ASP A 1 327 ? 13.57 -27.844 -21.391 1 96.12 327 ASP A O 1
ATOM 2520 N N . CYS A 1 328 ? 11.812 -28.031 -20.047 1 96.25 328 CYS A N 1
ATOM 2521 C CA . CYS A 1 328 ? 12.586 -28.609 -18.953 1 96.25 328 CYS A CA 1
ATOM 2522 C C . CYS A 1 328 ? 12.836 -30.094 -19.188 1 96.25 328 CYS A C 1
ATOM 2524 O O . CYS A 1 328 ? 13.695 -30.703 -18.531 1 96.25 328 CYS A O 1
ATOM 2526 N N . LEU A 1 329 ? 12.086 -30.734 -20.094 1 96.56 329 LEU A N 1
ATOM 2527 C CA . LEU A 1 329 ? 12.078 -32.188 -20.203 1 96.56 329 LEU A CA 1
ATOM 2528 C C . LEU A 1 329 ? 12.844 -32.656 -21.438 1 96.56 329 LEU A C 1
ATOM 2530 O O . LEU A 1 329 ? 12.781 -32 -22.484 1 96.56 329 LEU A O 1
ATOM 2534 N N . LYS A 1 330 ? 13.57 -33.719 -21.281 1 94.44 330 LYS A N 1
ATOM 2535 C CA . LYS A 1 330 ? 14.312 -34.344 -22.375 1 94.44 330 LYS A CA 1
ATOM 2536 C C . LYS A 1 330 ? 14.391 -35.844 -22.188 1 94.44 330 LYS A C 1
ATOM 2538 O O . LYS A 1 330 ? 14.234 -36.344 -21.078 1 94.44 330 LYS A O 1
ATOM 2543 N N . LYS A 1 331 ? 14.57 -36.531 -23.219 1 93.81 331 LYS A N 1
ATOM 2544 C CA . LYS A 1 331 ? 14.758 -37.969 -23.141 1 93.81 331 LYS A CA 1
ATOM 2545 C C . LYS A 1 331 ? 16.188 -38.312 -22.766 1 93.81 331 LYS A C 1
ATOM 2547 O O . LYS A 1 331 ? 17.141 -37.719 -23.297 1 93.81 331 LYS A O 1
ATOM 2552 N N . ASP A 1 332 ? 16.25 -39.219 -21.844 1 91 332 ASP A N 1
ATOM 2553 C CA . ASP A 1 332 ? 17.594 -39.719 -21.531 1 91 332 ASP A CA 1
ATOM 2554 C C . ASP A 1 332 ? 18 -40.812 -22.469 1 91 332 ASP A C 1
ATOM 2556 O O . ASP A 1 332 ? 17.344 -41.062 -23.5 1 91 332 ASP A O 1
ATOM 2560 N N . GLU A 1 333 ? 19.109 -41.438 -22.156 1 91.94 333 GLU A N 1
ATOM 2561 C CA . GLU A 1 333 ? 19.672 -42.438 -23.031 1 91.94 333 GLU A CA 1
ATOM 2562 C C . GLU A 1 333 ? 18.734 -43.625 -23.203 1 91.94 333 GLU A C 1
ATOM 2564 O O . GLU A 1 333 ? 18.719 -44.281 -24.234 1 91.94 333 GLU A O 1
ATOM 2569 N N . SER A 1 334 ? 17.938 -43.875 -22.219 1 91.38 334 SER A N 1
ATOM 2570 C CA . SER A 1 334 ? 17 -45 -22.234 1 91.38 334 SER A CA 1
ATOM 2571 C C . SER A 1 334 ? 15.68 -44.594 -22.875 1 91.38 334 SER A C 1
ATOM 2573 O O . SER A 1 334 ? 14.789 -45.438 -23.047 1 91.38 334 SER A O 1
ATOM 2575 N N . GLY A 1 335 ? 15.57 -43.344 -23.188 1 90 335 GLY A N 1
ATOM 2576 C CA . GLY A 1 335 ? 14.344 -42.875 -23.812 1 90 335 GLY A CA 1
ATOM 2577 C C . GLY A 1 335 ? 13.336 -42.344 -22.812 1 90 335 GLY A C 1
ATOM 2578 O O . GLY A 1 335 ? 12.242 -41.938 -23.188 1 90 335 GLY A O 1
ATOM 2579 N N . ARG A 1 336 ? 13.766 -42.344 -21.562 1 90.94 336 ARG A N 1
ATOM 2580 C CA . ARG A 1 336 ? 12.875 -41.875 -20.516 1 90.94 336 ARG A CA 1
ATOM 2581 C C . ARG A 1 336 ? 12.867 -40.344 -20.469 1 90.94 336 ARG A C 1
ATOM 2583 O O . ARG A 1 336 ? 13.922 -39.719 -20.609 1 90.94 336 ARG A O 1
ATOM 2590 N N . LEU A 1 337 ? 11.719 -39.812 -20.375 1 94.88 337 LEU A N 1
ATOM 2591 C CA . LEU A 1 337 ? 11.594 -38.375 -20.234 1 94.88 337 LEU A CA 1
ATOM 2592 C C . LEU A 1 337 ? 12.008 -37.906 -18.844 1 94.88 337 LEU A C 1
ATOM 2594 O O . LEU A 1 337 ? 11.398 -38.312 -17.844 1 94.88 337 LEU A O 1
ATOM 2598 N N . ILE A 1 338 ? 13.086 -37.125 -18.766 1 96.56 338 ILE A N 1
ATOM 2599 C CA . ILE A 1 338 ? 13.586 -36.625 -17.484 1 96.56 338 ILE A CA 1
ATOM 2600 C C . ILE A 1 338 ? 13.688 -35.125 -17.547 1 96.56 338 ILE A C 1
ATOM 2602 O O . ILE A 1 338 ? 13.648 -34.531 -18.625 1 96.56 338 ILE A O 1
ATOM 2606 N N . ALA A 1 339 ? 13.766 -34.562 -16.391 1 96.81 339 ALA A N 1
ATOM 2607 C CA . ALA A 1 339 ? 13.922 -33.094 -16.312 1 96.81 339 ALA A CA 1
ATOM 2608 C C . ALA A 1 339 ? 15.391 -32.719 -16.125 1 96.81 339 ALA A C 1
ATOM 2610 O O . ALA A 1 339 ? 16.125 -33.406 -15.391 1 96.81 339 ALA A O 1
ATOM 2611 N N . GLU A 1 340 ? 15.75 -31.625 -16.719 1 93.5 340 GLU A N 1
ATOM 2612 C CA . GLU A 1 340 ? 17.094 -31.094 -16.5 1 93.5 340 GLU A CA 1
ATOM 2613 C C . GLU A 1 340 ? 17.328 -30.766 -15.031 1 93.5 340 GLU A C 1
ATOM 2615 O O . GLU A 1 340 ? 16.469 -30.172 -14.383 1 93.5 340 GLU A O 1
ATOM 2620 N N . GLU A 1 341 ? 18.531 -31.125 -14.594 1 94.12 341 GLU A N 1
ATOM 2621 C CA . GLU A 1 341 ? 18.844 -30.984 -13.172 1 94.12 341 GLU A CA 1
ATOM 2622 C C . GLU A 1 341 ? 18.656 -29.531 -12.719 1 94.12 341 GLU A C 1
ATOM 2624 O O . GLU A 1 341 ? 18.109 -29.281 -11.641 1 94.12 341 GLU A O 1
ATOM 2629 N N . ASP A 1 342 ? 19.141 -28.609 -13.508 1 95.06 342 ASP A N 1
ATOM 2630 C CA . ASP A 1 342 ? 19.031 -27.203 -13.156 1 95.06 342 ASP A CA 1
ATOM 2631 C C . ASP A 1 342 ? 17.562 -26.766 -13.062 1 95.06 342 ASP A C 1
ATOM 2633 O O . ASP A 1 342 ? 17.203 -25.984 -12.188 1 95.06 342 ASP A O 1
ATOM 2637 N N . ALA A 1 343 ? 16.766 -27.25 -13.961 1 94.25 343 ALA A N 1
ATOM 2638 C CA . ALA A 1 343 ? 15.336 -26.938 -13.945 1 94.25 343 ALA A CA 1
ATOM 2639 C C . ALA A 1 343 ? 14.656 -27.5 -12.703 1 94.25 343 ALA A C 1
ATOM 2641 O O . ALA A 1 343 ? 13.836 -26.828 -12.07 1 94.25 343 ALA A O 1
ATOM 2642 N N . VAL A 1 344 ? 14.984 -28.734 -12.383 1 95.88 344 VAL A N 1
ATOM 2643 C CA . VAL A 1 344 ? 14.438 -29.375 -11.195 1 95.88 344 VAL A CA 1
ATOM 2644 C C . VAL A 1 344 ? 14.766 -28.547 -9.961 1 95.88 344 VAL A C 1
ATOM 2646 O O . VAL A 1 344 ? 13.875 -28.25 -9.156 1 95.88 344 VAL A O 1
ATOM 2649 N N . ARG A 1 345 ? 15.969 -28.094 -9.875 1 96.06 345 ARG A N 1
ATOM 2650 C CA . ARG A 1 345 ? 16.406 -27.328 -8.727 1 96.06 345 ARG A CA 1
ATOM 2651 C C . ARG A 1 345 ? 15.734 -25.953 -8.68 1 96.06 345 ARG A C 1
ATOM 2653 O O . ARG A 1 345 ? 15.297 -25.516 -7.621 1 96.06 345 ARG A O 1
ATOM 2660 N N . GLU A 1 346 ? 15.641 -25.328 -9.781 1 96.56 346 GLU A N 1
ATOM 2661 C CA . GLU A 1 346 ? 15.102 -23.969 -9.859 1 96.56 346 GLU A CA 1
ATOM 2662 C C . GLU A 1 346 ? 13.633 -23.938 -9.453 1 96.56 346 GLU A C 1
ATOM 2664 O O . GLU A 1 346 ? 13.242 -23.156 -8.578 1 96.56 346 GLU A O 1
ATOM 2669 N N . TRP A 1 347 ? 12.859 -24.75 -10.047 1 97 347 TRP A N 1
ATOM 2670 C CA . TRP A 1 347 ? 11.422 -24.703 -9.812 1 97 347 TRP A CA 1
ATOM 2671 C C . TRP A 1 347 ? 11.07 -25.25 -8.438 1 97 347 TRP A C 1
ATOM 2673 O O . TRP A 1 347 ? 10.133 -24.797 -7.789 1 97 347 TRP A O 1
ATOM 2683 N N . ALA A 1 348 ? 11.852 -26.25 -7.988 1 97 348 ALA A N 1
ATOM 2684 C CA . ALA A 1 348 ? 11.695 -26.734 -6.621 1 97 348 ALA A CA 1
ATOM 2685 C C . ALA A 1 348 ? 11.961 -25.625 -5.609 1 97 348 ALA A C 1
ATOM 2687 O O . ALA A 1 348 ? 11.211 -25.453 -4.652 1 97 348 ALA A O 1
ATOM 2688 N N . ARG A 1 349 ? 13.008 -24.922 -5.855 1 97.25 349 ARG A N 1
ATOM 2689 C CA . ARG A 1 349 ? 13.406 -23.844 -4.957 1 97.25 349 ARG A CA 1
ATOM 2690 C C . ARG A 1 349 ? 12.336 -22.75 -4.902 1 97.25 349 ARG A C 1
ATOM 2692 O O . ARG A 1 349 ? 11.969 -22.281 -3.82 1 97.25 349 ARG A O 1
ATOM 2699 N N . LYS A 1 350 ? 11.836 -22.328 -6.023 1 98.31 350 LYS A N 1
ATOM 2700 C CA . LYS A 1 350 ? 10.82 -21.281 -6.09 1 98.31 350 LYS A CA 1
ATOM 2701 C C . LYS A 1 350 ? 9.562 -21.688 -5.324 1 98.31 350 LYS A C 1
ATOM 2703 O O . LYS A 1 350 ? 9.023 -20.906 -4.543 1 98.31 350 LYS A O 1
ATOM 2708 N N . SER A 1 351 ? 9.18 -22.891 -5.539 1 98.44 351 SER A N 1
ATOM 2709 C CA . SER A 1 351 ? 7.977 -23.406 -4.883 1 98.44 351 SER A CA 1
ATOM 2710 C C . SER A 1 351 ? 8.18 -23.516 -3.375 1 98.44 351 SER A C 1
ATOM 2712 O O . SER A 1 351 ? 7.336 -23.078 -2.594 1 98.44 351 SER A O 1
ATOM 2714 N N . TRP A 1 352 ? 9.273 -24.078 -2.998 1 98.5 352 TRP A N 1
ATOM 2715 C CA . TRP A 1 352 ? 9.547 -24.328 -1.587 1 98.5 352 TRP A CA 1
ATOM 2716 C C . TRP A 1 352 ? 9.711 -23.016 -0.821 1 98.5 352 TRP A C 1
ATOM 2718 O O . TRP A 1 352 ? 9.164 -22.859 0.27 1 98.5 352 TRP A O 1
ATOM 2728 N N . MET A 1 353 ? 10.461 -22.078 -1.354 1 98.69 353 MET A N 1
ATOM 2729 C CA . MET A 1 353 ? 10.68 -20.812 -0.686 1 98.69 353 MET A CA 1
ATOM 2730 C C . MET A 1 353 ? 9.359 -20.078 -0.45 1 98.69 353 MET A C 1
ATOM 2732 O O . MET A 1 353 ? 9.094 -19.609 0.654 1 98.69 353 MET A O 1
ATOM 2736 N N . THR A 1 354 ? 8.531 -20.031 -1.481 1 98.81 354 THR A N 1
ATOM 2737 C CA . THR A 1 354 ? 7.246 -19.344 -1.366 1 98.81 354 THR A CA 1
ATOM 2738 C C . THR A 1 354 ? 6.375 -20.016 -0.303 1 98.81 354 THR A C 1
ATOM 2740 O O . THR A 1 354 ? 5.781 -19.328 0.534 1 98.81 354 THR A O 1
ATOM 2743 N N . HIS A 1 355 ? 6.355 -21.328 -0.367 1 98.81 355 HIS A N 1
ATOM 2744 C CA . HIS A 1 355 ? 5.523 -22.062 0.572 1 98.81 355 HIS A CA 1
ATOM 2745 C C . HIS A 1 355 ? 6.027 -21.906 2.002 1 98.81 355 HIS A C 1
ATOM 2747 O O . HIS A 1 355 ? 5.234 -21.781 2.936 1 98.81 355 HIS A O 1
ATOM 2753 N N . CYS A 1 356 ? 7.336 -21.969 2.182 1 98.75 356 CYS A N 1
ATOM 2754 C CA . CYS A 1 356 ? 7.922 -21.781 3.504 1 98.75 356 CYS A CA 1
ATOM 2755 C C . CYS A 1 356 ? 7.535 -20.438 4.09 1 98.75 356 CYS A C 1
ATOM 2757 O O . CYS A 1 356 ? 7.16 -20.344 5.262 1 98.75 356 CYS A O 1
ATOM 2759 N N . ILE A 1 357 ? 7.613 -19.391 3.312 1 98.88 357 ILE A N 1
ATOM 2760 C CA . ILE A 1 357 ? 7.273 -18.047 3.764 1 98.88 357 ILE A CA 1
ATOM 2761 C C . ILE A 1 357 ? 5.789 -17.984 4.121 1 98.88 357 ILE A C 1
ATOM 2763 O O . ILE A 1 357 ? 5.418 -17.453 5.168 1 98.88 357 ILE A O 1
ATOM 2767 N N . ALA A 1 358 ? 4.926 -18.547 3.24 1 98.88 358 ALA A N 1
ATOM 2768 C CA . ALA A 1 358 ? 3.492 -18.562 3.516 1 98.88 358 ALA A CA 1
ATOM 2769 C C . ALA A 1 358 ? 3.195 -19.281 4.832 1 98.88 358 ALA A C 1
ATOM 2771 O O . ALA A 1 358 ? 2.396 -18.797 5.637 1 98.88 358 ALA A O 1
ATOM 2772 N N . ALA A 1 359 ? 3.855 -20.406 5.016 1 98.62 359 ALA A N 1
ATOM 2773 C CA . ALA A 1 359 ? 3.643 -21.188 6.227 1 98.62 359 ALA A CA 1
ATOM 2774 C C . ALA A 1 359 ? 4.086 -20.406 7.465 1 98.62 359 ALA A C 1
ATOM 2776 O O . ALA A 1 359 ? 3.408 -20.438 8.5 1 98.62 359 ALA A O 1
ATOM 2777 N N . LYS A 1 360 ? 5.219 -19.766 7.395 1 98.62 360 LYS A N 1
ATOM 2778 C CA . LYS A 1 360 ? 5.727 -19 8.531 1 98.62 360 LYS A CA 1
ATOM 2779 C C . LYS A 1 360 ? 4.828 -17.797 8.828 1 98.62 360 LYS A C 1
ATOM 2781 O O . LYS A 1 360 ? 4.668 -17.406 9.984 1 98.62 360 LYS A O 1
ATOM 2786 N N . LEU A 1 361 ? 4.281 -17.172 7.797 1 98.75 361 LEU A N 1
ATOM 2787 C CA . LEU A 1 361 ? 3.314 -16.094 7.98 1 98.75 361 LEU A CA 1
ATOM 2788 C C . LEU A 1 361 ? 2.092 -16.578 8.75 1 98.75 361 LEU A C 1
ATOM 2790 O O . LEU A 1 361 ? 1.627 -15.914 9.68 1 98.75 361 LEU A O 1
ATOM 2794 N N . MET A 1 362 ? 1.592 -17.75 8.352 1 98.5 362 MET A N 1
ATOM 2795 C CA . MET A 1 362 ? 0.428 -18.312 9.031 1 98.5 362 MET A CA 1
ATOM 2796 C C . MET A 1 362 ? 0.758 -18.656 10.477 1 98.5 362 MET A C 1
ATOM 2798 O O . MET A 1 362 ? -0.045 -18.406 11.383 1 98.5 362 MET A O 1
ATOM 2802 N N . GLU A 1 363 ? 1.928 -19.25 10.688 1 98 363 GLU A N 1
ATOM 2803 C CA . GLU A 1 363 ? 2.373 -19.562 12.047 1 98 363 GLU A CA 1
ATOM 2804 C C . GLU A 1 363 ? 2.418 -18.297 12.906 1 98 363 GLU A C 1
ATOM 2806 O O . GLU A 1 363 ? 1.962 -18.312 14.055 1 98 363 GLU A O 1
ATOM 2811 N N . SER A 1 364 ? 2.961 -17.234 12.328 1 97.5 364 SER A N 1
ATOM 2812 C CA . SER A 1 364 ? 3.021 -15.953 13.023 1 97.5 364 SER A CA 1
ATOM 2813 C C . SER A 1 364 ? 1.626 -15.453 13.383 1 97.5 364 SER A C 1
ATOM 2815 O O . SER A 1 364 ? 1.413 -14.93 14.477 1 97.5 364 SER A O 1
ATOM 2817 N N . ALA A 1 365 ? 0.679 -15.586 12.5 1 97.56 365 ALA A N 1
ATOM 2818 C CA . ALA A 1 365 ? -0.68 -15.078 12.688 1 97.56 365 ALA A CA 1
ATOM 2819 C C . ALA A 1 365 ? -1.414 -15.867 13.766 1 97.56 365 ALA A C 1
ATOM 2821 O O . ALA A 1 365 ? -2.285 -15.32 14.453 1 97.56 365 ALA A O 1
ATOM 2822 N N . ARG A 1 366 ? -1.139 -17.141 13.898 1 95.56 366 ARG A N 1
ATOM 2823 C CA . ARG A 1 366 ? -1.848 -18 14.844 1 95.56 366 ARG A CA 1
ATOM 2824 C C . ARG A 1 366 ? -1.135 -18.047 16.188 1 95.56 366 ARG A C 1
ATOM 2826 O O . ARG A 1 366 ? -1.66 -18.594 17.156 1 95.56 366 ARG A O 1
ATOM 2833 N N . SER A 1 367 ? 0.058 -17.516 16.359 1 88.38 367 SER A N 1
ATOM 2834 C CA . SER A 1 367 ? 0.796 -17.453 17.609 1 88.38 367 SER A CA 1
ATOM 2835 C C . SER A 1 367 ? 0.409 -16.234 18.438 1 88.38 367 SER A C 1
ATOM 2837 O O . SER A 1 367 ? -0.045 -15.227 17.875 1 88.38 367 SER A O 1
ATOM 2839 N N . MET B 1 1 ? -19.953 42.906 9.336 1 35.88 1 MET B N 1
ATOM 2840 C CA . MET B 1 1 ? -18.922 42.406 10.25 1 35.88 1 MET B CA 1
ATOM 2841 C C . MET B 1 1 ? -17.75 43.375 10.312 1 35.88 1 MET B C 1
ATOM 2843 O O . MET B 1 1 ? -17.25 43.812 9.273 1 35.88 1 MET B O 1
ATOM 2847 N N . SER B 1 2 ? -17.688 44.281 11.047 1 41 2 SER B N 1
ATOM 2848 C CA . SER B 1 2 ? -16.641 45.312 11.148 1 41 2 SER B CA 1
ATOM 2849 C C . SER B 1 2 ? -15.273 44.75 10.789 1 41 2 SER B C 1
ATOM 2851 O O . SER B 1 2 ? -14.891 43.688 11.258 1 41 2 SER B O 1
ATOM 2853 N N . SER B 1 3 ? -14.742 44.938 9.547 1 54.84 3 SER B N 1
ATOM 2854 C CA . SER B 1 3 ? -13.797 44.438 8.547 1 54.84 3 SER B CA 1
ATOM 2855 C C . SER B 1 3 ? -12.383 44.406 9.109 1 54.84 3 SER B C 1
ATOM 2857 O O . SER B 1 3 ? -11.422 44.781 8.445 1 54.84 3 SER B O 1
ATOM 2859 N N . ASP B 1 4 ? -12.164 44.344 10.492 1 80.88 4 ASP B N 1
ATOM 2860 C CA . ASP B 1 4 ? -10.828 44.594 11.016 1 80.88 4 ASP B CA 1
ATOM 2861 C C . ASP B 1 4 ? -9.859 43.469 10.602 1 80.88 4 ASP B C 1
ATOM 2863 O O . ASP B 1 4 ? -10.242 42.312 10.555 1 80.88 4 ASP B O 1
ATOM 2867 N N . THR B 1 5 ? -8.789 43.906 10.148 1 93.75 5 THR B N 1
ATOM 2868 C CA . THR B 1 5 ? -7.68 43.062 9.719 1 93.75 5 THR B CA 1
ATOM 2869 C C . THR B 1 5 ? -7.129 42.25 10.898 1 93.75 5 THR B C 1
ATOM 2871 O O . THR B 1 5 ? -6.887 42.812 11.977 1 93.75 5 THR B O 1
ATOM 2874 N N . ILE B 1 6 ? -7.16 41 10.805 1 97.19 6 ILE B N 1
ATOM 2875 C CA . ILE B 1 6 ? -6.562 40.125 11.812 1 97.19 6 ILE B CA 1
ATOM 2876 C C . ILE B 1 6 ? -5.039 40.219 11.742 1 97.19 6 ILE B C 1
ATOM 2878 O O . ILE B 1 6 ? -4.457 40.062 10.664 1 97.19 6 ILE B O 1
ATOM 2882 N N . ARG B 1 7 ? -4.434 40.562 12.844 1 98 7 ARG B N 1
ATOM 2883 C CA . ARG B 1 7 ? -2.986 40.719 12.906 1 98 7 ARG B CA 1
ATOM 2884 C C . ARG B 1 7 ? -2.297 39.438 13.359 1 98 7 ARG B C 1
ATOM 2886 O O . ARG B 1 7 ? -2.59 38.938 14.445 1 98 7 ARG B O 1
ATOM 2893 N N . VAL B 1 8 ? -1.369 38.969 12.539 1 98.62 8 VAL B N 1
ATOM 2894 C CA . VAL B 1 8 ? -0.704 37.688 12.797 1 98.62 8 VAL B CA 1
ATOM 2895 C C . VAL B 1 8 ? 0.75 37.938 13.195 1 98.62 8 VAL B C 1
ATOM 2897 O O . VAL B 1 8 ? 1.457 38.688 12.531 1 98.62 8 VAL B O 1
ATOM 2900 N N . GLY B 1 9 ? 1.198 37.344 14.297 1 98.69 9 GLY B N 1
ATOM 2901 C CA . GLY B 1 9 ? 2.6 37.312 14.688 1 98.69 9 GLY B CA 1
ATOM 2902 C C . GLY B 1 9 ? 3.232 35.938 14.484 1 98.69 9 GLY B C 1
ATOM 2903 O O . GLY B 1 9 ? 2.6 34.906 14.734 1 98.69 9 GLY B O 1
ATOM 2904 N N . PHE B 1 10 ? 4.504 35.906 14.016 1 98.5 10 PHE B N 1
ATOM 2905 C CA . PHE B 1 10 ? 5.234 34.656 13.812 1 98.5 10 PHE B CA 1
ATOM 2906 C C . PHE B 1 10 ? 6.184 34.406 14.969 1 98.5 10 PHE B C 1
ATOM 2908 O O . PHE B 1 10 ? 6.871 35.312 15.438 1 98.5 10 PHE B O 1
ATOM 2915 N N . LEU B 1 11 ? 6.133 33.219 15.492 1 97.88 11 LEU B N 1
ATOM 2916 C CA . LEU B 1 11 ? 7.266 32.688 16.25 1 97.88 11 LEU B CA 1
ATOM 2917 C C . LEU B 1 11 ? 8.078 31.734 15.391 1 97.88 11 LEU B C 1
ATOM 2919 O O . LEU B 1 11 ? 7.691 30.562 15.219 1 97.88 11 LEU B O 1
ATOM 2923 N N . GLY B 1 12 ? 9.18 32.219 14.906 1 94.5 12 GLY B N 1
ATOM 2924 C CA . GLY B 1 12 ? 10.023 31.422 14.016 1 94.5 12 GLY B CA 1
ATOM 2925 C C . GLY B 1 12 ? 10.039 31.953 12.594 1 94.5 12 GLY B C 1
ATOM 2926 O O . GLY B 1 12 ? 9.023 32.469 12.109 1 94.5 12 GLY B O 1
ATOM 2927 N N . ALA B 1 13 ? 11.195 31.906 11.938 1 89.56 13 ALA B N 1
ATOM 2928 C CA . ALA B 1 13 ? 11.414 32.281 10.539 1 89.56 13 ALA B CA 1
ATOM 2929 C C . ALA B 1 13 ? 11.844 31.062 9.719 1 89.56 13 ALA B C 1
ATOM 2931 O O . ALA B 1 13 ? 12.852 31.109 9.008 1 89.56 13 ALA B O 1
ATOM 2932 N N . SER B 1 14 ? 11.016 30.062 9.859 1 85.38 14 SER B N 1
ATOM 2933 C CA . SER B 1 14 ? 11.32 28.781 9.211 1 85.38 14 SER B CA 1
ATOM 2934 C C . SER B 1 14 ? 11.031 28.844 7.715 1 85.38 14 SER B C 1
ATOM 2936 O O . SER B 1 14 ? 10.391 29.781 7.238 1 85.38 14 SER B O 1
ATOM 2938 N N . THR B 1 15 ? 11.492 27.891 6.957 1 82.75 15 THR B N 1
ATOM 2939 C CA . THR B 1 15 ? 11.266 27.797 5.52 1 82.75 15 THR B CA 1
ATOM 2940 C C . THR B 1 15 ? 9.766 27.719 5.219 1 82.75 15 THR B C 1
ATOM 2942 O O . THR B 1 15 ? 9.289 28.359 4.281 1 82.75 15 THR B O 1
ATOM 2945 N N . ILE B 1 16 ? 9.062 27 5.973 1 87.19 16 ILE B N 1
ATOM 2946 C CA . ILE B 1 16 ? 7.629 26.828 5.754 1 87.19 16 ILE B CA 1
ATOM 2947 C C . ILE B 1 16 ? 6.906 28.141 6.02 1 87.19 16 ILE B C 1
ATOM 2949 O O . ILE B 1 16 ? 5.832 28.391 5.469 1 87.19 16 ILE B O 1
ATOM 2953 N N . ALA B 1 17 ? 7.492 28.969 6.836 1 91.25 17 ALA B N 1
ATOM 2954 C CA . ALA B 1 17 ? 6.871 30.25 7.191 1 91.25 17 ALA B CA 1
ATOM 2955 C C . ALA B 1 17 ? 6.746 31.156 5.977 1 91.25 17 ALA B C 1
ATOM 2957 O O . ALA B 1 17 ? 5.859 32 5.914 1 91.25 17 ALA B O 1
ATOM 2958 N N . HIS B 1 18 ? 7.652 30.953 4.996 1 90.19 18 HIS B N 1
ATOM 2959 C CA . HIS B 1 18 ? 7.539 31.703 3.758 1 90.19 18 HIS B CA 1
ATOM 2960 C C . HIS B 1 18 ? 6.215 31.422 3.057 1 90.19 18 HIS B C 1
ATOM 2962 O O . HIS B 1 18 ? 5.5 32.344 2.662 1 90.19 18 HIS B O 1
ATOM 2968 N N . LYS B 1 19 ? 5.902 30.188 3.051 1 88.88 19 LYS B N 1
ATOM 2969 C CA . LYS B 1 19 ? 4.668 29.75 2.41 1 88.88 19 LYS B CA 1
ATOM 2970 C C . LYS B 1 19 ? 3.445 30.203 3.207 1 88.88 19 LYS B C 1
ATOM 2972 O O . LYS B 1 19 ? 2.416 30.562 2.627 1 88.88 19 LYS B O 1
ATOM 2977 N N . VAL B 1 20 ? 3.598 30.172 4.422 1 94.38 20 VAL B N 1
ATOM 2978 C CA . VAL B 1 20 ? 2.492 30.547 5.297 1 94.38 20 VAL B CA 1
ATOM 2979 C C . VAL B 1 20 ? 2.209 32.031 5.164 1 94.38 20 VAL B C 1
ATOM 2981 O O . VAL B 1 20 ? 1.05 32.438 5.121 1 94.38 20 VAL B O 1
ATOM 2984 N N . TRP B 1 21 ? 3.275 32.781 5.074 1 95.75 21 TRP B N 1
ATOM 2985 C CA . TRP B 1 21 ? 3.094 34.219 4.895 1 95.75 21 TRP B CA 1
ATOM 2986 C C . TRP B 1 21 ? 2.348 34.531 3.596 1 95.75 21 TRP B C 1
ATOM 2988 O O . TRP B 1 21 ? 1.399 35.312 3.582 1 95.75 21 TRP B O 1
ATOM 2998 N N . ALA B 1 22 ? 2.748 33.844 2.551 1 93.5 22 ALA B N 1
ATOM 2999 C CA . ALA B 1 22 ? 2.064 34 1.27 1 93.5 22 ALA B CA 1
ATOM 3000 C C . ALA B 1 22 ? 0.586 33.656 1.388 1 93.5 22 ALA B C 1
ATOM 3002 O O . ALA B 1 22 ? -0.271 34.344 0.821 1 93.5 22 ALA B O 1
ATOM 3003 N N . ALA B 1 23 ? 0.305 32.625 2.115 1 94.88 23 ALA B N 1
ATOM 3004 C CA . ALA B 1 23 ? -1.066 32.156 2.307 1 94.88 23 ALA B CA 1
ATOM 3005 C C . ALA B 1 23 ? -1.891 33.188 3.08 1 94.88 23 ALA B C 1
ATOM 3007 O O . ALA B 1 23 ? -3.059 33.406 2.762 1 94.88 23 ALA B O 1
ATOM 3008 N N . ILE B 1 24 ? -1.308 33.781 4.074 1 96.69 24 ILE B N 1
ATOM 3009 C CA . ILE B 1 24 ? -1.986 34.781 4.891 1 96.69 24 ILE B CA 1
ATOM 3010 C C . ILE B 1 24 ? -2.346 35.969 4.031 1 96.69 24 ILE B C 1
ATOM 3012 O O . ILE B 1 24 ? -3.469 36.5 4.098 1 96.69 24 ILE B O 1
ATOM 3016 N N . GLU B 1 25 ? -1.424 36.406 3.182 1 95.12 25 GLU B N 1
ATOM 3017 C CA . GLU B 1 25 ? -1.698 37.5 2.27 1 95.12 25 GLU B CA 1
ATOM 3018 C C . GLU B 1 25 ? -2.834 37.156 1.312 1 95.12 25 GLU B C 1
ATOM 3020 O O . GLU B 1 25 ? -3.707 38 1.053 1 95.12 25 GLU B O 1
ATOM 3025 N N . ALA B 1 26 ? -2.824 35.969 0.864 1 94.38 26 ALA B N 1
ATOM 3026 C CA . ALA B 1 26 ? -3.816 35.531 -0.11 1 94.38 26 ALA B CA 1
ATOM 3027 C C . ALA B 1 26 ? -5.18 35.344 0.546 1 94.38 26 ALA B C 1
ATOM 3029 O O . ALA B 1 26 ? -6.215 35.469 -0.115 1 94.38 26 ALA B O 1
ATOM 3030 N N . ALA B 1 27 ? -5.23 35.031 1.786 1 95.81 27 ALA B N 1
ATOM 3031 C CA . ALA B 1 27 ? -6.477 34.75 2.504 1 95.81 27 ALA B CA 1
ATOM 3032 C C . ALA B 1 27 ? -7.328 36.031 2.609 1 95.81 27 ALA B C 1
ATOM 3034 O O . ALA B 1 27 ? -8.555 35.938 2.662 1 95.81 27 ALA B O 1
ATOM 3035 N N . GLY B 1 28 ? -6.664 37.188 2.645 1 94.06 28 GLY B N 1
ATOM 3036 C CA . GLY B 1 28 ? -7.371 38.469 2.734 1 94.06 28 GLY B CA 1
ATOM 3037 C C . GLY B 1 28 ? -7.758 38.844 4.156 1 94.06 28 GLY B C 1
ATOM 3038 O O . GLY B 1 28 ? -8.023 37.969 4.98 1 94.06 28 GLY B O 1
ATOM 3039 N N . ASN B 1 29 ? -7.762 40.094 4.41 1 95.19 29 ASN B N 1
ATOM 3040 C CA . ASN B 1 29 ? -8.156 40.688 5.68 1 95.19 29 ASN B CA 1
ATOM 3041 C C . ASN B 1 29 ? -7.293 40.188 6.832 1 95.19 29 ASN B C 1
ATOM 3043 O O . ASN B 1 29 ? -7.781 40.031 7.953 1 95.19 29 ASN B O 1
ATOM 3047 N N . MET B 1 30 ? -6.129 39.75 6.539 1 96.94 30 MET B N 1
ATOM 3048 C CA . MET B 1 30 ? -5.117 39.375 7.516 1 96.94 30 MET B CA 1
ATOM 3049 C C . MET B 1 30 ? -3.766 39.969 7.176 1 96.94 30 MET B C 1
ATOM 3051 O O . MET B 1 30 ? -3.5 40.312 6.016 1 96.94 30 MET B O 1
ATOM 3055 N N . GLN B 1 31 ? -2.984 40.156 8.195 1 96.75 31 GLN B N 1
ATOM 3056 C CA . GLN B 1 31 ? -1.683 40.781 7.984 1 96.75 31 GLN B CA 1
ATOM 3057 C C . GLN B 1 31 ? -0.664 40.281 9.008 1 96.75 31 GLN B C 1
ATOM 3059 O O . GLN B 1 31 ? -0.97 40.188 10.203 1 96.75 31 GLN B O 1
ATOM 3064 N N . VAL B 1 32 ? 0.516 39.938 8.508 1 98.19 32 VAL B N 1
ATOM 3065 C CA . VAL B 1 32 ? 1.616 39.656 9.422 1 98.19 32 VAL B CA 1
ATOM 3066 C C . VAL B 1 32 ? 2.195 40.969 9.969 1 98.19 32 VAL B C 1
ATOM 3068 O O . VAL B 1 32 ? 2.652 41.812 9.203 1 98.19 32 VAL B O 1
ATOM 3071 N N . THR B 1 33 ? 2.258 41.094 11.266 1 98.19 33 THR B N 1
ATOM 3072 C CA . THR B 1 33 ? 2.65 42.375 11.828 1 98.19 33 THR B CA 1
ATOM 3073 C C . THR B 1 33 ? 3.994 42.281 12.547 1 98.19 33 THR B C 1
ATOM 3075 O O . THR B 1 33 ? 4.762 43.25 12.586 1 98.19 33 THR B O 1
ATOM 3078 N N . LEU B 1 34 ? 4.215 41.094 13.156 1 98.25 34 LEU B N 1
ATOM 3079 C CA . LEU B 1 34 ? 5.469 40.875 13.867 1 98.25 34 LEU B CA 1
ATOM 3080 C C . LEU B 1 34 ? 6.055 39.531 13.531 1 98.25 34 LEU B C 1
ATOM 3082 O O . LEU B 1 34 ? 5.316 38.531 13.375 1 98.25 34 LEU B O 1
ATOM 3086 N N . VAL B 1 35 ? 7.379 39.5 13.406 1 98.31 35 VAL B N 1
ATOM 3087 C CA . VAL B 1 35 ? 8.117 38.25 13.258 1 98.31 35 VAL B CA 1
ATOM 3088 C C . VAL B 1 35 ? 9.164 38.125 14.359 1 98.31 35 VAL B C 1
ATOM 3090 O O . VAL B 1 35 ? 10.078 38.938 14.445 1 98.31 35 VAL B O 1
ATOM 3093 N N . GLY B 1 36 ? 8.938 37.094 15.117 1 96.81 36 GLY B N 1
ATOM 3094 C CA . GLY B 1 36 ? 9.875 36.844 16.203 1 96.81 36 GLY B CA 1
ATOM 3095 C C . GLY B 1 36 ? 10.898 35.781 15.875 1 96.81 36 GLY B C 1
ATOM 3096 O O . GLY B 1 36 ? 10.578 34.781 15.219 1 96.81 36 GLY B O 1
ATOM 3097 N N . SER B 1 37 ? 12.125 36 16.266 1 92.81 37 SER B N 1
ATOM 3098 C CA . SER B 1 37 ? 13.203 35.031 16.188 1 92.81 37 SER B CA 1
ATOM 3099 C C . SER B 1 37 ? 14.164 35.156 17.359 1 92.81 37 SER B C 1
ATOM 3101 O O . SER B 1 37 ? 14.094 36.125 18.125 1 92.81 37 SER B O 1
ATOM 3103 N N . ARG B 1 38 ? 15.023 34.062 17.531 1 87.06 38 ARG B N 1
ATOM 3104 C CA . ARG B 1 38 ? 16.078 34.125 18.547 1 87.06 38 ARG B CA 1
ATOM 3105 C C . ARG B 1 38 ? 17.078 35.25 18.234 1 87.06 38 ARG B C 1
ATOM 3107 O O . ARG B 1 38 ? 17.625 35.875 19.141 1 87.06 38 ARG B O 1
ATOM 3114 N N . SER B 1 39 ? 17.188 35.5 16.891 1 90.62 39 SER B N 1
ATOM 3115 C CA . SER B 1 39 ? 18.031 36.562 16.391 1 90.62 39 SER B CA 1
ATOM 3116 C C . SER B 1 39 ? 17.219 37.594 15.609 1 90.62 39 SER B C 1
ATOM 3118 O O . SER B 1 39 ? 16.625 37.25 14.578 1 90.62 39 SER B O 1
ATOM 3120 N N . VAL B 1 40 ? 17.281 38.844 16.078 1 89.62 40 VAL B N 1
ATOM 3121 C CA . VAL B 1 40 ? 16.547 39.906 15.406 1 89.62 40 VAL B CA 1
ATOM 3122 C C . VAL B 1 40 ? 17.031 40.031 13.961 1 89.62 40 VAL B C 1
ATOM 3124 O O . VAL B 1 40 ? 16.234 40.344 13.062 1 89.62 40 VAL B O 1
ATOM 3127 N N . LYS B 1 41 ? 18.281 39.781 13.82 1 92.94 41 LYS B N 1
ATOM 3128 C CA . LYS B 1 41 ? 18.844 39.844 12.484 1 92.94 41 LYS B CA 1
ATOM 3129 C C . LYS B 1 41 ? 18.219 38.812 11.562 1 92.94 41 LYS B C 1
ATOM 3131 O O . LYS B 1 41 ? 17.953 39.094 10.391 1 92.94 41 LYS B O 1
ATOM 3136 N N . VAL B 1 42 ? 18 37.625 12.102 1 93.19 42 VAL B N 1
ATOM 3137 C CA . VAL B 1 42 ? 17.391 36.562 11.336 1 93.19 42 VAL B CA 1
ATOM 3138 C C . VAL B 1 42 ? 15.953 36.938 10.984 1 93.19 42 VAL B C 1
ATOM 3140 O O . VAL B 1 42 ? 15.508 36.719 9.852 1 93.19 42 VAL B O 1
ATOM 3143 N N . ALA B 1 43 ? 15.242 37.469 11.914 1 95.81 43 ALA B N 1
ATOM 3144 C CA . ALA B 1 43 ? 13.859 37.906 11.688 1 95.81 43 ALA B CA 1
ATOM 3145 C C . ALA B 1 43 ? 13.789 38.969 10.609 1 95.81 43 ALA B C 1
ATOM 3147 O O . ALA B 1 43 ? 12.922 38.938 9.727 1 95.81 43 ALA B O 1
ATOM 3148 N N . GLN B 1 44 ? 14.703 39.938 10.719 1 96.19 44 GLN B N 1
ATOM 3149 C CA . GLN B 1 44 ? 14.703 41.031 9.758 1 96.19 44 GLN B CA 1
ATOM 3150 C C . GLN B 1 44 ? 14.992 40.531 8.344 1 96.19 44 GLN B C 1
ATOM 3152 O O . GLN B 1 44 ? 14.359 40.969 7.383 1 96.19 44 GLN B O 1
ATOM 3157 N N . LYS B 1 45 ? 15.977 39.656 8.25 1 95.69 45 LYS B N 1
ATOM 3158 C CA . LYS B 1 45 ? 16.297 39.094 6.953 1 95.69 45 LYS B CA 1
ATOM 3159 C C . LYS B 1 45 ? 15.086 38.375 6.359 1 95.69 45 LYS B C 1
ATOM 3161 O O . LYS B 1 45 ? 14.781 38.531 5.176 1 95.69 45 LYS B O 1
ATOM 3166 N N . PHE B 1 46 ? 14.477 37.594 7.156 1 95.88 46 PHE B N 1
ATOM 3167 C CA . PHE B 1 46 ? 13.273 36.875 6.754 1 95.88 46 PHE B CA 1
ATOM 3168 C C . PHE B 1 46 ? 12.188 37.844 6.297 1 95.88 46 PHE B C 1
ATOM 3170 O O . PHE B 1 46 ? 11.562 37.625 5.258 1 95.88 46 PHE B O 1
ATOM 3177 N N . ILE B 1 47 ? 11.938 38.875 7.004 1 97.38 47 ILE B N 1
ATOM 3178 C CA . ILE B 1 47 ? 10.938 39.906 6.695 1 97.38 47 ILE B CA 1
ATOM 3179 C C . ILE B 1 47 ? 11.258 40.531 5.352 1 97.38 47 ILE B C 1
ATOM 3181 O O . ILE B 1 47 ? 10.367 40.688 4.508 1 97.38 47 ILE B O 1
ATOM 3185 N N . ASP B 1 48 ? 12.508 40.875 5.172 1 96.12 48 ASP B N 1
ATOM 3186 C CA . ASP B 1 48 ? 12.922 41.531 3.934 1 96.12 48 ASP B CA 1
ATOM 3187 C C . ASP B 1 48 ? 12.688 40.625 2.73 1 96.12 48 ASP B C 1
ATOM 3189 O O . ASP B 1 48 ? 12.18 41.062 1.697 1 96.12 48 ASP B O 1
ATOM 3193 N N . GLU B 1 49 ? 13.016 39.406 2.922 1 94.75 49 GLU B N 1
ATOM 3194 C CA . GLU B 1 49 ? 12.812 38.438 1.854 1 94.75 49 GLU B CA 1
ATOM 3195 C C . GLU B 1 49 ? 11.328 38.281 1.504 1 94.75 49 GLU B C 1
ATOM 3197 O O . GLU B 1 49 ? 10.961 38.312 0.327 1 94.75 49 GLU B O 1
ATOM 3202 N N . CYS B 1 50 ? 10.516 38.156 2.514 1 95.19 50 CYS B N 1
ATOM 3203 C CA . CYS B 1 50 ? 9.078 38 2.295 1 95.19 50 CYS B CA 1
ATOM 3204 C C . CYS B 1 50 ? 8.453 39.281 1.739 1 95.19 50 CYS B C 1
ATOM 3206 O O . CYS B 1 50 ? 7.602 39.219 0.853 1 95.19 50 CYS B O 1
ATOM 3208 N N . THR B 1 51 ? 8.867 40.375 2.236 1 95.44 51 THR B N 1
ATOM 3209 C CA . THR B 1 51 ? 8.344 41.656 1.77 1 95.44 51 THR B CA 1
ATOM 3210 C C . THR B 1 51 ? 8.633 41.844 0.285 1 95.44 51 THR B C 1
ATOM 3212 O O . THR B 1 51 ? 7.773 42.281 -0.47 1 95.44 51 THR B O 1
ATOM 3215 N N . GLU B 1 52 ? 9.82 41.531 -0.08 1 94.81 52 GLU B N 1
ATOM 3216 C CA . GLU B 1 52 ? 10.219 41.656 -1.479 1 94.81 52 GLU B CA 1
ATOM 3217 C C . GLU B 1 52 ? 9.469 40.656 -2.357 1 94.81 52 GLU B C 1
ATOM 3219 O O . GLU B 1 52 ? 8.859 41.062 -3.361 1 94.81 52 GLU B O 1
ATOM 3224 N N . SER B 1 53 ? 9.461 39.469 -1.943 1 92.25 53 SER B N 1
ATOM 3225 C CA . SER B 1 53 ? 8.906 38.375 -2.762 1 92.25 53 SER B CA 1
ATOM 3226 C C . SER B 1 53 ? 7.391 38.531 -2.896 1 92.25 53 SER B C 1
ATOM 3228 O O . SER B 1 53 ? 6.816 38.156 -3.924 1 92.25 53 SER B O 1
ATOM 3230 N N . LEU B 1 54 ? 6.723 39.062 -1.875 1 94.25 54 LEU B N 1
ATOM 3231 C CA . LEU B 1 54 ? 5.266 39.156 -1.858 1 94.25 54 LEU B CA 1
ATOM 3232 C C . LEU B 1 54 ? 4.793 40.562 -2.229 1 94.25 54 LEU B C 1
ATOM 3234 O O . LEU B 1 54 ? 3.592 40.812 -2.238 1 94.25 54 LEU B O 1
ATOM 3238 N N . HIS B 1 55 ? 5.691 41.469 -2.471 1 94.88 55 HIS B N 1
ATOM 3239 C CA . HIS B 1 55 ? 5.414 42.844 -2.861 1 94.88 55 HIS B CA 1
ATOM 3240 C C . HIS B 1 55 ? 4.547 43.531 -1.822 1 94.88 55 HIS B C 1
ATOM 3242 O O . HIS B 1 55 ? 3.539 44.156 -2.166 1 94.88 55 HIS B O 1
ATOM 3248 N N . ILE B 1 56 ? 4.98 43.344 -0.644 1 95.38 56 ILE B N 1
ATOM 3249 C CA . ILE B 1 56 ? 4.281 44 0.462 1 95.38 56 ILE B CA 1
ATOM 3250 C C . ILE B 1 56 ? 4.715 45.438 0.567 1 95.38 56 ILE B C 1
ATOM 3252 O O . ILE B 1 56 ? 5.906 45.75 0.524 1 95.38 56 ILE B O 1
ATOM 3256 N N . SER B 1 57 ? 3.789 46.375 0.742 1 94.75 57 SER B N 1
ATOM 3257 C CA . SER B 1 57 ? 4.098 47.812 0.855 1 94.75 57 SER B CA 1
ATOM 3258 C C . SER B 1 57 ? 4.824 48.094 2.16 1 94.75 57 SER B C 1
ATOM 3260 O O . SER B 1 57 ? 4.68 47.375 3.143 1 94.75 57 SER B O 1
ATOM 3262 N N . GLU B 1 58 ? 5.539 49.156 2.178 1 92.56 58 GLU B N 1
ATOM 3263 C CA . GLU B 1 58 ? 6.324 49.562 3.344 1 92.56 58 GLU B CA 1
ATOM 3264 C C . GLU B 1 58 ? 5.426 49.812 4.551 1 92.56 58 GLU B C 1
ATOM 3266 O O . GLU B 1 58 ? 5.809 49.531 5.688 1 92.56 58 GLU B O 1
ATOM 3271 N N . GLU B 1 59 ? 4.242 50.312 4.336 1 92.75 59 GLU B N 1
ATOM 3272 C CA . GLU B 1 59 ? 3.312 50.625 5.41 1 92.75 59 GLU B CA 1
ATOM 3273 C C . GLU B 1 59 ? 2.797 49.375 6.098 1 92.75 59 GLU B C 1
ATOM 3275 O O . GLU B 1 59 ? 2.398 49.406 7.262 1 92.75 59 GLU B O 1
ATOM 3280 N N . ARG B 1 60 ? 2.883 48.219 5.391 1 94.44 60 ARG B N 1
ATOM 3281 C CA . ARG B 1 60 ? 2.35 46.969 5.91 1 94.44 60 ARG B CA 1
ATOM 3282 C C . ARG B 1 60 ? 3.475 46.031 6.332 1 94.44 60 ARG B C 1
ATOM 3284 O O . ARG B 1 60 ? 3.223 44.906 6.719 1 94.44 60 ARG B O 1
ATOM 3291 N N . LYS B 1 61 ? 4.652 46.531 6.25 1 96.31 61 LYS B N 1
ATOM 3292 C CA . LYS B 1 61 ? 5.809 45.688 6.551 1 96.31 61 LYS B CA 1
ATOM 3293 C C . LYS B 1 61 ? 5.812 45.25 8.016 1 96.31 61 LYS B C 1
ATOM 3295 O O . LYS B 1 61 ? 5.582 46.094 8.906 1 96.31 61 LYS B O 1
ATOM 3300 N N . ALA B 1 62 ? 6.023 44.031 8.25 1 97.88 62 ALA B N 1
ATOM 3301 C CA . ALA B 1 62 ? 6.121 43.5 9.609 1 97.88 62 ALA B CA 1
ATOM 3302 C C . ALA B 1 62 ? 7.391 44 10.297 1 97.88 62 ALA B C 1
ATOM 3304 O O . ALA B 1 62 ? 8.336 44.438 9.641 1 97.88 62 ALA B O 1
ATOM 3305 N N . ALA B 1 63 ? 7.402 43.969 11.594 1 97.56 63 ALA B N 1
ATOM 3306 C CA . ALA B 1 63 ? 8.586 44.344 12.367 1 97.56 63 ALA B CA 1
ATOM 3307 C C . ALA B 1 63 ? 9.227 43.125 13.016 1 97.56 63 ALA B C 1
ATOM 3309 O O . ALA B 1 63 ? 8.539 42.156 13.383 1 97.56 63 ALA B O 1
ATOM 3310 N N . ALA B 1 64 ? 10.562 43.219 13.047 1 97.69 64 ALA B N 1
ATOM 3311 C CA . ALA B 1 64 ? 11.297 42.188 13.781 1 97.69 64 ALA B CA 1
ATOM 3312 C C . ALA B 1 64 ? 11.109 42.344 15.289 1 97.69 64 ALA B C 1
ATOM 3314 O O . ALA B 1 64 ? 11.086 43.469 15.797 1 97.69 64 ALA B O 1
ATOM 3315 N N . ALA B 1 65 ? 10.961 41.219 15.953 1 97.25 65 ALA B N 1
ATOM 3316 C CA . ALA B 1 65 ? 10.703 41.25 17.391 1 97.25 65 ALA B CA 1
ATOM 3317 C C . ALA B 1 65 ? 11.273 40 18.062 1 97.25 65 ALA B C 1
ATOM 3319 O O . ALA B 1 65 ? 11.727 39.062 17.391 1 97.25 65 ALA B O 1
ATOM 3320 N N . THR B 1 66 ? 11.352 40.094 19.391 1 96.44 66 THR B N 1
ATOM 3321 C CA . THR B 1 66 ? 11.586 38.875 20.156 1 96.44 66 THR B CA 1
ATOM 3322 C C . THR B 1 66 ? 10.297 38.062 20.297 1 96.44 66 THR B C 1
ATOM 3324 O O . THR B 1 66 ? 9.211 38.562 20.031 1 96.44 66 THR B O 1
ATOM 3327 N N . TYR B 1 67 ? 10.445 36.812 20.766 1 97.25 67 TYR B N 1
ATOM 3328 C CA . TYR B 1 67 ? 9.273 35.969 21 1 97.25 67 TYR B CA 1
ATOM 3329 C C . TYR B 1 67 ? 8.352 36.594 22.031 1 97.25 67 TYR B C 1
ATOM 3331 O O . TYR B 1 67 ? 7.133 36.656 21.859 1 97.25 67 TYR B O 1
ATOM 3339 N N . ASP B 1 68 ? 8.945 37.188 23.078 1 97.25 68 ASP B N 1
ATOM 3340 C CA . ASP B 1 68 ? 8.164 37.844 24.125 1 97.25 68 ASP B CA 1
ATOM 3341 C C . ASP B 1 68 ? 7.395 39.062 23.594 1 97.25 68 ASP B C 1
ATOM 3343 O O . ASP B 1 68 ? 6.242 39.281 23.969 1 97.25 68 ASP B O 1
ATOM 3347 N N . GLU B 1 69 ? 8.031 39.781 22.75 1 97.62 69 GLU B N 1
ATOM 3348 C CA . GLU B 1 69 ? 7.379 40.938 22.156 1 97.62 69 GLU B CA 1
ATOM 3349 C C . GLU B 1 69 ? 6.203 40.531 21.281 1 97.62 69 GLU B C 1
ATOM 3351 O O . GLU B 1 69 ? 5.172 41.188 21.25 1 97.62 69 GLU B O 1
ATOM 3356 N N . VAL B 1 70 ? 6.371 39.438 20.562 1 98.19 70 VAL B N 1
ATOM 3357 C CA . VAL B 1 70 ? 5.301 38.969 19.703 1 98.19 70 VAL B CA 1
ATOM 3358 C C . VAL B 1 70 ? 4.09 38.562 20.531 1 98.19 70 VAL B C 1
ATOM 3360 O O . VAL B 1 70 ? 2.973 39.031 20.281 1 98.19 70 VAL B O 1
ATOM 3363 N N . VAL B 1 71 ? 4.266 37.781 21.594 1 98.12 71 VAL B N 1
ATOM 3364 C CA . VAL B 1 71 ? 3.168 37.219 22.375 1 98.12 71 VAL B CA 1
ATOM 3365 C C . VAL B 1 71 ? 2.514 38.312 23.219 1 98.12 71 VAL B C 1
ATOM 3367 O O . VAL B 1 71 ? 1.322 38.25 23.516 1 98.12 71 VAL B O 1
ATOM 3370 N N . GLY B 1 72 ? 3.234 39.406 23.516 1 97.88 72 GLY B N 1
ATOM 3371 C CA . GLY B 1 72 ? 2.717 40.438 24.375 1 97.88 72 GLY B CA 1
ATOM 3372 C C . GLY B 1 72 ? 2.174 41.656 23.625 1 97.88 72 GLY B C 1
ATOM 3373 O O . GLY B 1 72 ? 1.596 42.562 24.219 1 97.88 72 GLY B O 1
ATOM 3374 N N . SER B 1 73 ? 2.287 41.656 22.391 1 97.88 73 SER B N 1
ATOM 3375 C CA . SER B 1 73 ? 1.975 42.844 21.578 1 97.88 73 SER B CA 1
ATOM 3376 C C . SER B 1 73 ? 0.47 43 21.391 1 97.88 73 SER B C 1
ATOM 3378 O O . SER B 1 73 ? -0.229 42.031 21.109 1 97.88 73 SER B O 1
ATOM 3380 N N . SER B 1 74 ? -0.016 44.219 21.422 1 96.56 74 SER B N 1
ATOM 3381 C CA . SER B 1 74 ? -1.408 44.531 21.094 1 96.56 74 SER B CA 1
ATOM 3382 C C . SER B 1 74 ? -1.645 44.531 19.594 1 96.56 74 SER B C 1
ATOM 3384 O O . SER B 1 74 ? -2.791 44.531 19.141 1 96.56 74 SER B O 1
ATOM 3386 N N . ASN B 1 75 ? -0.566 44.375 18.828 1 96.75 75 ASN B N 1
ATOM 3387 C CA . ASN B 1 75 ? -0.658 44.375 17.375 1 96.75 75 ASN B CA 1
ATOM 3388 C C . ASN B 1 75 ? -0.655 42.938 16.828 1 96.75 75 ASN B C 1
ATOM 3390 O O . ASN B 1 75 ? -0.319 42.719 15.656 1 96.75 75 ASN B O 1
ATOM 3394 N N . VAL B 1 76 ? -0.877 41.969 17.703 1 98.12 76 VAL B N 1
ATOM 3395 C CA . VAL B 1 76 ? -0.964 40.562 17.312 1 98.12 76 VAL B CA 1
ATOM 3396 C C . VAL B 1 76 ? -2.234 39.938 17.875 1 98.12 76 VAL B C 1
ATOM 3398 O O . VAL B 1 76 ? -2.492 40.031 19.078 1 98.12 76 VAL B O 1
ATOM 3401 N N . ASP B 1 77 ? -3.008 39.312 17.047 1 98 77 ASP B N 1
ATOM 3402 C CA . ASP B 1 77 ? -4.219 38.594 17.453 1 98 77 ASP B CA 1
ATOM 3403 C C . ASP B 1 77 ? -4 37.094 17.438 1 98 77 ASP B C 1
ATOM 3405 O O . ASP B 1 77 ? -4.492 36.375 18.312 1 98 77 ASP B O 1
ATOM 3409 N N . VAL B 1 78 ? -3.354 36.562 16.453 1 98.56 78 VAL B N 1
ATOM 3410 C CA . VAL B 1 78 ? -3.059 35.156 16.234 1 98.56 78 VAL B CA 1
ATOM 3411 C C . VAL B 1 78 ? -1.548 34.938 16.156 1 98.56 78 VAL B C 1
ATOM 3413 O O . VAL B 1 78 ? -0.85 35.719 15.477 1 98.56 78 VAL B O 1
ATOM 3416 N N . VAL B 1 79 ? -1.055 34 16.844 1 98.81 79 VAL B N 1
ATOM 3417 C CA . VAL B 1 79 ? 0.361 33.656 16.766 1 98.81 79 VAL B CA 1
ATOM 3418 C C . VAL B 1 79 ? 0.531 32.375 15.945 1 98.81 79 VAL B C 1
ATOM 3420 O O . VAL B 1 79 ? -0.093 31.359 16.234 1 98.81 79 VAL B O 1
ATOM 3423 N N . TYR B 1 80 ? 1.289 32.469 14.891 1 98.62 80 TYR B N 1
ATOM 3424 C CA . TYR B 1 80 ? 1.737 31.297 14.125 1 98.62 80 TYR B CA 1
ATOM 3425 C C . TYR B 1 80 ? 3.074 30.797 14.648 1 98.62 80 TYR B C 1
ATOM 3427 O O . TYR B 1 80 ? 4.031 31.562 14.773 1 98.62 80 TYR B O 1
ATOM 3435 N N . MET B 1 81 ? 3.115 29.516 14.883 1 98.06 81 MET B N 1
ATOM 3436 C CA . MET B 1 81 ? 4.301 28.953 15.523 1 98.06 81 MET B CA 1
ATOM 3437 C C . MET B 1 81 ? 4.918 27.859 14.648 1 98.06 81 MET B C 1
ATOM 3439 O O . MET B 1 81 ? 4.309 26.812 14.438 1 98.06 81 MET B O 1
ATOM 3443 N N . SER B 1 82 ? 6.164 28.047 14.203 1 96.38 82 SER B N 1
ATOM 3444 C CA . SER B 1 82 ? 6.91 27.078 13.406 1 96.38 82 SER B CA 1
ATOM 3445 C C . SER B 1 82 ? 8.281 26.797 14.016 1 96.38 82 SER B C 1
ATOM 3447 O O . SER B 1 82 ? 9.258 26.594 13.289 1 96.38 82 SER B O 1
ATOM 3449 N N . ILE B 1 83 ? 8.398 26.938 15.336 1 96.44 83 ILE B N 1
ATOM 3450 C CA . ILE B 1 83 ? 9.609 26.609 16.078 1 96.44 83 ILE B CA 1
ATOM 3451 C C . ILE B 1 83 ? 9.617 25.125 16.453 1 96.44 83 ILE B C 1
ATOM 3453 O O . ILE B 1 83 ? 8.609 24.438 16.281 1 96.44 83 ILE B O 1
ATOM 3457 N N . PRO B 1 84 ? 10.742 24.562 16.938 1 96.38 84 PRO B N 1
ATOM 3458 C CA . PRO B 1 84 ? 10.812 23.141 17.25 1 96.38 84 PRO B CA 1
ATOM 3459 C C . PRO B 1 84 ? 9.742 22.703 18.266 1 96.38 84 PRO B C 1
ATOM 3461 O O . PRO B 1 84 ? 9.414 23.453 19.172 1 96.38 84 PRO B O 1
ATOM 3464 N N . VAL B 1 85 ? 9.305 21.5 18.141 1 98.06 85 VAL B N 1
ATOM 3465 C CA . VAL B 1 85 ? 8.211 20.938 18.922 1 98.06 85 VAL B CA 1
ATOM 3466 C C . VAL B 1 85 ? 8.523 21.062 20.406 1 98.06 85 VAL B C 1
ATOM 3468 O O . VAL B 1 85 ? 7.668 21.469 21.203 1 98.06 85 VAL B O 1
ATOM 3471 N N . THR B 1 86 ? 9.719 20.812 20.781 1 98 86 THR B N 1
ATOM 3472 C CA . THR B 1 86 ? 10.07 20.688 22.188 1 98 86 THR B CA 1
ATOM 3473 C C . THR B 1 86 ? 10.148 22.062 22.844 1 98 86 THR B C 1
ATOM 3475 O O . THR B 1 86 ? 10.211 22.172 24.078 1 98 86 THR B O 1
ATOM 3478 N N . THR B 1 87 ? 10.031 23.109 22.078 1 97.06 87 THR B N 1
ATOM 3479 C CA . THR B 1 87 ? 10.156 24.453 22.625 1 97.06 87 THR B CA 1
ATOM 3480 C C . THR B 1 87 ? 8.797 25.141 22.672 1 97.06 87 THR B C 1
ATOM 3482 O O . THR B 1 87 ? 8.664 26.234 23.25 1 97.06 87 THR B O 1
ATOM 3485 N N . ARG B 1 88 ? 7.777 24.516 22.203 1 98.19 88 ARG B N 1
ATOM 3486 C CA . ARG B 1 88 ? 6.523 25.203 21.922 1 98.19 88 ARG B CA 1
ATOM 3487 C C . ARG B 1 88 ? 5.711 25.406 23.188 1 98.19 88 ARG B C 1
ATOM 3489 O O . ARG B 1 88 ? 4.922 26.359 23.281 1 98.19 88 ARG B O 1
ATOM 3496 N N . HIS B 1 89 ? 5.91 24.562 24.156 1 98.44 89 HIS B N 1
ATOM 3497 C CA . HIS B 1 89 ? 5.051 24.578 25.328 1 98.44 89 HIS B CA 1
ATOM 3498 C C . HIS B 1 89 ? 5.051 25.953 26 1 98.44 89 HIS B C 1
ATOM 3500 O O . HIS B 1 89 ? 3.988 26.516 26.266 1 98.44 89 HIS B O 1
ATOM 3506 N N . GLU B 1 90 ? 6.203 26.469 26.219 1 97.88 90 GLU B N 1
ATOM 3507 C CA . GLU B 1 90 ? 6.348 27.766 26.875 1 97.88 90 GLU B CA 1
ATOM 3508 C C . GLU B 1 90 ? 5.59 28.859 26.125 1 97.88 90 GLU B C 1
ATOM 3510 O O . GLU B 1 90 ? 4.887 29.656 26.734 1 97.88 90 GLU B O 1
ATOM 3515 N N . TRP B 1 91 ? 5.691 28.812 24.906 1 98.38 91 TRP B N 1
ATOM 3516 C CA . TRP B 1 91 ? 5.18 29.922 24.094 1 98.38 91 TRP B CA 1
ATOM 3517 C C . TRP B 1 91 ? 3.674 29.797 23.891 1 98.38 91 TRP B C 1
ATOM 3519 O O . TRP B 1 91 ? 2.967 30.797 23.812 1 98.38 91 TRP B O 1
ATOM 3529 N N . VAL B 1 92 ? 3.162 28.578 23.781 1 98.69 92 VAL B N 1
ATOM 3530 C CA . VAL B 1 92 ? 1.715 28.406 23.688 1 98.69 92 VAL B CA 1
ATOM 3531 C C . VAL B 1 92 ? 1.061 28.875 24.984 1 98.69 92 VAL B C 1
ATOM 3533 O O . VAL B 1 92 ? 0.027 29.562 24.953 1 98.69 92 VAL B O 1
ATOM 3536 N N . MET B 1 93 ? 1.642 28.578 26.125 1 98.38 93 MET B N 1
ATOM 3537 C CA . MET B 1 93 ? 1.093 29 27.406 1 98.38 93 MET B CA 1
ATOM 3538 C C . MET B 1 93 ? 1.143 30.516 27.531 1 98.38 93 MET B C 1
ATOM 3540 O O . MET B 1 93 ? 0.209 31.141 28.062 1 98.38 93 MET B O 1
ATOM 3544 N N . LYS B 1 94 ? 2.217 31.109 27.078 1 98.56 94 LYS B N 1
ATOM 3545 C CA . LYS B 1 94 ? 2.307 32.562 27.078 1 98.56 94 LYS B CA 1
ATOM 3546 C C . LYS B 1 94 ? 1.243 33.188 26.188 1 98.56 94 LYS B C 1
ATOM 3548 O O . LYS B 1 94 ? 0.724 34.281 26.484 1 98.56 94 LYS B O 1
ATOM 3553 N N . CYS B 1 95 ? 0.982 32.531 25.047 1 98.69 95 CYS B N 1
ATOM 3554 C CA . CYS B 1 95 ? -0.111 33 24.203 1 98.69 95 CYS B CA 1
ATOM 3555 C C . CYS B 1 95 ? -1.434 33 24.969 1 98.69 95 CYS B C 1
ATOM 3557 O O . CYS B 1 95 ? -2.203 33.938 24.891 1 98.69 95 CYS B O 1
ATOM 3559 N N . ALA B 1 96 ? -1.685 31.906 25.672 1 98.19 96 ALA B N 1
ATOM 3560 C CA . ALA B 1 96 ? -2.9 31.828 26.469 1 98.19 96 ALA B CA 1
ATOM 3561 C C . ALA B 1 96 ? -2.961 32.969 27.5 1 98.19 96 ALA B C 1
ATOM 3563 O O . ALA B 1 96 ? -4.004 33.594 27.656 1 98.19 96 ALA B O 1
ATOM 3564 N N . GLU B 1 97 ? -1.861 33.219 28.094 1 97.88 97 GLU B N 1
ATOM 3565 C CA . GLU B 1 97 ? -1.786 34.281 29.125 1 97.88 97 GLU B CA 1
ATOM 3566 C C . GLU B 1 97 ? -2.043 35.656 28.516 1 97.88 97 GLU B C 1
ATOM 3568 O O . GLU B 1 97 ? -2.59 36.531 29.188 1 97.88 97 GLU B O 1
ATOM 3573 N N . ASN B 1 98 ? -1.683 35.812 27.281 1 98.06 98 ASN B N 1
ATOM 3574 C CA . ASN B 1 98 ? -1.753 37.125 26.656 1 98.06 98 ASN B CA 1
ATOM 3575 C C . ASN B 1 98 ? -2.922 37.188 25.672 1 98.06 98 ASN B C 1
ATOM 3577 O O . ASN B 1 98 ? -2.971 38.094 24.844 1 98.06 98 ASN B O 1
ATOM 3581 N N . ASN B 1 99 ? -3.812 36.188 25.703 1 97.38 99 ASN B N 1
ATOM 3582 C CA . ASN B 1 99 ? -5.051 36.188 24.922 1 97.38 99 ASN B CA 1
ATOM 3583 C C . ASN B 1 99 ? -4.773 36.156 23.422 1 97.38 99 ASN B C 1
ATOM 3585 O O . ASN B 1 99 ? -5.348 36.938 22.672 1 97.38 99 ASN B O 1
ATOM 3589 N N . LYS B 1 100 ? -3.812 35.344 23.031 1 98.5 100 LYS B N 1
ATOM 3590 C CA . LYS B 1 100 ? -3.498 35.156 21.625 1 98.5 100 LYS B CA 1
ATOM 3591 C C . LYS B 1 100 ? -4.066 33.844 21.109 1 98.5 100 LYS B C 1
ATOM 3593 O O . LYS B 1 100 ? -3.967 32.812 21.797 1 98.5 100 LYS B O 1
ATOM 3598 N N . HIS B 1 101 ? -4.781 33.812 19.969 1 98.56 101 HIS B N 1
ATOM 3599 C CA . HIS B 1 101 ? -5.051 32.562 19.25 1 98.56 101 HIS B CA 1
ATOM 3600 C C . HIS B 1 101 ? -3.76 31.953 18.734 1 98.56 101 HIS B C 1
ATOM 3602 O O . HIS B 1 101 ? -2.756 32.656 18.562 1 98.56 101 HIS B O 1
ATOM 3608 N N . VAL B 1 102 ? -3.795 30.625 18.516 1 98.81 102 VAL B N 1
ATOM 3609 C CA . VAL B 1 102 ? -2.557 29.953 18.125 1 98.81 102 VAL B CA 1
ATOM 3610 C C . VAL B 1 102 ? -2.805 29.062 16.906 1 98.81 102 VAL B C 1
ATOM 3612 O O . VAL B 1 102 ? -3.783 28.312 16.875 1 98.81 102 VAL B O 1
ATOM 3615 N N . VAL B 1 103 ? -1.985 29.188 15.883 1 98.62 103 VAL B N 1
ATOM 3616 C CA . VAL B 1 103 ? -1.808 28.203 14.812 1 98.62 103 VAL B CA 1
ATOM 3617 C C . VAL B 1 103 ? -0.408 27.609 14.891 1 98.62 103 VAL B C 1
ATOM 3619 O O . VAL B 1 103 ? 0.585 28.281 14.617 1 98.62 103 VAL B O 1
ATOM 3622 N N . GLY B 1 104 ? -0.355 26.391 15.289 1 98.06 104 GLY B N 1
ATOM 3623 C CA . GLY B 1 104 ? 0.932 25.734 15.438 1 98.06 104 GLY B CA 1
ATOM 3624 C C . GLY B 1 104 ? 1.195 24.688 14.375 1 98.06 104 GLY B C 1
ATOM 3625 O O . GLY B 1 104 ? 0.295 23.938 14 1 98.06 104 GLY B O 1
ATOM 3626 N N . GLU B 1 105 ? 2.381 24.578 13.922 1 97.12 105 GLU B N 1
ATOM 3627 C CA . GLU B 1 105 ? 2.742 23.547 12.938 1 97.12 105 GLU B CA 1
ATOM 3628 C C . GLU B 1 105 ? 2.604 22.141 13.531 1 97.12 105 GLU B C 1
ATOM 3630 O O . GLU B 1 105 ? 2.588 21.984 14.75 1 97.12 105 GLU B O 1
ATOM 3635 N N . LYS B 1 106 ? 2.424 21.188 12.648 1 96.56 106 LYS B N 1
ATOM 3636 C CA . LYS B 1 106 ? 2.363 19.797 13.047 1 96.56 106 LYS B CA 1
ATOM 3637 C C . LYS B 1 106 ? 3.756 19.156 13.055 1 96.56 106 LYS B C 1
ATOM 3639 O O . LYS B 1 106 ? 4.641 19.594 12.312 1 96.56 106 LYS B O 1
ATOM 3644 N N . PRO B 1 107 ? 4.035 18.188 13.875 1 97.31 107 PRO B N 1
ATOM 3645 C CA . PRO B 1 107 ? 3.188 17.828 15.016 1 97.31 107 PRO B CA 1
ATOM 3646 C C . PRO B 1 107 ? 3.18 18.891 16.109 1 97.31 107 PRO B C 1
ATOM 3648 O O . PRO B 1 107 ? 4.145 19.641 16.25 1 97.31 107 PRO B O 1
ATOM 3651 N N . PRO B 1 108 ? 2.115 18.922 16.828 1 97.75 108 PRO B N 1
ATOM 3652 C CA . PRO B 1 108 ? 1.921 20.109 17.672 1 97.75 108 PRO B CA 1
ATOM 3653 C C . PRO B 1 108 ? 2.836 20.125 18.891 1 97.75 108 PRO B C 1
ATOM 3655 O O . PRO B 1 108 ? 3.729 20.969 18.984 1 97.75 108 PRO B O 1
ATOM 3658 N N . ALA B 1 109 ? 2.73 19.109 19.734 1 98.25 109 ALA B N 1
ATOM 3659 C CA . ALA B 1 109 ? 3.361 19.109 21.047 1 98.25 109 ALA B CA 1
ATOM 3660 C C . ALA B 1 109 ? 4.234 17.875 21.25 1 98.25 109 ALA B C 1
ATOM 3662 O O . ALA B 1 109 ? 4.227 16.969 20.406 1 98.25 109 ALA B O 1
ATOM 3663 N N . SER B 1 110 ? 4.922 17.875 22.312 1 97.44 110 SER B N 1
ATOM 3664 C CA . SER B 1 110 ? 5.766 16.719 22.641 1 97.44 110 SER B CA 1
ATOM 3665 C C . SER B 1 110 ? 4.926 15.516 23.031 1 97.44 110 SER B C 1
ATOM 3667 O O . SER B 1 110 ? 5.32 14.375 22.781 1 97.44 110 SER B O 1
ATOM 3669 N N . THR B 1 111 ? 3.818 15.789 23.688 1 97.81 111 THR B N 1
ATOM 3670 C CA . THR B 1 111 ? 2.895 14.734 24.078 1 97.81 111 THR B CA 1
ATOM 3671 C C . THR B 1 111 ? 1.447 15.18 23.891 1 97.81 111 THR B C 1
ATOM 3673 O O . THR B 1 111 ? 1.156 16.375 23.906 1 97.81 111 THR B O 1
ATOM 3676 N N . PRO B 1 112 ? 0.566 14.172 23.766 1 98 112 PRO B N 1
ATOM 3677 C CA . PRO B 1 112 ? -0.851 14.531 23.688 1 98 112 PRO B CA 1
ATOM 3678 C C . PRO B 1 112 ? -1.351 15.219 24.953 1 98 112 PRO B C 1
ATOM 3680 O O . PRO B 1 112 ? -2.24 16.062 24.906 1 98 112 PRO B O 1
ATOM 3683 N N . ALA B 1 113 ? -0.826 14.859 26.094 1 98.25 113 ALA B N 1
ATOM 3684 C CA . ALA B 1 113 ? -1.212 15.5 27.344 1 98.25 113 ALA B CA 1
ATOM 3685 C C . ALA B 1 113 ? -0.859 16.984 27.344 1 98.25 113 ALA B C 1
ATOM 3687 O O . ALA B 1 113 ? -1.633 17.812 27.828 1 98.25 113 ALA B O 1
ATOM 3688 N N . GLN B 1 114 ? 0.297 17.25 26.844 1 98.5 114 GLN B N 1
ATOM 3689 C CA . GLN B 1 114 ? 0.705 18.641 26.719 1 98.5 114 GLN B CA 1
ATOM 3690 C C . GLN B 1 114 ? -0.227 19.406 25.781 1 98.5 114 GLN B C 1
ATOM 3692 O O . GLN B 1 114 ? -0.653 20.531 26.094 1 98.5 114 GLN B O 1
ATOM 3697 N N . LEU B 1 115 ? -0.558 18.859 24.688 1 98.62 115 LEU B N 1
ATOM 3698 C CA . LEU B 1 115 ? -1.499 19.469 23.766 1 98.62 115 LEU B CA 1
ATOM 3699 C C . LEU B 1 115 ? -2.854 19.688 24.422 1 98.62 115 LEU B C 1
ATOM 3701 O O . LEU B 1 115 ? -3.471 20.734 24.25 1 98.62 115 LEU B O 1
ATOM 3705 N N . GLN B 1 116 ? -3.285 18.688 25.125 1 98.19 116 GLN B N 1
ATOM 3706 C CA . GLN B 1 116 ? -4.559 18.797 25.828 1 98.19 116 GLN B CA 1
ATOM 3707 C C . GLN B 1 116 ? -4.551 19.984 26.797 1 98.19 116 GLN B C 1
ATOM 3709 O O . GLN B 1 116 ? -5.539 20.719 26.891 1 98.19 116 GLN B O 1
ATOM 3714 N N . SER B 1 117 ? -3.488 20.172 27.484 1 98.31 117 SER B N 1
ATOM 3715 C CA . SER B 1 117 ? -3.385 21.297 28.422 1 98.31 117 SER B CA 1
ATOM 3716 C C . SER B 1 117 ? -3.459 22.625 27.688 1 98.31 117 SER B C 1
ATOM 3718 O O . SER B 1 117 ? -4.027 23.594 28.203 1 98.31 117 SER B O 1
ATOM 3720 N N . TRP B 1 118 ? -2.791 22.703 26.484 1 98.62 118 TRP B N 1
ATOM 3721 C CA . TRP B 1 118 ? -2.887 23.922 25.656 1 98.62 118 TRP B CA 1
ATOM 3722 C C . TRP B 1 118 ? -4.336 24.203 25.281 1 98.62 118 TRP B C 1
ATOM 3724 O O . TRP B 1 118 ? -4.812 25.328 25.438 1 98.62 118 TRP B O 1
ATOM 3734 N N . ILE B 1 119 ? -4.984 23.156 24.797 1 98 119 ILE B N 1
ATOM 3735 C CA . ILE B 1 119 ? -6.355 23.266 24.297 1 98 119 ILE B CA 1
ATOM 3736 C C . ILE B 1 119 ? -7.273 23.734 25.422 1 98 119 ILE B C 1
ATOM 3738 O O . ILE B 1 119 ? -8.109 24.625 25.234 1 98 119 ILE B O 1
ATOM 3742 N N . GLU B 1 120 ? -7.098 23.203 26.594 1 97.69 120 GLU B N 1
ATOM 3743 C CA . GLU B 1 120 ? -7.902 23.578 27.75 1 97.69 120 GLU B CA 1
ATOM 3744 C C . GLU B 1 120 ? -7.652 25.031 28.141 1 97.69 120 GLU B C 1
ATOM 3746 O O . GLU B 1 120 ? -8.594 25.797 28.391 1 97.69 120 GLU B O 1
ATOM 3751 N N . ALA B 1 121 ? -6.41 25.453 28.203 1 98.19 121 ALA B N 1
ATOM 3752 C CA . ALA B 1 121 ? -6.043 26.812 28.594 1 98.19 121 ALA B CA 1
ATOM 3753 C C . ALA B 1 121 ? -6.578 27.844 27.594 1 98.19 121 ALA B C 1
ATOM 3755 O O . ALA B 1 121 ? -7.117 28.875 27.984 1 98.19 121 ALA B O 1
ATOM 3756 N N . LEU B 1 122 ? -6.465 27.547 26.359 1 98.31 122 LEU B N 1
ATOM 3757 C CA . LEU B 1 122 ? -6.914 28.453 25.312 1 98.31 122 LEU B CA 1
ATOM 3758 C C . LEU B 1 122 ? -8.438 28.5 25.234 1 98.31 122 LEU B C 1
ATOM 3760 O O . LEU B 1 122 ? -9.031 29.562 25.172 1 98.31 122 LEU B O 1
ATOM 3764 N N . SER B 1 123 ? -9.023 27.312 25.297 1 96.75 123 SER B N 1
ATOM 3765 C CA . SER B 1 123 ? -10.477 27.203 25.172 1 96.75 123 SER B CA 1
ATOM 3766 C C . SER B 1 123 ? -11.172 27.938 26.312 1 96.75 123 SER B C 1
ATOM 3768 O O . SER B 1 123 ? -12.242 28.531 26.125 1 96.75 123 SER B O 1
ATOM 3770 N N . ALA B 1 124 ? -10.633 27.922 27.469 1 95.88 124 ALA B N 1
ATOM 3771 C CA . ALA B 1 124 ? -11.203 28.594 28.641 1 95.88 124 ALA B CA 1
ATOM 3772 C C . ALA B 1 124 ? -11.328 30.094 28.422 1 95.88 124 ALA B C 1
ATOM 3774 O O . ALA B 1 124 ? -12.148 30.75 29.047 1 95.88 124 ALA B O 1
ATOM 3775 N N . LYS B 1 125 ? -10.602 30.609 27.469 1 95.31 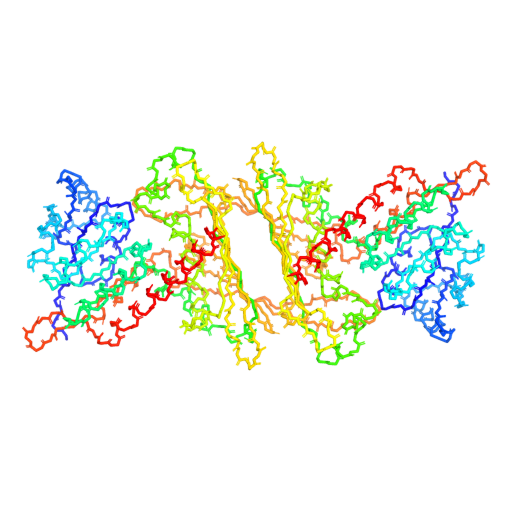125 LYS B N 1
ATOM 3776 C CA . LYS B 1 125 ? -10.594 32.031 27.203 1 95.31 125 LYS B CA 1
ATOM 3777 C C . LYS B 1 125 ? -11.227 32.344 25.844 1 95.31 125 LYS B C 1
ATOM 3779 O O . LYS B 1 125 ? -11.102 33.469 25.344 1 95.31 125 LYS B O 1
ATOM 3784 N N . GLY B 1 126 ? -11.805 31.266 25.234 1 95.88 126 GLY B N 1
ATOM 3785 C CA . GLY B 1 126 ? -12.398 31.453 23.922 1 95.88 126 GLY B CA 1
ATOM 3786 C C . GLY B 1 126 ? -11.375 31.594 22.812 1 95.88 126 GLY B C 1
ATOM 3787 O O . GLY B 1 126 ? -11.641 32.219 21.797 1 95.88 126 GLY B O 1
ATOM 3788 N N . LEU B 1 127 ? -10.195 31.094 23.047 1 98 127 LEU B N 1
ATOM 3789 C CA . LEU B 1 127 ? -9.125 31.203 22.062 1 98 127 LEU B CA 1
ATOM 3790 C C . LEU B 1 127 ? -9 29.938 21.234 1 98 127 LEU B C 1
ATOM 3792 O O . LEU B 1 127 ? -9.258 28.844 21.719 1 98 127 LEU B O 1
ATOM 3796 N N . LEU B 1 128 ? -8.57 30.109 20 1 98.12 128 LEU B N 1
ATOM 3797 C CA . LEU B 1 128 ? -8.422 29.031 19.016 1 98.12 128 LEU B CA 1
ATOM 3798 C C . LEU B 1 128 ? -7.039 28.391 19.125 1 98.12 128 LEU B C 1
ATOM 3800 O O . LEU B 1 128 ? -6.035 29.094 19.281 1 98.12 128 LEU B O 1
ATOM 3804 N N . TYR B 1 129 ? -7.027 27.078 19.094 1 98.44 129 TYR B N 1
ATOM 3805 C CA . TYR B 1 129 ? -5.836 26.344 18.672 1 98.44 129 TYR B CA 1
ATOM 3806 C C . TYR B 1 129 ? -6.098 25.562 17.391 1 98.44 129 TYR B C 1
ATOM 3808 O O . TYR B 1 129 ? -7.062 24.797 17.312 1 98.44 129 TYR B O 1
ATOM 3816 N N . MET B 1 130 ? -5.242 25.734 16.422 1 98.25 130 MET B N 1
ATOM 3817 C CA . MET B 1 130 ? -5.324 24.984 15.164 1 98.25 130 MET B CA 1
ATOM 3818 C C . MET B 1 130 ? -3.947 24.484 14.734 1 98.25 130 MET B C 1
ATOM 3820 O O . MET B 1 130 ? -2.982 25.25 14.711 1 98.25 130 MET B O 1
ATOM 3824 N N . ASP B 1 131 ? -3.867 23.125 14.516 1 98.25 131 ASP B N 1
ATOM 3825 C CA . ASP B 1 131 ? -2.6 22.641 13.984 1 98.25 131 ASP B CA 1
ATOM 3826 C C . ASP B 1 131 ? -2.445 23 12.508 1 98.25 131 ASP B C 1
ATOM 3828 O O . ASP B 1 131 ? -3.438 23.094 11.781 1 98.25 131 ASP B O 1
ATOM 3832 N N . GLY B 1 132 ? -1.242 23.219 12.07 1 96.75 132 GLY B N 1
ATOM 3833 C CA . GLY B 1 132 ? -0.937 23.672 10.727 1 96.75 132 GLY B CA 1
ATOM 3834 C C . GLY B 1 132 ? -0.979 22.562 9.695 1 96.75 132 GLY B C 1
ATOM 3835 O O . GLY B 1 132 ? -0.111 22.484 8.828 1 96.75 132 GLY B O 1
ATOM 3836 N N . THR B 1 133 ? -1.955 21.609 9.75 1 96.88 133 THR B N 1
ATOM 3837 C CA . THR B 1 133 ? -2.105 20.547 8.766 1 96.88 133 THR B CA 1
ATOM 3838 C C . THR B 1 133 ? -2.914 21.031 7.562 1 96.88 133 THR B C 1
ATOM 3840 O O . THR B 1 133 ? -4.105 20.734 7.449 1 96.88 133 THR B O 1
ATOM 3843 N N . MET B 1 134 ? -2.262 21.625 6.605 1 95.31 134 MET B N 1
ATOM 3844 C CA . MET B 1 134 ? -2.855 22.453 5.551 1 95.31 134 MET B CA 1
ATOM 3845 C C . MET B 1 134 ? -3.758 21.609 4.652 1 95.31 134 MET B C 1
ATOM 3847 O O . MET B 1 134 ? -4.789 22.094 4.176 1 95.31 134 MET B O 1
ATOM 3851 N N . PHE B 1 135 ? -3.436 20.281 4.395 1 94.69 135 PHE B N 1
ATOM 3852 C CA . PHE B 1 135 ? -4.18 19.531 3.385 1 94.69 135 PHE B CA 1
ATOM 3853 C C . PHE B 1 135 ? -5.598 19.234 3.863 1 94.69 135 PHE B C 1
ATOM 3855 O O . PHE B 1 135 ? -6.496 19.016 3.053 1 94.69 135 PHE B O 1
ATOM 3862 N N . SER B 1 136 ? -5.773 19.328 5.207 1 97.31 136 SER B N 1
ATOM 3863 C CA . SER B 1 136 ? -7.094 19.109 5.785 1 97.31 136 SER B CA 1
ATOM 3864 C C . SER B 1 136 ? -8.078 20.188 5.359 1 97.31 136 SER B C 1
ATOM 3866 O O . SER B 1 136 ? -9.289 20.031 5.512 1 97.31 136 SER B O 1
ATOM 3868 N N . HIS B 1 137 ? -7.559 21.297 4.863 1 96.75 137 HIS B N 1
ATOM 3869 C CA . HIS B 1 137 ? -8.375 22.453 4.52 1 96.75 137 HIS B CA 1
ATOM 3870 C C . HIS B 1 137 ? -8.609 22.531 3.018 1 96.75 137 HIS B C 1
ATOM 3872 O O . HIS B 1 137 ? -9.445 23.328 2.557 1 96.75 137 HIS B O 1
ATOM 3878 N N . GLY B 1 138 ? -7.906 21.734 2.27 1 94.44 138 GLY B N 1
ATOM 3879 C CA . GLY B 1 138 ? -7.898 21.875 0.822 1 94.44 138 GLY B CA 1
ATOM 3880 C C . GLY B 1 138 ? -9.078 21.203 0.148 1 94.44 138 GLY B C 1
ATOM 3881 O O . GLY B 1 138 ? -9.742 20.344 0.746 1 94.44 138 GLY B O 1
ATOM 3882 N N . PRO B 1 139 ? -9.312 21.656 -1.083 1 95.5 139 PRO B N 1
ATOM 3883 C CA . PRO B 1 139 ? -10.445 21.078 -1.812 1 95.5 139 PRO B CA 1
ATOM 3884 C C . PRO B 1 139 ? -10.203 19.625 -2.205 1 95.5 139 PRO B C 1
ATOM 3886 O O . PRO B 1 139 ? -11.156 18.859 -2.395 1 95.5 139 PRO B O 1
ATOM 3889 N N . TYR B 1 140 ? -8.961 19.156 -2.299 1 95.25 140 TYR B N 1
ATOM 3890 C CA . TYR B 1 140 ? -8.648 17.797 -2.744 1 95.25 140 TYR B CA 1
ATOM 3891 C C . TYR B 1 140 ? -9.195 16.766 -1.774 1 95.25 140 TYR B C 1
ATOM 3893 O O . TYR B 1 140 ? -10 15.906 -2.16 1 95.25 140 TYR B O 1
ATOM 3901 N N . VAL B 1 141 ? -8.805 16.891 -0.497 1 97 141 VAL B N 1
ATOM 3902 C CA . VAL B 1 141 ? -9.25 15.914 0.492 1 97 141 VAL B CA 1
ATOM 3903 C C . VAL B 1 141 ? -10.766 16 0.665 1 97 141 VAL B C 1
ATOM 3905 O O . VAL B 1 141 ? -11.438 14.984 0.847 1 97 141 VAL B O 1
ATOM 3908 N N . LYS B 1 142 ? -11.305 17.203 0.561 1 97.38 142 LYS B N 1
ATOM 3909 C CA . LYS B 1 142 ? -12.75 17.375 0.674 1 97.38 142 LYS B CA 1
ATOM 3910 C C . LYS B 1 142 ? -13.484 16.641 -0.44 1 97.38 142 LYS B C 1
ATOM 3912 O O . LYS B 1 142 ? -14.508 16 -0.197 1 97.38 142 LYS B O 1
ATOM 3917 N N . LYS B 1 143 ? -12.961 16.781 -1.624 1 97.75 143 LYS B N 1
ATOM 3918 C CA . LYS B 1 143 ? -13.578 16.109 -2.768 1 97.75 143 LYS B CA 1
ATOM 3919 C C . LYS B 1 143 ? -13.492 14.594 -2.639 1 97.75 143 LYS B C 1
ATOM 3921 O O . LYS B 1 143 ? -14.438 13.883 -2.988 1 97.75 143 LYS B O 1
ATOM 3926 N N . VAL B 1 144 ? -12.383 14.055 -2.176 1 98.38 144 VAL B N 1
ATOM 3927 C CA . VAL B 1 144 ? -12.234 12.625 -1.94 1 98.38 144 VAL B CA 1
ATOM 3928 C C . VAL B 1 144 ? -13.297 12.148 -0.952 1 98.38 144 VAL B C 1
ATOM 3930 O O . VAL B 1 144 ? -14 11.172 -1.21 1 98.38 144 VAL B O 1
ATOM 3933 N N . VAL B 1 145 ? -13.445 12.875 0.192 1 98.56 145 VAL B N 1
ATOM 3934 C CA . VAL B 1 145 ? -14.414 12.508 1.224 1 98.56 145 VAL B CA 1
ATOM 3935 C C . VAL B 1 145 ? -15.828 12.555 0.646 1 98.56 145 VAL B C 1
ATOM 3937 O O . VAL B 1 145 ? -16.641 11.664 0.915 1 98.56 145 VAL B O 1
ATOM 3940 N N . GLU B 1 146 ? -16.062 13.555 -0.167 1 98.44 146 GLU B N 1
ATOM 3941 C CA . GLU B 1 146 ? -17.375 13.727 -0.798 1 98.44 146 GLU B CA 1
ATOM 3942 C C . GLU B 1 146 ? -17.75 12.508 -1.631 1 98.44 146 GLU B C 1
ATOM 3944 O O . GLU B 1 146 ? -18.922 12.133 -1.707 1 98.44 146 GLU B O 1
ATOM 3949 N N . LEU B 1 147 ? -16.781 11.844 -2.215 1 98.44 147 LEU B N 1
ATOM 3950 C CA . LEU B 1 147 ? -17.078 10.82 -3.209 1 98.44 147 LEU B CA 1
ATOM 3951 C C . LEU B 1 147 ? -16.859 9.422 -2.625 1 98.44 147 LEU B C 1
ATOM 3953 O O . LEU B 1 147 ? -16.953 8.43 -3.344 1 98.44 147 LEU B O 1
ATOM 3957 N N . LEU B 1 148 ? -16.609 9.297 -1.338 1 98.25 148 LEU B N 1
ATOM 3958 C CA . LEU B 1 148 ? -16.375 8.016 -0.68 1 98.25 148 LEU B CA 1
ATOM 3959 C C . LEU B 1 148 ? -17.547 7.062 -0.921 1 98.25 148 LEU B C 1
ATOM 3961 O O . LEU B 1 148 ? -17.344 5.863 -1.122 1 98.25 148 LEU B O 1
ATOM 3965 N N . PRO B 1 149 ? -18.828 7.602 -0.95 1 97.81 149 PRO B N 1
ATOM 3966 C CA . PRO B 1 149 ? -19.953 6.68 -1.146 1 97.81 149 PRO B CA 1
ATOM 3967 C C . PRO B 1 149 ? -19.859 5.926 -2.471 1 97.81 149 PRO B C 1
ATOM 3969 O O . PRO B 1 149 ? -20.453 4.844 -2.607 1 97.81 149 PRO B O 1
ATOM 3972 N N . GLU B 1 150 ? -19.094 6.414 -3.443 1 97.44 150 GLU B N 1
ATOM 3973 C CA . GLU B 1 150 ? -18.969 5.789 -4.758 1 97.44 150 GLU B CA 1
ATOM 3974 C C . GLU B 1 150 ? -18.297 4.422 -4.652 1 97.44 150 GLU B C 1
ATOM 3976 O O . GLU B 1 150 ? -18.453 3.58 -5.539 1 97.44 150 GLU B O 1
ATOM 3981 N N . ILE B 1 151 ? -17.594 4.172 -3.551 1 97.62 151 ILE B N 1
ATOM 3982 C CA . ILE B 1 151 ? -16.812 2.938 -3.484 1 97.62 151 ILE B CA 1
ATOM 3983 C C . ILE B 1 151 ? -17.438 1.996 -2.453 1 97.62 151 ILE B C 1
ATOM 3985 O O . ILE B 1 151 ? -16.812 1.006 -2.057 1 97.62 151 ILE B O 1
ATOM 3989 N N . GLY B 1 152 ? -18.625 2.268 -1.977 1 97.12 152 GLY B N 1
ATOM 3990 C CA . GLY B 1 152 ? -19.281 1.426 -0.991 1 97.12 152 GLY B CA 1
ATOM 3991 C C . GLY B 1 152 ? -18.688 1.554 0.397 1 97.12 152 GLY B C 1
ATOM 3992 O O . GLY B 1 152 ? -18.156 2.607 0.758 1 97.12 152 GLY B O 1
ATOM 3993 N N . ASP B 1 153 ? -18.828 0.503 1.22 1 97.19 153 ASP B N 1
ATOM 3994 C CA . ASP B 1 153 ? -18.281 0.51 2.572 1 97.19 153 ASP B CA 1
ATOM 3995 C C . ASP B 1 153 ? -16.766 0.387 2.547 1 97.19 153 ASP B C 1
ATOM 3997 O O . ASP B 1 153 ? -16.219 -0.535 1.937 1 97.19 153 ASP B O 1
ATOM 4001 N N . ILE B 1 154 ? -16.109 1.301 3.193 1 98.25 154 ILE B N 1
ATOM 4002 C CA . ILE B 1 154 ? -14.656 1.273 3.236 1 98.25 154 ILE B CA 1
ATOM 4003 C C . ILE B 1 154 ? -14.18 -0.005 3.924 1 98.25 154 ILE B C 1
ATOM 4005 O O . ILE B 1 154 ? -14.734 -0.407 4.949 1 98.25 154 ILE B O 1
ATOM 4009 N N . ARG B 1 155 ? -13.109 -0.677 3.387 1 97.19 155 ARG B N 1
ATOM 4010 C CA . ARG B 1 155 ? -12.562 -1.898 3.963 1 97.19 155 ARG B CA 1
ATOM 4011 C C . ARG B 1 155 ? -11.086 -1.723 4.312 1 97.19 155 ARG B C 1
ATOM 4013 O O . ARG B 1 155 ? -10.594 -2.316 5.273 1 97.19 155 ARG B O 1
ATOM 4020 N N . ARG B 1 156 ? -10.445 -0.919 3.498 1 97.25 156 ARG B N 1
ATOM 4021 C CA . ARG B 1 156 ? -9 -0.808 3.65 1 97.25 156 ARG B CA 1
ATOM 4022 C C . ARG B 1 156 ? -8.5 0.557 3.184 1 97.25 156 ARG B C 1
ATOM 4024 O O . ARG B 1 156 ? -9.031 1.125 2.23 1 97.25 156 ARG B O 1
ATOM 4031 N N . MET B 1 157 ? -7.465 1.038 3.812 1 98.38 157 MET B N 1
ATOM 4032 C CA . MET B 1 157 ? -6.777 2.262 3.408 1 98.38 157 MET B CA 1
ATOM 4033 C C . MET B 1 157 ? -5.266 2.076 3.451 1 98.38 157 MET B C 1
ATOM 4035 O O . MET B 1 157 ? -4.738 1.422 4.355 1 98.38 157 MET B O 1
ATOM 4039 N N . THR B 1 158 ? -4.594 2.561 2.48 1 97.75 158 THR B N 1
ATOM 4040 C CA . THR B 1 158 ? -3.137 2.533 2.428 1 97.75 158 THR B CA 1
ATOM 4041 C C . THR B 1 158 ? -2.582 3.924 2.125 1 97.75 158 THR B C 1
ATOM 4043 O O . THR B 1 158 ? -3.053 4.602 1.209 1 97.75 158 THR B O 1
ATOM 4046 N N . PHE B 1 159 ? -1.665 4.32 2.947 1 98 159 PHE B N 1
ATOM 4047 C CA . PHE B 1 159 ? -0.988 5.602 2.77 1 98 159 PHE B CA 1
ATOM 4048 C C . PHE B 1 159 ? 0.524 5.414 2.744 1 98 159 PHE B C 1
ATOM 4050 O O . PHE B 1 159 ? 1.098 4.824 3.666 1 98 159 PHE B O 1
ATOM 4057 N N . ILE B 1 160 ? 1.203 5.887 1.646 1 96.94 160 ILE B N 1
ATOM 4058 C CA . ILE B 1 160 ? 2.656 5.844 1.529 1 96.94 160 ILE B CA 1
ATOM 4059 C C . ILE B 1 160 ? 3.191 7.246 1.237 1 96.94 160 ILE B C 1
ATOM 4061 O O . ILE B 1 160 ? 2.754 7.898 0.286 1 96.94 160 ILE B O 1
ATOM 4065 N N . PHE B 1 161 ? 4.094 7.695 2.051 1 96.38 161 PHE B N 1
ATOM 4066 C CA . PHE B 1 161 ? 4.762 8.969 1.836 1 96.38 161 PHE B CA 1
ATOM 4067 C C . PHE B 1 161 ? 6.254 8.859 2.139 1 96.38 161 PHE B C 1
ATOM 4069 O O . PHE B 1 161 ? 6.641 8.508 3.254 1 96.38 161 PHE B O 1
ATOM 4076 N N . SER B 1 162 ? 7.059 9.141 1.138 1 93.94 162 SER B N 1
ATOM 4077 C CA . SER B 1 162 ? 8.508 9.086 1.307 1 93.94 162 SER B CA 1
ATOM 4078 C C . SER B 1 162 ? 9.203 10.164 0.478 1 93.94 162 SER B C 1
ATOM 4080 O O . SER B 1 162 ? 8.609 10.719 -0.446 1 93.94 162 SER B O 1
ATOM 4082 N N . PHE B 1 163 ? 10.328 10.484 0.873 1 91.19 163 PHE B N 1
ATOM 4083 C CA . PHE B 1 163 ? 11.32 11.203 0.082 1 91.19 163 PHE B CA 1
ATOM 4084 C C . PHE B 1 163 ? 12.727 10.797 0.485 1 91.19 163 PHE B C 1
ATOM 4086 O O . PHE B 1 163 ? 12.93 10.172 1.531 1 91.19 163 PHE B O 1
ATOM 4093 N N . ARG B 1 164 ? 13.633 11.125 -0.361 1 90.88 164 ARG B N 1
ATOM 4094 C CA . ARG B 1 164 ? 15.016 10.766 -0.051 1 90.88 164 ARG B CA 1
ATOM 4095 C C . ARG B 1 164 ? 15.82 12 0.333 1 90.88 164 ARG B C 1
ATOM 4097 O O . ARG B 1 164 ? 16.219 12.781 -0.533 1 90.88 164 ARG B O 1
ATOM 4104 N N . ALA B 1 165 ? 16.078 12.07 1.585 1 90.19 165 ALA B N 1
ATOM 4105 C CA . ALA B 1 165 ? 16.906 13.164 2.084 1 90.19 165 ALA B CA 1
ATOM 4106 C C . ALA B 1 165 ? 18.375 12.93 1.749 1 90.19 165 ALA B C 1
ATOM 4108 O O . ALA B 1 165 ? 18.859 11.789 1.791 1 90.19 165 ALA B O 1
ATOM 4109 N N . SER B 1 166 ? 19.062 13.977 1.449 1 89.12 166 SER B N 1
ATOM 4110 C CA . SER B 1 166 ? 20.516 13.883 1.257 1 89.12 166 SER B CA 1
ATOM 4111 C C . SER B 1 166 ? 21.219 13.594 2.572 1 89.12 166 SER B C 1
ATOM 4113 O O . SER B 1 166 ? 20.672 13.828 3.648 1 89.12 166 SER B O 1
ATOM 4115 N N . PRO B 1 167 ? 22.391 13.094 2.42 1 89.19 167 PRO B N 1
ATOM 4116 C CA . PRO B 1 167 ? 23.172 12.891 3.641 1 89.19 167 PRO B CA 1
ATOM 4117 C C . PRO B 1 167 ? 23.328 14.164 4.457 1 89.19 167 PRO B C 1
ATOM 4119 O O . PRO B 1 167 ? 23.297 14.125 5.688 1 89.19 167 PRO B O 1
ATOM 4122 N N . GLU B 1 168 ? 23.516 15.234 3.752 1 90.19 168 GLU B N 1
ATOM 4123 C CA . GLU B 1 168 ? 23.656 16.516 4.43 1 90.19 168 GLU B CA 1
ATOM 4124 C C . GLU B 1 168 ? 22.391 16.875 5.195 1 90.19 168 GLU B C 1
ATOM 4126 O O . GLU B 1 168 ? 22.453 17.344 6.336 1 90.19 168 GLU B O 1
ATOM 4131 N N . ARG B 1 169 ? 21.281 16.672 4.625 1 89 169 ARG B N 1
ATOM 4132 C CA . ARG B 1 169 ? 20.016 16.969 5.273 1 89 169 ARG B CA 1
ATOM 4133 C C . ARG B 1 169 ? 19.781 16.078 6.48 1 89 169 ARG B C 1
ATOM 4135 O O . ARG B 1 169 ? 19.266 16.516 7.504 1 89 169 ARG B O 1
ATOM 4142 N N . LEU B 1 170 ? 20.156 14.875 6.344 1 91.44 170 LEU B N 1
ATOM 4143 C CA . LEU B 1 170 ? 20 13.93 7.445 1 91.44 170 LEU B CA 1
ATOM 4144 C C . LEU B 1 170 ? 20.812 14.367 8.664 1 91.44 170 LEU B C 1
ATOM 4146 O O . LEU B 1 170 ? 20.438 14.062 9.797 1 91.44 170 LEU B O 1
ATOM 4150 N N . GLN B 1 171 ? 21.797 15.133 8.406 1 90.56 171 GLN B N 1
ATOM 4151 C CA . GLN B 1 171 ? 22.688 15.562 9.484 1 90.56 171 GLN B CA 1
ATOM 4152 C C . GLN B 1 171 ? 22.234 16.891 10.07 1 90.56 171 GLN B C 1
ATOM 4154 O O . GLN B 1 171 ? 22.422 17.156 11.266 1 90.56 171 GLN B O 1
ATOM 4159 N N . SER B 1 172 ? 21.562 17.672 9.242 1 90.25 172 SER B N 1
ATOM 4160 C CA . SER B 1 172 ? 21.391 19.047 9.664 1 90.25 172 SER B CA 1
ATOM 4161 C C . SER B 1 172 ? 19.922 19.375 9.914 1 90.25 172 SER B C 1
ATOM 4163 O O . SER B 1 172 ? 19.594 20.297 10.648 1 90.25 172 SER B O 1
ATOM 4165 N N . ASP B 1 173 ? 19.062 18.609 9.312 1 91.62 173 ASP B N 1
ATOM 4166 C CA . ASP B 1 173 ? 17.625 18.891 9.422 1 91.62 173 ASP B CA 1
ATOM 4167 C C . ASP B 1 173 ? 17.125 18.594 10.828 1 91.62 173 ASP B C 1
ATOM 4169 O O . ASP B 1 173 ? 17.469 17.562 11.414 1 91.62 173 ASP B O 1
ATOM 4173 N N . ILE B 1 174 ? 16.312 19.531 11.391 1 91.44 174 ILE B N 1
ATOM 4174 C CA . ILE B 1 174 ? 15.852 19.406 12.773 1 91.44 174 ILE B CA 1
ATOM 4175 C C . ILE B 1 174 ? 14.992 18.156 12.914 1 91.44 174 ILE B C 1
ATOM 4177 O O . ILE B 1 174 ? 14.852 17.609 14.008 1 91.44 174 ILE B O 1
ATOM 4181 N N . ARG B 1 175 ? 14.383 17.641 11.914 1 92.88 175 ARG B N 1
ATOM 4182 C CA . ARG B 1 175 ? 13.57 16.438 11.938 1 92.88 175 ARG B CA 1
ATOM 4183 C C . ARG B 1 175 ? 14.43 15.203 12.219 1 92.88 175 ARG B C 1
ATOM 4185 O O . ARG B 1 175 ? 13.922 14.148 12.602 1 92.88 175 ARG B O 1
ATOM 4192 N N . CYS B 1 176 ? 15.656 15.414 12.016 1 95.69 176 CYS B N 1
ATOM 4193 C CA . CYS B 1 176 ? 16.609 14.344 12.305 1 95.69 176 CYS B CA 1
ATOM 4194 C C . CYS B 1 176 ? 17.281 14.57 13.648 1 95.69 176 CYS B C 1
ATOM 4196 O O . CYS B 1 176 ? 18.344 14.008 13.914 1 95.69 176 CYS B O 1
ATOM 4198 N N . ASN B 1 177 ? 16.797 15.422 14.461 1 96.94 177 ASN B N 1
ATOM 4199 C CA . ASN B 1 177 ? 17.203 15.664 15.836 1 96.94 177 ASN B CA 1
ATOM 4200 C C . ASN B 1 177 ? 16.078 15.367 16.828 1 96.94 177 ASN B C 1
ATOM 4202 O O . ASN B 1 177 ? 15.195 16.188 17.016 1 96.94 177 ASN B O 1
ATOM 4206 N N . PRO B 1 178 ? 16.125 14.234 17.531 1 96.19 178 PRO B N 1
ATOM 4207 C CA . PRO B 1 178 ? 15.008 13.828 18.375 1 96.19 178 PRO B CA 1
ATOM 4208 C C . PRO B 1 178 ? 14.82 14.75 19.578 1 96.19 178 PRO B C 1
ATOM 4210 O O . PRO B 1 178 ? 13.758 14.734 20.219 1 96.19 178 PRO B O 1
ATOM 4213 N N . ASN B 1 179 ? 15.797 15.586 19.875 1 97.06 179 ASN B N 1
ATOM 4214 C CA . ASN B 1 179 ? 15.664 16.531 20.969 1 97.06 179 ASN B CA 1
ATOM 4215 C C . ASN B 1 179 ? 14.82 17.75 20.562 1 97.06 179 ASN B C 1
ATOM 4217 O O . ASN B 1 179 ? 14.352 18.5 21.422 1 97.06 179 ASN B O 1
ATOM 4221 N N . LEU B 1 180 ? 14.672 17.922 19.297 1 97.44 180 LEU B N 1
ATOM 4222 C CA . LEU B 1 180 ? 13.875 19.031 18.766 1 97.44 180 LEU B CA 1
ATOM 4223 C C . LEU B 1 180 ? 12.555 18.531 18.203 1 97.44 180 LEU B C 1
ATOM 4225 O O . LEU B 1 180 ? 11.508 19.141 18.438 1 97.44 180 LEU B O 1
ATOM 4229 N N . GLU B 1 181 ? 12.641 17.422 17.469 1 97.56 181 GLU B N 1
ATOM 4230 C CA . GLU B 1 181 ? 11.5 16.781 16.812 1 97.56 181 GLU B CA 1
ATOM 4231 C C . GLU B 1 181 ? 11.398 15.305 17.219 1 97.56 181 GLU B C 1
ATOM 4233 O O . GLU B 1 181 ? 11.805 14.422 16.453 1 97.56 181 GLU B O 1
ATOM 4238 N N . PRO B 1 182 ? 10.742 15.039 18.266 1 97 182 PRO B N 1
ATOM 4239 C CA . PRO B 1 182 ? 10.812 13.703 18.859 1 97 182 PRO B CA 1
ATOM 4240 C C . PRO B 1 182 ? 10.172 12.633 17.969 1 97 182 PRO B C 1
ATOM 4242 O O . PRO B 1 182 ? 10.531 11.453 18.062 1 97 182 PRO B O 1
ATOM 4245 N N . LEU B 1 183 ? 9.258 12.961 17.078 1 98.06 183 LEU B N 1
ATOM 4246 C CA . LEU B 1 183 ? 8.523 11.945 16.328 1 98.06 183 LEU B CA 1
ATOM 4247 C C . LEU B 1 183 ? 9.172 11.703 14.977 1 98.06 183 LEU B C 1
ATOM 4249 O O . LEU B 1 183 ? 8.727 10.828 14.227 1 98.06 183 LEU B O 1
ATOM 4253 N N . GLY B 1 184 ? 10.234 12.484 14.586 1 97.81 184 GLY B N 1
ATOM 4254 C CA . GLY B 1 184 ? 10.961 12.273 13.344 1 97.81 184 GLY B CA 1
ATOM 4255 C C . GLY B 1 184 ? 10.047 12.117 12.141 1 97.81 184 GLY B C 1
ATOM 4256 O O . GLY B 1 184 ? 9.156 12.938 11.922 1 97.81 184 GLY B O 1
ATOM 4257 N N . ALA B 1 185 ? 10.234 11.031 11.375 1 97.56 185 ALA B N 1
ATOM 4258 C CA . ALA B 1 185 ? 9.477 10.773 10.156 1 97.56 185 ALA B CA 1
ATOM 4259 C C . ALA B 1 185 ? 7.996 10.562 10.469 1 97.56 185 ALA B C 1
ATOM 4261 O O . ALA B 1 185 ? 7.129 10.938 9.672 1 97.56 185 ALA B O 1
ATOM 4262 N N . LEU B 1 186 ? 7.691 9.961 11.578 1 98.62 186 LEU B N 1
ATOM 4263 C CA . LEU B 1 186 ? 6.301 9.766 11.984 1 98.62 186 LEU B CA 1
ATOM 4264 C C . LEU B 1 186 ? 5.59 11.109 12.141 1 98.62 186 LEU B C 1
ATOM 4266 O O . LEU B 1 186 ? 4.473 11.289 11.648 1 98.62 186 LEU B O 1
ATOM 4270 N N . GLY B 1 187 ? 6.23 12.039 12.773 1 98 187 GLY B N 1
ATOM 4271 C CA . GLY B 1 187 ? 5.645 13.352 12.984 1 98 187 GLY B CA 1
ATOM 4272 C C . GLY B 1 187 ? 5.617 14.203 11.734 1 98 187 GLY B C 1
ATOM 4273 O O . GLY B 1 187 ? 4.668 14.961 11.508 1 98 187 GLY B O 1
ATOM 4274 N N . ASP B 1 188 ? 6.625 14.062 10.922 1 95.88 188 ASP B N 1
ATOM 4275 C CA . ASP B 1 188 ? 6.742 14.914 9.742 1 95.88 188 ASP B CA 1
ATOM 4276 C C . ASP B 1 188 ? 5.809 14.438 8.633 1 95.88 188 ASP B C 1
ATOM 4278 O O . ASP B 1 188 ? 5.031 15.227 8.086 1 95.88 188 ASP B O 1
ATOM 4282 N N . ILE B 1 189 ? 5.895 13.156 8.297 1 95.94 189 ILE B N 1
ATOM 4283 C CA . ILE B 1 189 ? 5.137 12.727 7.125 1 95.94 189 ILE B CA 1
ATOM 4284 C C . ILE B 1 189 ? 4.129 11.648 7.523 1 95.94 189 ILE B C 1
ATOM 4286 O O . ILE B 1 189 ? 3.064 11.531 6.914 1 95.94 189 ILE B O 1
ATOM 4290 N N . GLY B 1 190 ? 4.441 10.805 8.586 1 98.19 190 GLY B N 1
ATOM 4291 C CA . GLY B 1 190 ? 3.455 9.875 9.102 1 98.19 190 GLY B CA 1
ATOM 4292 C C . GLY B 1 190 ? 2.193 10.547 9.602 1 98.19 190 GLY B C 1
ATOM 4293 O O . GLY B 1 190 ? 1.101 9.984 9.508 1 98.19 190 GLY B O 1
ATOM 4294 N N . TRP B 1 191 ? 2.33 11.758 10.102 1 98.5 191 TRP B N 1
ATOM 4295 C CA . TRP B 1 191 ? 1.226 12.602 10.547 1 98.5 191 TRP B CA 1
ATOM 4296 C C . TRP B 1 191 ? 0.155 12.711 9.461 1 98.5 191 TRP B C 1
ATOM 4298 O O . TRP B 1 191 ? -1.04 12.609 9.75 1 98.5 191 TRP B O 1
ATOM 4308 N N . TYR B 1 192 ? 0.55 12.828 8.227 1 98 192 TYR B N 1
ATOM 4309 C CA . TYR B 1 192 ? -0.375 12.992 7.109 1 98 192 TYR B CA 1
ATOM 4310 C C . TYR B 1 192 ? -1.142 11.703 6.84 1 98 192 TYR B C 1
ATOM 4312 O O . TYR B 1 192 ? -2.301 11.742 6.418 1 98 192 TYR B O 1
ATOM 4320 N N . GLY B 1 193 ? -0.489 10.609 7.043 1 98.38 193 GLY B N 1
ATOM 4321 C CA . GLY B 1 193 ? -1.191 9.336 6.914 1 98.38 193 GLY B CA 1
ATOM 4322 C C . GLY B 1 193 ? -2.316 9.18 7.918 1 98.38 193 GLY B C 1
ATOM 4323 O O . GLY B 1 193 ? -3.451 8.875 7.543 1 98.38 193 GLY B O 1
ATOM 4324 N N . ILE B 1 194 ? -1.981 9.461 9.156 1 98.88 194 ILE B N 1
ATOM 4325 C CA . ILE B 1 194 ? -2.955 9.359 10.234 1 98.88 194 ILE B CA 1
ATOM 4326 C C . ILE B 1 194 ? -4.133 10.289 9.961 1 98.88 194 ILE B C 1
ATOM 4328 O O . ILE B 1 194 ? -5.289 9.875 10.031 1 98.88 194 ILE B O 1
ATOM 4332 N N . ARG B 1 195 ? -3.799 11.531 9.625 1 98.75 195 ARG B N 1
ATOM 4333 C CA . ARG B 1 195 ? -4.828 12.539 9.375 1 98.75 195 ARG B CA 1
ATOM 4334 C C . ARG B 1 195 ? -5.676 12.164 8.164 1 98.75 195 ARG B C 1
ATOM 4336 O O . ARG B 1 195 ? -6.891 12.383 8.156 1 98.75 195 ARG B O 1
ATOM 4343 N N . SER B 1 196 ? -5.07 11.586 7.121 1 98.69 196 SER B N 1
ATOM 4344 C CA . SER B 1 196 ? -5.816 11.125 5.957 1 98.69 196 SER B CA 1
ATOM 4345 C C . SER B 1 196 ? -6.824 10.047 6.336 1 98.69 196 SER B C 1
ATOM 4347 O O . SER B 1 196 ? -7.992 10.109 5.949 1 98.69 196 SER B O 1
ATOM 4349 N N . PHE B 1 197 ? -6.383 9.07 7.113 1 98.88 197 PHE B N 1
ATOM 4350 C CA . PHE B 1 197 ? -7.277 8.008 7.551 1 98.88 197 PHE B CA 1
ATOM 4351 C C . PHE B 1 197 ? -8.461 8.578 8.32 1 98.88 197 PHE B C 1
ATOM 4353 O O . PHE B 1 197 ? -9.609 8.195 8.078 1 98.88 197 PHE B O 1
ATOM 4360 N N . LEU B 1 198 ? -8.172 9.5 9.227 1 98.88 198 LEU B N 1
ATOM 4361 C CA . LEU B 1 198 ? -9.211 10.078 10.078 1 98.88 198 LEU B CA 1
ATOM 4362 C C . LEU B 1 198 ? -10.242 10.828 9.242 1 98.88 198 LEU B C 1
ATOM 4364 O O . LEU B 1 198 ? -11.438 10.773 9.531 1 98.88 198 LEU B O 1
ATOM 4368 N N . HIS B 1 199 ? -9.797 11.531 8.18 1 98.75 199 HIS B N 1
ATOM 4369 C CA . HIS B 1 199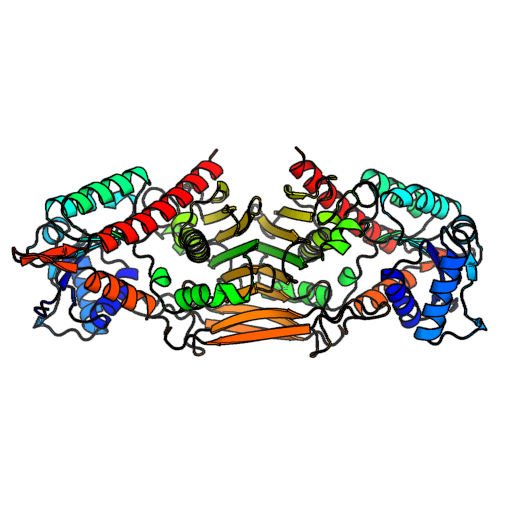 ? -10.734 12.203 7.293 1 98.75 199 HIS B CA 1
ATOM 4370 C C . HIS B 1 199 ? -11.703 11.211 6.66 1 98.75 199 HIS B C 1
ATOM 4372 O O . HIS B 1 199 ? -12.891 11.516 6.488 1 98.75 199 HIS B O 1
ATOM 4378 N N . MET B 1 200 ? -11.242 9.992 6.332 1 98.69 200 MET B N 1
ATOM 4379 C CA . MET B 1 200 ? -12.07 9.023 5.625 1 98.69 200 MET B CA 1
ATOM 4380 C C . MET B 1 200 ? -13.125 8.422 6.555 1 98.69 200 MET B C 1
ATOM 4382 O O . MET B 1 200 ? -14.133 7.883 6.094 1 98.69 200 MET B O 1
ATOM 4386 N N . VAL B 1 201 ? -12.836 8.484 7.879 1 98.44 201 VAL B N 1
ATOM 4387 C CA . VAL B 1 201 ? -13.734 7.809 8.812 1 98.44 201 VAL B CA 1
ATOM 4388 C C . VAL B 1 201 ? -14.422 8.836 9.703 1 98.44 201 VAL B C 1
ATOM 4390 O O . VAL B 1 201 ? -14.828 8.523 10.828 1 98.44 201 VAL B O 1
ATOM 4393 N N . ASP B 1 202 ? -14.414 10.078 9.289 1 97.44 202 ASP B N 1
ATOM 4394 C CA . ASP B 1 202 ? -15.102 11.172 9.977 1 97.44 202 ASP B CA 1
ATOM 4395 C C . ASP B 1 202 ? -14.594 11.328 11.406 1 97.44 202 ASP B C 1
ATOM 4397 O O . ASP B 1 202 ? -15.383 11.422 12.344 1 97.44 202 ASP B O 1
ATOM 4401 N N . PHE B 1 203 ? -13.281 11.156 11.547 1 98.19 203 PHE B N 1
ATOM 4402 C CA . PHE B 1 203 ? -12.562 11.398 12.797 1 98.19 203 PHE B CA 1
ATOM 4403 C C . PHE B 1 203 ? -13.125 10.539 13.922 1 98.19 203 PHE B C 1
ATOM 4405 O O . PHE B 1 203 ? -13.414 11.039 15.008 1 98.19 203 PHE B O 1
ATOM 4412 N N . THR B 1 204 ? -13.18 9.273 13.633 1 97.69 204 THR B N 1
ATOM 4413 C CA . THR B 1 204 ? -13.414 8.227 14.617 1 97.69 204 THR B CA 1
ATOM 4414 C C . THR B 1 204 ? -12.102 7.617 15.086 1 97.69 204 THR B C 1
ATOM 4416 O O . THR B 1 204 ? -11.203 7.371 14.281 1 97.69 204 THR B O 1
ATOM 4419 N N . MET B 1 205 ? -12.016 7.449 16.406 1 98.25 205 MET B N 1
ATOM 4420 C CA . MET B 1 205 ? -10.797 6.859 16.938 1 98.25 205 MET B CA 1
ATOM 4421 C C . MET B 1 205 ? -10.648 5.406 16.484 1 98.25 205 MET B C 1
ATOM 4423 O O . MET B 1 205 ? -11.633 4.668 16.438 1 98.25 205 MET B O 1
ATOM 4427 N N . PRO B 1 206 ? -9.477 4.973 16.156 1 98.62 206 PRO B N 1
ATOM 4428 C CA . PRO B 1 206 ? -9.273 3.549 15.875 1 98.62 206 PRO B CA 1
ATOM 4429 C C . PRO B 1 206 ? -9.406 2.67 17.109 1 98.62 206 PRO B C 1
ATOM 4431 O O . PRO B 1 206 ? -9.25 3.154 18.234 1 98.62 206 PRO B O 1
ATOM 4434 N N . THR B 1 207 ? -9.664 1.388 16.891 1 97.44 207 THR B N 1
ATOM 4435 C CA . THR B 1 207 ? -9.766 0.411 17.969 1 97.44 207 THR B CA 1
ATOM 4436 C C . THR B 1 207 ? -8.398 -0.163 18.312 1 97.44 207 THR B C 1
ATOM 4438 O O . THR B 1 207 ? -8.164 -0.585 19.438 1 97.44 207 THR B O 1
ATOM 4441 N N . THR B 1 208 ? -7.523 -0.235 17.375 1 97 208 THR B N 1
ATOM 4442 C CA . THR B 1 208 ? -6.164 -0.706 17.594 1 97 208 THR B CA 1
ATOM 4443 C C . THR B 1 208 ? -5.168 0.114 16.781 1 97 208 THR B C 1
ATOM 4445 O O . THR B 1 208 ? -5.496 0.6 15.695 1 97 208 THR B O 1
ATOM 4448 N N . VAL B 1 209 ? -3.988 0.299 17.297 1 97.88 209 VAL B N 1
ATOM 4449 C CA . VAL B 1 209 ? -2.854 0.89 16.594 1 97.88 209 VAL B CA 1
ATOM 4450 C C . VAL B 1 209 ? -1.591 0.078 16.875 1 97.88 209 VAL B C 1
ATOM 4452 O O . VAL B 1 209 ? -1.403 -0.424 17.984 1 97.88 209 VAL B O 1
ATOM 4455 N N . ALA B 1 210 ? -0.804 -0.147 15.906 1 97.44 210 ALA B N 1
ATOM 4456 C CA . ALA B 1 210 ? 0.501 -0.79 16.031 1 97.44 210 ALA B CA 1
ATOM 4457 C C . ALA B 1 210 ? 1.543 -0.086 15.164 1 97.44 210 ALA B C 1
ATOM 4459 O O . ALA B 1 210 ? 1.324 0.131 13.969 1 97.44 210 ALA B O 1
ATOM 4460 N N . GLY B 1 211 ? 2.619 0.333 15.805 1 97.94 211 GLY B N 1
ATOM 4461 C CA . GLY B 1 211 ? 3.684 1.021 15.094 1 97.94 211 GLY B CA 1
ATOM 4462 C C . GLY B 1 211 ? 5.012 0.294 15.156 1 97.94 211 GLY B C 1
ATOM 4463 O O . GLY B 1 211 ? 5.234 -0.53 16.047 1 97.94 211 GLY B O 1
ATOM 4464 N N . ARG B 1 212 ? 5.852 0.531 14.219 1 97.69 212 ARG B N 1
ATOM 4465 C CA . ARG B 1 212 ? 7.211 -0.004 14.195 1 97.69 212 ARG B CA 1
ATOM 4466 C C . ARG B 1 212 ? 8.188 1.012 13.609 1 97.69 212 ARG B C 1
ATOM 4468 O O . ARG B 1 212 ? 7.938 1.575 12.539 1 97.69 212 ARG B O 1
ATOM 4475 N N . ILE B 1 213 ? 9.25 1.231 14.367 1 98.12 213 ILE B N 1
ATOM 4476 C CA . ILE B 1 213 ? 10.375 1.973 13.812 1 98.12 213 ILE B CA 1
ATOM 4477 C C . ILE B 1 213 ? 11.188 1.064 12.891 1 98.12 213 ILE B C 1
ATOM 4479 O O . ILE B 1 213 ? 11.711 0.039 13.328 1 98.12 213 ILE B O 1
ATOM 4483 N N . LEU B 1 214 ? 11.273 1.415 11.656 1 97 214 LEU B N 1
ATOM 4484 C CA . LEU B 1 214 ? 11.984 0.589 10.695 1 97 214 LEU B CA 1
ATOM 4485 C C . LEU B 1 214 ? 13.461 0.972 10.633 1 97 214 LEU B C 1
ATOM 4487 O O . LEU B 1 214 ? 14.328 0.102 10.523 1 97 214 LEU B O 1
ATOM 4491 N N . GLU B 1 215 ? 13.703 2.273 10.625 1 96.25 215 GLU B N 1
ATOM 4492 C CA . GLU B 1 215 ? 15.07 2.789 10.586 1 96.25 215 GLU B CA 1
ATOM 4493 C C . GLU B 1 215 ? 15.219 4.027 11.469 1 96.25 215 GLU B C 1
ATOM 4495 O O . GLU B 1 215 ? 14.305 4.848 11.547 1 96.25 215 GLU B O 1
ATOM 4500 N N . GLU B 1 216 ? 16.359 4.148 12.07 1 96.5 216 GLU B N 1
ATOM 4501 C CA . GLU B 1 216 ? 16.75 5.277 12.914 1 96.5 216 GLU B CA 1
ATOM 4502 C C . GLU B 1 216 ? 18.188 5.688 12.672 1 96.5 216 GLU B C 1
ATOM 4504 O O . GLU B 1 216 ? 19.031 4.844 12.352 1 96.5 216 GLU B O 1
ATOM 4509 N N . LEU B 1 217 ? 18.391 6.969 12.789 1 96.31 217 LEU B N 1
ATOM 4510 C CA . LEU B 1 217 ? 19.766 7.434 12.82 1 96.31 217 LEU B CA 1
ATOM 4511 C C . LEU B 1 217 ? 20.453 7.039 14.133 1 96.31 217 LEU B C 1
ATOM 4513 O O . LEU B 1 217 ? 19.781 6.676 15.094 1 96.31 217 LEU B O 1
ATOM 4517 N N . PRO B 1 218 ? 21.766 7.102 14.148 1 95.44 218 PRO B N 1
ATOM 4518 C CA . PRO B 1 218 ? 22.484 6.738 15.367 1 95.44 218 PRO B CA 1
ATOM 4519 C C . PRO B 1 218 ? 22.047 7.555 16.578 1 95.44 218 PRO B C 1
ATOM 4521 O O . PRO B 1 218 ? 22.078 7.059 17.719 1 95.44 218 PRO B O 1
ATOM 4524 N N . ASN B 1 219 ? 21.578 8.742 16.375 1 96.5 219 ASN B N 1
ATOM 4525 C CA . ASN B 1 219 ? 21.188 9.609 17.469 1 96.5 219 ASN B CA 1
ATOM 4526 C C . ASN B 1 219 ? 19.75 9.32 17.922 1 96.5 219 ASN B C 1
ATOM 4528 O O . ASN B 1 219 ? 19.203 10.031 18.766 1 96.5 219 ASN B O 1
ATOM 4532 N N . GLY B 1 220 ? 19.094 8.406 17.25 1 96.62 220 GLY B N 1
ATOM 4533 C CA . GLY B 1 220 ? 17.766 7.988 17.656 1 96.62 220 GLY B CA 1
ATOM 4534 C C . GLY B 1 220 ? 16.656 8.609 16.844 1 96.62 220 GLY B C 1
ATOM 4535 O O . GLY B 1 220 ? 15.477 8.32 17.047 1 96.62 220 GLY B O 1
ATOM 4536 N N . ALA B 1 221 ? 16.984 9.438 15.852 1 97.62 221 ALA B N 1
ATOM 4537 C CA . ALA B 1 221 ? 15.953 10.062 15.016 1 97.62 221 ALA B CA 1
ATOM 4538 C C . ALA B 1 221 ? 15.297 9.039 14.094 1 97.62 221 ALA B C 1
ATOM 4540 O O . ALA B 1 221 ? 15.984 8.328 13.359 1 97.62 221 ALA B O 1
ATOM 4541 N N . VAL B 1 222 ? 14.023 8.961 14.172 1 98.25 222 VAL B N 1
ATOM 4542 C CA . VAL B 1 222 ? 13.273 8.031 13.344 1 98.25 222 VAL B CA 1
ATOM 4543 C C . VAL B 1 222 ? 13.266 8.516 11.891 1 98.25 222 VAL B C 1
ATOM 4545 O O . VAL B 1 222 ? 12.797 9.617 11.602 1 98.25 222 VAL B O 1
ATOM 4548 N N . THR B 1 223 ? 13.773 7.668 11 1 97.62 223 THR B N 1
ATOM 4549 C CA . THR B 1 223 ? 13.844 8.078 9.602 1 97.62 223 THR B CA 1
ATOM 4550 C C . THR B 1 223 ? 12.875 7.258 8.75 1 97.62 223 THR B C 1
ATOM 4552 O O . THR B 1 223 ? 12.547 7.645 7.629 1 97.62 223 THR B O 1
ATOM 4555 N N . SER B 1 224 ? 12.477 6.102 9.227 1 97.81 224 SER B N 1
ATOM 4556 C CA . SER B 1 224 ? 11.469 5.262 8.586 1 97.81 224 SER B CA 1
ATOM 4557 C C . SER B 1 224 ? 10.547 4.617 9.609 1 97.81 224 SER B C 1
ATOM 4559 O O . SER B 1 224 ? 11.016 4.113 10.641 1 97.81 224 SER B O 1
ATOM 4561 N N . PHE B 1 225 ? 9.25 4.715 9.328 1 98.5 225 PHE B N 1
ATOM 4562 C CA . PHE B 1 225 ? 8.234 4.254 10.266 1 98.5 225 PHE B CA 1
ATOM 4563 C C . PHE B 1 225 ? 7.047 3.658 9.531 1 98.5 225 PHE B C 1
ATOM 4565 O O . PHE B 1 225 ? 6.715 4.094 8.422 1 98.5 225 PHE B O 1
ATOM 4572 N N . LYS B 1 226 ? 6.469 2.617 10.07 1 97.88 226 LYS B N 1
ATOM 4573 C CA . LYS B 1 226 ? 5.195 2.104 9.57 1 97.88 226 LYS B CA 1
ATOM 4574 C C . LYS B 1 226 ? 4.172 1.976 10.695 1 97.88 226 LYS B C 1
ATOM 4576 O O . LYS B 1 226 ? 4.539 1.837 11.859 1 97.88 226 LYS B O 1
ATOM 4581 N N . GLY B 1 227 ? 2.928 2.119 10.281 1 98.25 227 GLY B N 1
ATOM 4582 C CA . GLY B 1 227 ? 1.847 1.991 11.242 1 98.25 227 GLY B CA 1
ATOM 4583 C C . GLY B 1 227 ? 0.628 1.283 10.688 1 98.25 227 GLY B C 1
ATOM 4584 O O . GLY B 1 227 ? 0.396 1.299 9.477 1 98.25 227 GLY B O 1
ATOM 4585 N N . GLU B 1 228 ? -0.062 0.639 11.578 1 97.94 228 GLU B N 1
ATOM 4586 C CA . GLU B 1 228 ? -1.339 -0.01 11.297 1 97.94 228 GLU B CA 1
ATOM 4587 C C . GLU B 1 228 ? -2.426 0.468 12.25 1 97.94 228 GLU B C 1
ATOM 4589 O O . GLU B 1 228 ? -2.191 0.584 13.461 1 97.94 228 GLU B O 1
ATOM 4594 N N . LEU B 1 229 ? -3.494 0.841 11.672 1 98.62 229 LEU B N 1
ATOM 4595 C CA . LEU B 1 229 ? -4.664 1.248 12.445 1 98.62 229 LEU B CA 1
ATOM 4596 C C . LEU B 1 229 ? -5.895 0.448 12.031 1 98.62 229 LEU B C 1
ATOM 4598 O O . LEU B 1 229 ? -6.102 0.191 10.836 1 98.62 229 LEU B O 1
ATOM 4602 N N . THR B 1 230 ? -6.695 0.059 12.969 1 98.31 230 THR B N 1
ATOM 4603 C CA . THR B 1 230 ? -7.992 -0.556 12.703 1 98.31 230 THR B CA 1
ATOM 4604 C C . THR B 1 230 ? -9.125 0.344 13.188 1 98.31 230 THR B C 1
ATOM 4606 O O . THR B 1 230 ? -9.125 0.795 14.336 1 98.31 230 THR B O 1
ATOM 4609 N N . PHE B 1 231 ? -10.039 0.669 12.273 1 98.62 231 PHE B N 1
ATOM 4610 C CA . PHE B 1 231 ? -11.211 1.466 12.602 1 98.62 231 PHE B CA 1
ATOM 4611 C C . PHE B 1 231 ? -12.477 0.612 12.562 1 98.62 231 PHE B C 1
ATOM 4613 O O . PHE B 1 231 ? -12.5 -0.427 11.898 1 98.62 231 PHE B O 1
ATOM 4620 N N . PRO B 1 232 ? -13.516 1.063 13.328 1 97.19 232 PRO B N 1
ATOM 4621 C CA . PRO B 1 232 ? -14.797 0.385 13.133 1 97.19 232 PRO B CA 1
ATOM 4622 C C . PRO B 1 232 ? -15.359 0.57 11.727 1 97.19 232 PRO B C 1
ATOM 4624 O O . PRO B 1 232 ? -15.234 1.649 11.141 1 97.19 232 PRO B O 1
ATOM 4627 N N . GLY B 1 233 ? -15.898 -0.468 11.172 1 94.62 233 GLY B N 1
ATOM 4628 C CA . GLY B 1 233 ? -16.547 -0.385 9.875 1 94.62 233 GLY B CA 1
ATOM 4629 C C . GLY B 1 233 ? -17.953 0.151 9.938 1 94.62 233 GLY B C 1
ATOM 4630 O O . GLY B 1 233 ? -18.422 0.556 11 1 94.62 233 GLY B O 1
ATOM 4631 N N . ALA B 1 234 ? -18.516 0.278 8.727 1 90.56 234 ALA B N 1
ATOM 4632 C CA . ALA B 1 234 ? -19.875 0.813 8.617 1 90.56 234 ALA B CA 1
ATOM 4633 C C . ALA B 1 234 ? -20.891 -0.138 9.242 1 90.56 234 ALA B C 1
ATOM 4635 O O . ALA B 1 234 ? -21.922 0.298 9.75 1 90.56 234 ALA B O 1
ATOM 4636 N N . LYS B 1 235 ? -20.609 -1.471 9.094 1 89.94 235 LYS B N 1
ATOM 4637 C CA . LYS B 1 235 ? -21.484 -2.492 9.664 1 89.94 235 LYS B CA 1
ATOM 4638 C C . LYS B 1 235 ? -20.906 -3.049 10.961 1 89.94 235 LYS B C 1
ATOM 4640 O O . LYS B 1 235 ? -19.703 -3.014 11.18 1 89.94 235 LYS B O 1
ATOM 4645 N N . PRO B 1 236 ? -21.906 -3.561 11.75 1 88.94 236 PRO B N 1
ATOM 4646 C CA . PRO B 1 236 ? -21.422 -4.184 12.992 1 88.94 236 PRO B CA 1
ATOM 4647 C C . PRO B 1 236 ? -20.422 -5.305 12.734 1 88.94 236 PRO B C 1
ATOM 4649 O O . PRO B 1 236 ? -20.562 -6.059 11.766 1 88.94 236 PRO B O 1
ATOM 4652 N N . ASP B 1 237 ? -19.391 -5.367 13.453 1 86.44 237 ASP B N 1
ATOM 4653 C CA . ASP B 1 237 ? -18.391 -6.426 13.469 1 86.44 237 ASP B CA 1
ATOM 4654 C C . ASP B 1 237 ? -17.5 -6.359 12.242 1 86.44 237 ASP B C 1
ATOM 4656 O O . ASP B 1 237 ? -16.891 -7.359 11.852 1 86.44 237 ASP B O 1
ATOM 4660 N N . THR B 1 238 ? -17.641 -5.32 11.477 1 92.19 238 THR B N 1
ATOM 4661 C CA . THR B 1 238 ? -16.703 -5.109 10.391 1 92.19 238 THR B CA 1
ATOM 4662 C C . THR B 1 238 ? -15.641 -4.082 10.789 1 92.19 238 THR B C 1
ATOM 4664 O O . THR B 1 238 ? -15.852 -3.285 11.703 1 92.19 238 THR B O 1
ATOM 4667 N N . SER B 1 239 ? -14.523 -4.16 10.133 1 96.62 239 SER B N 1
ATOM 4668 C CA . SER B 1 239 ? -13.406 -3.271 10.445 1 96.62 239 SER B CA 1
ATOM 4669 C C . SER B 1 239 ? -12.789 -2.693 9.18 1 96.62 239 SER B C 1
ATOM 4671 O O . SER B 1 239 ? -12.938 -3.26 8.094 1 96.62 239 SER B O 1
ATOM 4673 N N . ILE B 1 240 ? -12.273 -1.596 9.305 1 98.12 240 ILE B N 1
ATOM 4674 C CA . ILE B 1 240 ? -11.43 -0.97 8.289 1 98.12 240 ILE B CA 1
ATOM 4675 C C . ILE B 1 240 ? -9.961 -1.119 8.68 1 98.12 240 ILE B C 1
ATOM 4677 O O . ILE B 1 240 ? -9.555 -0.704 9.766 1 98.12 240 ILE B O 1
ATOM 4681 N N . TYR B 1 241 ? -9.203 -1.76 7.844 1 97.5 241 TYR B N 1
ATOM 4682 C CA . TYR B 1 241 ? -7.781 -1.96 8.109 1 97.5 241 TYR B CA 1
ATOM 4683 C C . TYR B 1 241 ? -6.938 -0.934 7.367 1 97.5 241 TYR B C 1
ATOM 4685 O O . TYR B 1 241 ? -7.027 -0.813 6.145 1 97.5 241 TYR B O 1
ATOM 4693 N N . SER B 1 242 ? -6.137 -0.215 8.109 1 98.38 242 SER B N 1
ATOM 4694 C CA . SER B 1 242 ? -5.348 0.862 7.523 1 98.38 242 SER B CA 1
ATOM 4695 C C . SER B 1 242 ? -3.855 0.647 7.762 1 98.38 242 SER B C 1
ATOM 4697 O O . SER B 1 242 ? -3.455 0.185 8.836 1 98.38 242 SER B O 1
ATOM 4699 N N . TYR B 1 243 ? -3.082 0.953 6.758 1 98 243 TYR B N 1
ATOM 4700 C CA . TYR B 1 243 ? -1.629 0.827 6.809 1 98 243 TYR B CA 1
ATOM 4701 C C . TYR B 1 243 ? -0.954 2.064 6.23 1 98 243 TYR B C 1
ATOM 4703 O O . TYR B 1 243 ? -1.384 2.592 5.203 1 98 243 TYR B O 1
ATOM 4711 N N . PHE B 1 244 ? 0.093 2.545 6.922 1 98.12 244 PHE B N 1
ATOM 4712 C CA . PHE B 1 244 ? 0.902 3.582 6.289 1 98.12 244 PHE B CA 1
ATOM 4713 C C . PHE B 1 244 ? 2.387 3.291 6.465 1 98.12 244 PHE B C 1
ATOM 4715 O O . PHE B 1 244 ? 2.777 2.551 7.371 1 98.12 244 PHE B O 1
ATOM 4722 N N . TYR B 1 245 ? 3.152 3.805 5.531 1 97.69 245 TYR B N 1
ATOM 4723 C CA . TYR B 1 245 ? 4.609 3.816 5.543 1 97.69 245 TYR B CA 1
ATOM 4724 C C . TYR B 1 245 ? 5.148 5.211 5.246 1 97.69 245 TYR B C 1
ATOM 4726 O O . TYR B 1 245 ? 4.645 5.898 4.352 1 97.69 245 TYR B O 1
ATOM 4734 N N . CYS B 1 246 ? 6.078 5.625 6.031 1 97.62 246 CYS B N 1
ATOM 4735 C CA . CYS B 1 246 ? 6.738 6.902 5.793 1 97.62 246 CYS B CA 1
ATOM 4736 C C . CYS B 1 246 ? 8.25 6.781 5.961 1 97.62 246 CYS B C 1
ATOM 4738 O O . CYS B 1 246 ? 8.727 6.027 6.812 1 97.62 246 CYS B O 1
ATOM 4740 N N . SER B 1 247 ? 8.977 7.527 5.078 1 97.12 247 SER B N 1
ATOM 4741 C CA . SER B 1 247 ? 10.43 7.379 5.117 1 97.12 247 SER B CA 1
ATOM 4742 C C . SER B 1 247 ? 11.133 8.594 4.512 1 97.12 247 SER B C 1
ATOM 4744 O O . SER B 1 247 ? 10.648 9.172 3.535 1 97.12 247 SER B O 1
ATOM 4746 N N . PHE B 1 248 ? 12.328 8.953 5.125 1 95.56 248 PHE B N 1
ATOM 4747 C CA . PHE B 1 248 ? 13.227 9.953 4.559 1 95.56 248 PHE B CA 1
ATOM 4748 C C . PHE B 1 248 ? 14.242 9.297 3.627 1 95.56 248 PHE B C 1
ATOM 4750 O O . PHE B 1 248 ? 15.148 9.969 3.121 1 95.56 248 PHE B O 1
ATOM 4757 N N . LEU B 1 249 ? 14.086 7.957 3.383 1 93.75 249 LEU B N 1
ATOM 4758 C CA . LEU B 1 249 ? 15.219 7.238 2.803 1 93.75 249 LEU B CA 1
ATOM 4759 C C . LEU B 1 249 ? 14.844 6.629 1.456 1 93.75 249 LEU B C 1
ATOM 4761 O O . LEU B 1 249 ? 15.656 5.957 0.825 1 93.75 249 LEU B O 1
ATOM 4765 N N . SER B 1 250 ? 13.641 6.828 1.004 1 92.94 250 SER B N 1
ATOM 4766 C CA . SER B 1 250 ? 13.141 6.297 -0.259 1 92.94 250 SER B CA 1
ATOM 4767 C C . SER B 1 250 ? 12.75 7.414 -1.217 1 92.94 250 SER B C 1
ATOM 4769 O O . SER B 1 250 ? 12.547 8.555 -0.795 1 92.94 250 SER B O 1
ATOM 4771 N N . SER B 1 251 ? 12.633 7.051 -2.508 1 91.81 251 SER B N 1
ATOM 4772 C CA . SER B 1 251 ? 12.273 8.047 -3.508 1 91.81 251 SER B CA 1
ATOM 4773 C C . SER B 1 251 ? 10.938 8.711 -3.172 1 91.81 251 SER B C 1
ATOM 4775 O O . SER B 1 251 ? 10.109 8.125 -2.482 1 91.81 251 SER B O 1
ATOM 4777 N N . LEU B 1 252 ? 10.812 9.844 -3.684 1 90.69 252 LEU B N 1
ATOM 4778 C CA . LEU B 1 252 ? 9.609 10.633 -3.424 1 90.69 252 LEU B CA 1
ATOM 4779 C C . LEU B 1 252 ? 8.367 9.891 -3.9 1 90.69 252 LEU B C 1
ATOM 4781 O O . LEU B 1 252 ? 8.297 9.469 -5.059 1 90.69 252 LEU B O 1
ATOM 4785 N N . GLN B 1 253 ? 7.488 9.711 -3.035 1 91.88 253 GLN B N 1
ATOM 4786 C CA . GLN B 1 253 ? 6.203 9.07 -3.312 1 91.88 253 GLN B CA 1
ATOM 4787 C C . GLN B 1 253 ? 5.121 9.57 -2.361 1 91.88 253 GLN B C 1
ATOM 4789 O O . GLN B 1 253 ? 5.371 9.742 -1.165 1 91.88 253 GLN B O 1
ATOM 4794 N N . GLN B 1 254 ? 3.99 9.969 -2.889 1 92.75 254 GLN B N 1
ATOM 4795 C CA . GLN B 1 254 ? 2.764 10.188 -2.131 1 92.75 254 GLN B CA 1
ATOM 4796 C C . GLN B 1 254 ? 1.601 9.398 -2.723 1 92.75 254 GLN B C 1
ATOM 4798 O O . GLN B 1 254 ? 1.055 9.766 -3.764 1 92.75 254 GLN B O 1
ATOM 4803 N N . SER B 1 255 ? 1.247 8.375 -2.035 1 93.88 255 SER B N 1
ATOM 4804 C CA . SER B 1 255 ? 0.176 7.512 -2.525 1 93.88 255 SER B CA 1
ATOM 4805 C C . SER B 1 255 ? -0.877 7.27 -1.448 1 93.88 255 SER B C 1
ATOM 4807 O O . SER B 1 255 ? -0.542 7 -0.293 1 93.88 255 SER B O 1
ATOM 4809 N N . PHE B 1 256 ? -2.086 7.457 -1.819 1 97.12 256 PHE B N 1
ATOM 4810 C CA . PHE B 1 256 ? -3.211 7.125 -0.951 1 97.12 256 PHE B CA 1
ATOM 4811 C C . PHE B 1 256 ? -4.27 6.336 -1.711 1 97.12 256 PHE B C 1
ATOM 4813 O O . PHE B 1 256 ? -4.73 6.77 -2.771 1 97.12 256 PHE B O 1
ATOM 4820 N N . ILE B 1 257 ? -4.645 5.184 -1.191 1 97.75 257 ILE B N 1
ATOM 4821 C CA . ILE B 1 257 ? -5.699 4.355 -1.763 1 97.75 257 ILE B CA 1
ATOM 4822 C C . ILE B 1 257 ? -6.715 3.992 -0.682 1 97.75 257 ILE B C 1
ATOM 4824 O O . ILE B 1 257 ? -6.344 3.521 0.396 1 97.75 257 ILE B O 1
ATOM 4828 N N . VAL B 1 258 ? -7.93 4.254 -0.898 1 98.31 258 VAL B N 1
ATOM 4829 C CA . VAL B 1 258 ? -9.023 3.777 -0.064 1 98.31 258 VAL B CA 1
ATOM 4830 C C . VAL B 1 258 ? -9.93 2.848 -0.877 1 98.31 258 VAL B C 1
ATOM 4832 O O . VAL B 1 258 ? -10.414 3.227 -1.942 1 98.31 258 VAL B O 1
ATOM 4835 N N . SER B 1 259 ? -10.062 1.63 -0.352 1 97.62 259 SER B N 1
ATOM 4836 C CA . SER B 1 259 ? -10.82 0.592 -1.044 1 97.62 259 SER B CA 1
ATOM 4837 C C . SER B 1 259 ? -12.07 0.202 -0.26 1 97.62 259 SER B C 1
ATOM 4839 O O . SER B 1 259 ? -12.023 0.066 0.964 1 97.62 259 SER B O 1
ATOM 4841 N N . GLY B 1 260 ? -13.141 0.083 -0.982 1 97.31 260 GLY B N 1
ATOM 4842 C CA . GLY B 1 260 ? -14.391 -0.348 -0.377 1 97.31 260 GLY B CA 1
ATOM 4843 C C . GLY B 1 260 ? -14.977 -1.579 -1.038 1 97.31 260 GLY B C 1
ATOM 4844 O O . GLY B 1 260 ? -14.258 -2.361 -1.662 1 97.31 260 GLY B O 1
ATOM 4845 N N . THR B 1 261 ? -16.219 -1.82 -0.833 1 94.62 261 THR B N 1
ATOM 4846 C CA . THR B 1 261 ? -16.906 -3.02 -1.299 1 94.62 261 THR B CA 1
ATOM 4847 C C . THR B 1 261 ? -17.266 -2.898 -2.777 1 94.62 261 THR B C 1
ATOM 4849 O O . THR B 1 261 ? -17.562 -3.898 -3.43 1 94.62 261 THR B O 1
ATOM 4852 N N . LYS B 1 262 ? -17.188 -1.654 -3.377 1 94.62 262 LYS B N 1
ATOM 4853 C CA . LYS B 1 262 ? -17.641 -1.473 -4.75 1 94.62 262 LYS B CA 1
ATOM 4854 C C . LYS B 1 262 ? -16.531 -0.938 -5.641 1 94.62 262 LYS B C 1
ATOM 4856 O O . LYS B 1 262 ? -16.672 -0.869 -6.863 1 94.62 262 LYS B O 1
ATOM 4861 N N . GLY B 1 263 ? -15.484 -0.535 -5.047 1 96.06 263 GLY B N 1
ATOM 4862 C CA . GLY B 1 263 ? -14.391 0.061 -5.793 1 96.06 263 GLY B CA 1
ATOM 4863 C C . GLY B 1 263 ? -13.336 0.693 -4.902 1 96.06 263 GLY B C 1
ATOM 4864 O O . GLY B 1 263 ? -13.227 0.345 -3.723 1 96.06 263 GLY B O 1
ATOM 4865 N N . ARG B 1 264 ? -12.492 1.522 -5.5 1 97.44 264 ARG B N 1
ATOM 4866 C CA . ARG B 1 264 ? -11.453 2.207 -4.742 1 97.44 264 ARG B CA 1
ATOM 4867 C C . ARG B 1 264 ? -11.211 3.609 -5.289 1 97.44 264 ARG B C 1
ATOM 4869 O O . ARG B 1 264 ? -11.523 3.895 -6.445 1 97.44 264 ARG B O 1
ATOM 4876 N N . ILE B 1 265 ? -10.758 4.434 -4.469 1 98.31 265 ILE B N 1
ATOM 4877 C CA . ILE B 1 265 ? -10.234 5.742 -4.84 1 98.31 265 ILE B CA 1
ATOM 4878 C C . ILE B 1 265 ? -8.711 5.734 -4.754 1 98.31 265 ILE B C 1
ATOM 4880 O O . ILE B 1 265 ? -8.141 5.258 -3.766 1 98.31 265 ILE B O 1
ATOM 4884 N N . VAL B 1 266 ? -8.055 6.086 -5.809 1 96.94 266 VAL B N 1
ATOM 4885 C CA . VAL B 1 266 ? -6.609 6.258 -5.871 1 96.94 266 VAL B CA 1
ATOM 4886 C C . VAL B 1 266 ? -6.266 7.746 -5.93 1 96.94 266 VAL B C 1
ATOM 4888 O O . VAL B 1 266 ? -6.391 8.375 -6.984 1 96.94 266 VAL B O 1
ATOM 4891 N N . ALA B 1 267 ? -5.805 8.273 -4.816 1 96.12 267 ALA B N 1
ATOM 4892 C CA . ALA B 1 267 ? -5.531 9.703 -4.699 1 96.12 267 ALA B CA 1
ATOM 4893 C C . ALA B 1 267 ? -4.043 9.969 -4.492 1 96.12 267 ALA B C 1
ATOM 4895 O O . ALA B 1 267 ? -3.584 10.125 -3.359 1 96.12 267 ALA B O 1
ATOM 4896 N N . GLU B 1 268 ? -3.316 10.117 -5.547 1 91.19 268 GLU B N 1
ATOM 4897 C CA . GLU B 1 268 ? -1.901 10.477 -5.48 1 91.19 268 GLU B CA 1
ATOM 4898 C C . GLU B 1 268 ? -1.718 11.938 -5.082 1 91.19 268 GLU B C 1
ATOM 4900 O O . GLU B 1 268 ? -2.52 12.797 -5.457 1 91.19 268 GLU B O 1
ATOM 4905 N N . GLN B 1 269 ? -0.712 12.18 -4.293 1 89.44 269 GLN B N 1
ATOM 4906 C CA . GLN B 1 269 ? -0.333 13.531 -3.898 1 89.44 269 GLN B CA 1
ATOM 4907 C C . GLN B 1 269 ? -1.474 14.234 -3.166 1 89.44 269 GLN B C 1
ATOM 4909 O O . GLN B 1 269 ? -1.757 15.406 -3.424 1 89.44 269 GLN B O 1
ATOM 4914 N N . LEU B 1 270 ? -2.172 13.469 -2.367 1 91.19 270 LEU B N 1
ATOM 4915 C CA . LEU B 1 270 ? -3.299 13.984 -1.596 1 91.19 270 LEU B CA 1
ATOM 4916 C C . LEU B 1 270 ? -2.859 15.133 -0.696 1 91.19 270 LEU B C 1
ATOM 4918 O O . LEU B 1 270 ? -3.578 16.125 -0.556 1 91.19 270 LEU B O 1
ATOM 4922 N N . THR B 1 271 ? -1.632 15.039 -0.151 1 90 271 THR B N 1
ATOM 4923 C CA . THR B 1 271 ? -1.178 15.984 0.862 1 90 271 THR B CA 1
ATOM 4924 C C . THR B 1 271 ? -0.438 17.156 0.218 1 90 271 THR B C 1
ATOM 4926 O O . THR B 1 271 ? -0.466 18.266 0.734 1 90 271 THR B O 1
ATOM 4929 N N . SER B 1 272 ? 0.293 16.891 -0.843 1 84.88 272 SER B N 1
ATOM 4930 C CA . SER B 1 272 ? 1.021 17.906 -1.607 1 84.88 272 SER B CA 1
ATOM 4931 C C . SER B 1 272 ? 0.764 17.75 -3.104 1 84.88 272 SER B C 1
ATOM 4933 O O . SER B 1 272 ? 1.604 17.219 -3.834 1 84.88 272 SER B O 1
ATOM 4935 N N . PRO B 1 273 ? -0.343 18.266 -3.529 1 76.94 273 PRO B N 1
ATOM 4936 C CA . PRO B 1 273 ? -0.722 18.078 -4.934 1 76.94 273 PRO B CA 1
ATOM 4937 C C . PRO B 1 273 ? 0.215 18.812 -5.895 1 76.94 273 PRO B C 1
ATOM 4939 O O . PRO B 1 273 ? 0.688 19.906 -5.594 1 76.94 273 PRO B O 1
ATOM 4942 N N . LEU B 1 274 ? 0.575 18.094 -6.938 1 65.62 274 LEU B N 1
ATOM 4943 C CA . LEU B 1 274 ? 1.348 18.672 -8.031 1 65.62 274 LEU B CA 1
ATOM 4944 C C . LEU B 1 274 ? 0.43 19.312 -9.062 1 65.62 274 LEU B C 1
ATOM 4946 O O . LEU B 1 274 ? -0.313 18.625 -9.766 1 65.62 274 LEU B O 1
ATOM 4950 N N . THR B 1 275 ? 0.37 20.531 -9.227 1 63.81 275 THR B N 1
ATOM 4951 C CA . THR B 1 275 ? -0.642 21.172 -10.062 1 63.81 275 THR B CA 1
ATOM 4952 C C . THR B 1 275 ? 0.004 21.875 -11.242 1 63.81 275 THR B C 1
ATOM 4954 O O . THR B 1 275 ? -0.692 22.422 -12.102 1 63.81 275 THR B O 1
ATOM 4957 N N . ASP B 1 276 ? 1.261 21.75 -11.297 1 62.12 276 ASP B N 1
ATOM 4958 C CA . ASP B 1 276 ? 1.903 22.422 -12.422 1 62.12 276 ASP B CA 1
ATOM 4959 C C . ASP B 1 276 ? 1.583 21.719 -13.734 1 62.12 276 ASP B C 1
ATOM 4961 O O . ASP B 1 276 ? 1.717 22.312 -14.812 1 62.12 276 ASP B O 1
ATOM 4965 N N . ALA B 1 277 ? 1.169 20.531 -13.695 1 61.66 277 ALA B N 1
ATOM 4966 C CA . ALA B 1 277 ? 0.892 19.812 -14.93 1 61.66 277 ALA B CA 1
ATOM 4967 C C . ALA B 1 277 ? -0.603 19.797 -15.234 1 61.66 277 ALA B C 1
ATOM 4969 O O . ALA B 1 277 ? -1.045 19.125 -16.172 1 61.66 277 ALA B O 1
ATOM 4970 N N . GLY B 1 278 ? -1.299 20.516 -14.445 1 72.88 278 GLY B N 1
ATOM 4971 C CA . GLY B 1 278 ? -2.744 20.5 -14.609 1 72.88 278 GLY B CA 1
ATOM 4972 C C . GLY B 1 278 ? -3.492 20.438 -13.289 1 72.88 278 GLY B C 1
ATOM 4973 O O . GLY B 1 278 ? -2.904 20.656 -12.227 1 72.88 278 GLY B O 1
ATOM 4974 N N . ALA B 1 279 ? -4.746 20.297 -13.453 1 80.69 279 ALA B N 1
ATOM 4975 C CA . ALA B 1 279 ? -5.586 20.219 -12.266 1 80.69 279 ALA B CA 1
ATOM 4976 C C . ALA B 1 279 ? -5.262 18.969 -11.445 1 80.69 279 ALA B C 1
ATOM 4978 O O . ALA B 1 279 ? -4.984 17.906 -12 1 80.69 279 ALA B O 1
ATOM 4979 N N . ALA B 1 280 ? -5.234 19.188 -10.18 1 87.94 280 ALA B N 1
ATOM 4980 C CA . ALA B 1 280 ? -5.164 18.016 -9.336 1 87.94 280 ALA B CA 1
ATOM 4981 C C . ALA B 1 280 ? -6.289 17.031 -9.664 1 87.94 280 ALA B C 1
ATOM 4983 O O . ALA B 1 280 ? -7.398 17.438 -10.016 1 87.94 280 ALA B O 1
ATOM 4984 N N . CYS B 1 281 ? -5.992 15.805 -9.648 1 92.19 281 CYS B N 1
ATOM 4985 C CA . CYS B 1 281 ? -7.012 14.812 -9.977 1 92.19 281 CYS B CA 1
ATOM 4986 C C . CYS B 1 281 ? -6.766 13.508 -9.219 1 92.19 281 CYS B C 1
ATOM 4988 O O . CYS B 1 281 ? -5.672 13.281 -8.703 1 92.19 281 CYS B O 1
ATOM 4990 N N . PHE B 1 282 ? -7.754 12.773 -9.062 1 94.62 282 PHE B N 1
ATOM 4991 C CA . PHE B 1 282 ? -7.676 11.414 -8.555 1 94.62 282 PHE B CA 1
ATOM 4992 C C . PHE B 1 282 ? -8.617 10.492 -9.312 1 94.62 282 PHE B C 1
ATOM 4994 O O . PHE B 1 282 ? -9.398 10.953 -10.148 1 94.62 282 PHE B O 1
ATOM 5001 N N . LYS B 1 283 ? -8.492 9.172 -9.055 1 96.38 283 LYS B N 1
ATOM 5002 C CA . LYS B 1 283 ? -9.258 8.188 -9.82 1 96.38 283 LYS B CA 1
ATOM 5003 C C . LYS B 1 283 ? -10.242 7.445 -8.922 1 96.38 283 LYS B C 1
ATOM 5005 O O . LYS B 1 283 ? -9.945 7.16 -7.762 1 96.38 283 LYS B O 1
ATOM 5010 N N . ILE B 1 284 ? -11.383 7.211 -9.43 1 97.06 284 ILE B N 1
ATOM 5011 C CA . ILE B 1 284 ? -12.312 6.223 -8.891 1 97.06 284 ILE B CA 1
ATOM 5012 C C . ILE B 1 284 ? -12.336 4.996 -9.805 1 97.06 284 ILE B C 1
ATOM 5014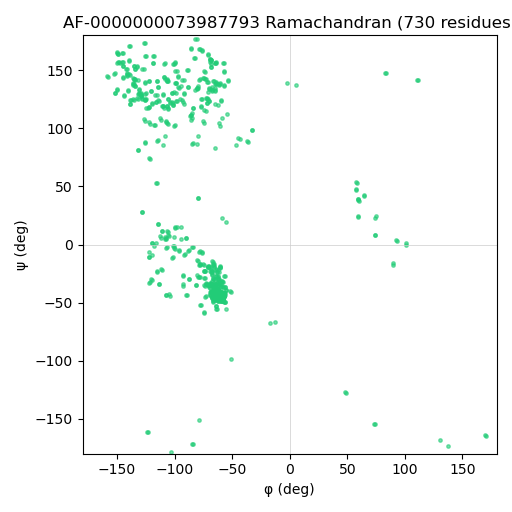 O O . ILE B 1 284 ? -12.633 5.105 -10.992 1 97.06 284 ILE B O 1
ATOM 5018 N N . VAL B 1 285 ? -11.938 3.893 -9.281 1 94.5 285 VAL B N 1
ATOM 5019 C CA . VAL B 1 285 ? -11.867 2.654 -10.047 1 94.5 285 VAL B CA 1
ATOM 5020 C C . VAL B 1 285 ? -12.938 1.682 -9.57 1 94.5 285 VAL B C 1
ATOM 5022 O O . VAL B 1 285 ? -12.953 1.294 -8.398 1 94.5 285 VAL B O 1
ATOM 5025 N N . LYS B 1 286 ? -13.836 1.285 -10.391 1 92.06 286 LYS B N 1
ATOM 5026 C CA . LYS B 1 286 ? -14.906 0.344 -10.078 1 92.06 286 LYS B CA 1
ATOM 5027 C C . LYS B 1 286 ? -14.859 -0.875 -10.992 1 92.06 286 LYS B C 1
ATOM 5029 O O . LYS B 1 286 ? -15.188 -0.781 -12.18 1 92.06 286 LYS B O 1
ATOM 5034 N N . PRO B 1 287 ? -14.359 -1.975 -10.398 1 83.5 287 PRO B N 1
ATOM 5035 C CA . PRO B 1 287 ? -14.32 -3.182 -11.227 1 83.5 287 PRO B CA 1
ATOM 5036 C C . PRO B 1 287 ? -15.711 -3.754 -11.5 1 83.5 287 PRO B C 1
ATOM 5038 O O . PRO B 1 287 ? -16.609 -3.605 -10.672 1 83.5 287 PRO B O 1
ATOM 5041 N N . THR B 1 288 ? -15.961 -4.078 -12.688 1 72.25 288 THR B N 1
ATOM 5042 C CA . THR B 1 288 ? -17.188 -4.785 -13.031 1 72.25 288 THR B CA 1
ATOM 5043 C C . THR B 1 288 ? -16.891 -6.223 -13.438 1 72.25 288 THR B C 1
ATOM 5045 O O . THR B 1 288 ? -15.984 -6.477 -14.234 1 72.25 288 THR B O 1
ATOM 5048 N N . PHE B 1 289 ? -16.812 -7.059 -12.453 1 58.53 289 PHE B N 1
ATOM 5049 C CA . PHE B 1 289 ? -16.516 -8.469 -12.672 1 58.53 289 PHE B CA 1
ATOM 5050 C C . PHE B 1 289 ? -17.594 -9.125 -13.531 1 58.53 289 PHE B C 1
ATOM 5052 O O . PHE B 1 289 ? -18.781 -8.984 -13.258 1 58.53 289 PHE B O 1
ATOM 5059 N N . SER B 1 290 ? -17.188 -9.328 -14.789 1 51 290 SER B N 1
ATOM 5060 C CA . SER B 1 290 ? -18.094 -10.219 -15.492 1 51 290 SER B CA 1
ATOM 5061 C C . SER B 1 290 ? -17.828 -11.68 -15.164 1 51 290 SER B C 1
ATOM 5063 O O . SER B 1 290 ? -16.656 -12.102 -15.125 1 51 290 SER B O 1
ATOM 5065 N N . GLY B 1 291 ? -18.375 -12.156 -14.18 1 47.06 291 GLY B N 1
ATOM 5066 C CA . GLY B 1 291 ? -18.391 -13.539 -13.727 1 47.06 291 GLY B CA 1
ATOM 5067 C C . GLY B 1 291 ? -17.5 -14.453 -14.547 1 47.06 291 GLY B C 1
ATOM 5068 O O . GLY B 1 291 ? -17.078 -14.086 -15.648 1 47.06 291 GLY B O 1
ATOM 5069 N N . PRO B 1 292 ? -16.75 -15.352 -13.844 1 42 292 PRO B N 1
ATOM 5070 C CA . PRO B 1 292 ? -16.031 -16.391 -14.594 1 42 292 PRO B CA 1
ATOM 5071 C C . PRO B 1 292 ? -16.891 -17 -15.695 1 42 292 PRO B C 1
ATOM 5073 O O . PRO B 1 292 ? -18.078 -17.281 -15.484 1 42 292 PRO B O 1
ATOM 5076 N N . ASP B 1 293 ? -16.922 -16.594 -16.797 1 38.72 293 ASP B N 1
ATOM 5077 C CA . ASP B 1 293 ? -17.359 -17.625 -17.734 1 38.72 293 ASP B CA 1
ATOM 5078 C C . ASP B 1 293 ? -16.422 -18.844 -17.688 1 38.72 293 ASP B C 1
ATOM 5080 O O . ASP B 1 293 ? -15.203 -18.688 -17.672 1 38.72 293 ASP B O 1
ATOM 5084 N N . PRO B 1 294 ? -16.844 -19.953 -17.156 1 37.59 29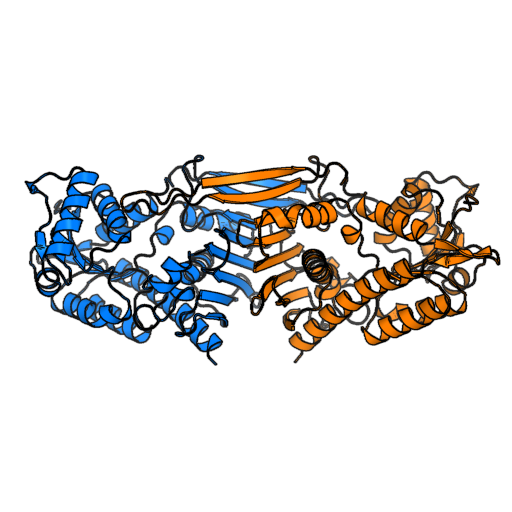4 PRO B N 1
ATOM 5085 C CA . PRO B 1 294 ? -16.078 -21.188 -17.078 1 37.59 294 PRO B CA 1
ATOM 5086 C C . PRO B 1 294 ? -14.883 -21.203 -18.031 1 37.59 294 PRO B C 1
ATOM 5088 O O . PRO B 1 294 ? -13.898 -21.906 -17.781 1 37.59 294 PRO B O 1
ATOM 5091 N N . SER B 1 295 ? -15.195 -21.234 -19.266 1 36.88 295 SER B N 1
ATOM 5092 C CA . SER B 1 295 ? -14.227 -21.516 -20.328 1 36.88 295 SER B CA 1
ATOM 5093 C C . SER B 1 295 ? -13.047 -20.547 -20.266 1 36.88 295 SER B C 1
ATOM 5095 O O . SER B 1 295 ? -11.984 -20.828 -20.828 1 36.88 295 SER B O 1
ATOM 5097 N N . THR B 1 296 ? -13.398 -19.141 -20.312 1 40.59 296 THR B N 1
ATOM 5098 C CA . THR B 1 296 ? -12.578 -18.047 -20.844 1 40.59 296 THR B CA 1
ATOM 5099 C C . THR B 1 296 ? -11.938 -17.25 -19.719 1 40.59 296 THR B C 1
ATOM 5101 O O . THR B 1 296 ? -12.32 -17.391 -18.562 1 40.59 296 THR B O 1
ATOM 5104 N N . ASP B 1 297 ? -11.203 -16.203 -20.234 1 46.5 297 ASP B N 1
ATOM 5105 C CA . ASP B 1 297 ? -10.422 -15.047 -19.797 1 46.5 297 ASP B CA 1
ATOM 5106 C C . ASP B 1 297 ? -11.172 -14.258 -18.719 1 46.5 297 ASP B C 1
ATOM 5108 O O . ASP B 1 297 ? -12.367 -14 -18.859 1 46.5 297 ASP B O 1
ATOM 5112 N N . VAL B 1 298 ? -10.992 -14.695 -17.484 1 49.97 298 VAL B N 1
ATOM 5113 C CA . VAL B 1 298 ? -11.539 -13.711 -16.562 1 49.97 298 VAL B CA 1
ATOM 5114 C C . VAL B 1 298 ? -11.289 -12.305 -17.078 1 49.97 298 VAL B C 1
ATOM 5116 O O . VAL B 1 298 ? -10.133 -11.906 -17.281 1 49.97 298 VAL B O 1
ATOM 5119 N N . THR B 1 299 ? -12.383 -11.922 -17.906 1 57.31 299 THR B N 1
ATOM 5120 C CA . THR B 1 299 ? -12.266 -10.523 -18.328 1 57.31 299 THR B CA 1
ATOM 5121 C C . THR B 1 299 ? -12.633 -9.586 -17.172 1 57.31 299 THR B C 1
ATOM 5123 O O . THR B 1 299 ? -13.664 -9.766 -16.516 1 57.31 299 THR B O 1
ATOM 5126 N N . VAL B 1 300 ? -11.617 -9.008 -16.641 1 63.12 300 VAL B N 1
ATOM 5127 C CA . VAL B 1 300 ? -11.898 -7.953 -15.672 1 63.12 300 VAL B CA 1
ATOM 5128 C C . VAL B 1 300 ? -12.094 -6.625 -16.391 1 63.12 300 VAL B C 1
ATOM 5130 O O . VAL B 1 300 ? -11.25 -6.223 -17.203 1 63.12 300 VAL B O 1
ATOM 5133 N N . GLU B 1 301 ? -13.375 -6.191 -16.328 1 71.19 301 GLU B N 1
ATOM 5134 C CA . GLU B 1 301 ? -13.625 -4.836 -16.812 1 71.19 301 GLU B CA 1
ATOM 5135 C C . GLU B 1 301 ? -13.688 -3.844 -15.648 1 71.19 301 GLU B C 1
ATOM 5137 O O . GLU B 1 301 ? -13.977 -4.227 -14.516 1 71.19 301 GLU B O 1
ATOM 5142 N N . GLN B 1 302 ? -13.109 -2.75 -15.898 1 79.06 302 GLN B N 1
ATOM 5143 C CA . GLN B 1 302 ? -13.219 -1.723 -14.867 1 79.06 302 GLN B CA 1
ATOM 5144 C C . GLN B 1 302 ? -13.555 -0.365 -15.477 1 79.06 302 GLN B C 1
ATOM 5146 O O . GLN B 1 302 ? -13.18 -0.077 -16.609 1 79.06 302 GLN B O 1
ATOM 5151 N N . THR B 1 303 ? -14.406 0.354 -14.727 1 84.25 303 THR B N 1
ATOM 5152 C CA . THR B 1 303 ? -14.633 1.762 -15.031 1 84.25 303 THR B CA 1
ATOM 5153 C C . THR B 1 303 ? -13.695 2.652 -14.219 1 84.25 303 THR B C 1
ATOM 5155 O O . THR B 1 303 ? -13.586 2.506 -13 1 84.25 303 THR B O 1
ATOM 5158 N N . VAL B 1 304 ? -12.961 3.408 -14.914 1 88.06 304 VAL B N 1
ATOM 5159 C CA . VAL B 1 304 ? -12.086 4.379 -14.273 1 88.06 304 VAL B CA 1
ATOM 5160 C C . VAL B 1 304 ? -12.594 5.793 -14.539 1 88.06 304 VAL B C 1
ATOM 5162 O O . VAL B 1 304 ? -12.734 6.203 -15.695 1 88.06 304 VAL B O 1
ATOM 5165 N N . THR B 1 305 ? -12.922 6.488 -13.492 1 93.62 305 THR B N 1
ATOM 5166 C CA . THR B 1 305 ? -13.344 7.883 -13.578 1 93.62 305 THR B CA 1
ATOM 5167 C C . THR B 1 305 ? -12.25 8.812 -13.055 1 93.62 305 THR B C 1
ATOM 5169 O O . THR B 1 305 ? -11.805 8.672 -11.914 1 93.62 305 THR B O 1
ATOM 5172 N N . ASN B 1 306 ? -11.789 9.656 -13.883 1 93.75 306 ASN B N 1
ATOM 5173 C CA . ASN B 1 306 ? -10.875 10.711 -13.453 1 93.75 306 ASN B CA 1
ATOM 5174 C C . ASN B 1 306 ? -11.633 11.914 -12.898 1 93.75 306 ASN B C 1
ATOM 5176 O O . ASN B 1 306 ? -12.398 12.555 -13.617 1 93.75 306 ASN B O 1
ATOM 5180 N N . VAL B 1 307 ? -11.375 12.148 -11.664 1 95.75 307 VAL B N 1
ATOM 5181 C CA . VAL B 1 307 ? -12.039 13.273 -11.023 1 95.75 307 VAL B CA 1
ATOM 5182 C C . VAL B 1 307 ? -11.07 14.453 -10.922 1 95.75 307 VAL B C 1
ATOM 5184 O O . VAL B 1 307 ? -10.031 14.352 -10.266 1 95.75 307 VAL B O 1
ATOM 5187 N N . GLN B 1 308 ? -11.453 15.516 -11.461 1 93.88 308 GLN B N 1
ATOM 5188 C CA . GLN B 1 308 ? -10.625 16.719 -11.398 1 93.88 308 GLN B CA 1
ATOM 5189 C C . GLN B 1 308 ? -11.016 17.594 -10.211 1 93.88 308 GLN B C 1
ATOM 5191 O O . GLN B 1 308 ? -12.188 17.656 -9.836 1 93.88 308 GLN B O 1
ATOM 5196 N N . VAL B 1 309 ? -10 18.156 -9.609 1 94.56 309 VAL B N 1
ATOM 5197 C CA . VAL B 1 309 ? -10.195 19.141 -8.547 1 94.56 309 VAL B CA 1
ATOM 5198 C C . VAL B 1 309 ? -9.523 20.453 -8.938 1 94.56 309 VAL B C 1
ATOM 5200 O O . VAL B 1 309 ? -8.531 20.859 -8.32 1 94.56 309 VAL B O 1
ATOM 5203 N N . PRO B 1 310 ? -10.078 21.156 -9.828 1 90.06 310 PRO B N 1
ATOM 5204 C CA . PRO B 1 310 ? -9.414 22.344 -10.375 1 90.06 310 PRO B CA 1
ATOM 5205 C C . PRO B 1 310 ? -9.195 23.438 -9.328 1 90.06 310 PRO B C 1
ATOM 5207 O O . PRO B 1 310 ? -8.297 24.266 -9.477 1 90.06 310 PRO B O 1
ATOM 5210 N N . GLU B 1 311 ? -9.93 23.406 -8.289 1 90.81 311 GLU B N 1
ATOM 5211 C CA . GLU B 1 311 ? -9.773 24.406 -7.238 1 90.81 311 GLU B CA 1
ATOM 5212 C C . GLU B 1 311 ? -8.469 24.203 -6.469 1 90.81 311 GLU B C 1
ATOM 5214 O O . GLU B 1 311 ? -8.023 25.094 -5.75 1 90.81 311 GLU B O 1
ATOM 5219 N N . GLU B 1 312 ? -7.953 23 -6.621 1 88.75 312 GLU B N 1
ATOM 5220 C CA . GLU B 1 312 ? -6.68 22.719 -5.965 1 88.75 312 GLU B CA 1
ATOM 5221 C C . GLU B 1 312 ? -5.504 23.172 -6.824 1 88.75 312 GLU B C 1
ATOM 5223 O O . GLU B 1 312 ? -5.137 22.5 -7.793 1 88.75 312 GLU B O 1
ATOM 5228 N N . THR B 1 313 ? -4.863 24.203 -6.414 1 79.56 313 THR B N 1
ATOM 5229 C CA . THR B 1 313 ? -3.832 24.828 -7.238 1 79.56 313 THR B CA 1
ATOM 5230 C C . THR B 1 313 ? -2.445 24.562 -6.656 1 79.56 313 THR B C 1
ATOM 5232 O O . THR B 1 313 ? -1.445 25.062 -7.172 1 79.56 313 THR B O 1
ATOM 5235 N N . GLY B 1 314 ? -2.359 23.781 -5.621 1 74.81 314 GLY B N 1
ATOM 5236 C CA . GLY B 1 314 ? -1.094 23.562 -4.938 1 74.81 314 GLY B CA 1
ATOM 5237 C C . GLY B 1 314 ? -0.845 24.562 -3.82 1 74.81 314 GLY B C 1
ATOM 5238 O O . GLY B 1 314 ? -0.034 24.312 -2.928 1 74.81 314 GLY B O 1
ATOM 5239 N N . HIS B 1 315 ? -1.549 25.672 -3.812 1 80.12 315 HIS B N 1
ATOM 5240 C CA . HIS B 1 315 ? -1.418 26.703 -2.791 1 80.12 315 HIS B CA 1
ATOM 5241 C C . HIS B 1 315 ? -2.734 26.906 -2.049 1 80.12 315 HIS B C 1
ATOM 5243 O O . HIS B 1 315 ? -2.76 27.531 -0.984 1 80.12 315 HIS B O 1
ATOM 5249 N N . MET B 1 316 ? -3.67 26.297 -2.568 1 89.69 316 MET B N 1
ATOM 5250 C CA . MET B 1 316 ? -5.012 26.547 -2.053 1 89.69 316 MET B CA 1
ATOM 5251 C C . MET B 1 316 ? -5.156 26.016 -0.632 1 89.69 316 MET B C 1
ATOM 5253 O O . MET B 1 316 ? -5.848 26.609 0.195 1 89.69 316 MET B O 1
ATOM 5257 N N . GLN B 1 317 ? -4.496 24.938 -0.332 1 92.75 317 GLN B N 1
ATOM 5258 C CA . GLN B 1 317 ? -4.656 24.328 0.984 1 92.75 317 GLN B CA 1
ATOM 5259 C C . GLN B 1 317 ? -4.168 25.266 2.086 1 92.75 317 GLN B C 1
ATOM 5261 O O . GLN B 1 317 ? -4.836 25.422 3.109 1 92.75 317 GLN B O 1
ATOM 5266 N N . GLU B 1 318 ? -3.051 25.922 1.891 1 92.69 318 GLU B N 1
ATOM 5267 C CA . GLU B 1 318 ? -2.502 26.859 2.869 1 92.69 318 GLU B CA 1
ATOM 5268 C C . GLU B 1 318 ? -3.385 28.094 3.006 1 92.69 318 GLU B C 1
ATOM 5270 O O . GLU B 1 318 ? -3.676 28.547 4.117 1 92.69 318 GLU B O 1
ATOM 5275 N N . THR B 1 319 ? -3.775 28.578 1.854 1 95.12 319 THR B N 1
ATOM 5276 C CA . THR B 1 319 ? -4.629 29.75 1.854 1 95.12 319 THR B CA 1
ATOM 5277 C C . THR B 1 319 ? -5.957 29.469 2.549 1 95.12 319 THR B C 1
ATOM 5279 O O . THR B 1 319 ? -6.414 30.25 3.379 1 95.12 319 THR B O 1
ATOM 5282 N N . GLN B 1 320 ? -6.496 28.312 2.219 1 96.69 320 GLN B N 1
ATOM 5283 C CA . GLN B 1 320 ? -7.781 27.953 2.809 1 96.69 320 GLN B CA 1
ATOM 5284 C C . GLN B 1 320 ? -7.656 27.75 4.316 1 96.69 320 GLN B C 1
ATOM 5286 O O . GLN B 1 320 ? -8.586 28.062 5.07 1 96.69 320 GLN B O 1
ATOM 5291 N N . MET B 1 321 ? -6.582 27.203 4.773 1 97.25 321 MET B N 1
ATOM 5292 C CA . MET B 1 321 ? -6.363 27.062 6.211 1 97.25 321 MET B CA 1
ATOM 5293 C C . MET B 1 321 ? -6.449 28.406 6.918 1 97.25 321 MET B C 1
ATOM 5295 O O . MET B 1 321 ? -7.141 28.531 7.934 1 97.25 321 MET B O 1
ATOM 5299 N N . TRP B 1 322 ? -5.871 29.406 6.379 1 97.75 322 TRP B N 1
ATOM 5300 C CA . TRP B 1 322 ? -5.852 30.703 7.035 1 97.75 322 TRP B CA 1
ATOM 5301 C C . TRP B 1 322 ? -7.188 31.422 6.859 1 97.75 322 TRP B C 1
ATOM 5303 O O . TRP B 1 322 ? -7.605 32.188 7.727 1 97.75 322 TRP B O 1
ATOM 5313 N N . ARG B 1 323 ? -7.918 31.125 5.727 1 97.69 323 ARG B N 1
ATOM 5314 C CA . ARG B 1 323 ? -9.297 31.578 5.637 1 97.69 323 ARG B CA 1
ATOM 5315 C C . ARG B 1 323 ? -10.156 30.953 6.738 1 97.69 323 ARG B C 1
ATOM 5317 O O . ARG B 1 323 ? -10.992 31.641 7.336 1 97.69 323 ARG B O 1
ATOM 5324 N N . ASP B 1 324 ? -9.883 29.719 6.949 1 97.56 324 ASP B N 1
ATOM 5325 C CA . ASP B 1 324 ? -10.617 29.047 8.016 1 97.56 324 ASP B CA 1
ATOM 5326 C C . ASP B 1 324 ? -10.289 29.641 9.375 1 97.56 324 ASP B C 1
ATOM 5328 O O . ASP B 1 324 ? -11.172 29.828 10.219 1 97.56 324 ASP B O 1
ATOM 5332 N N . VAL B 1 325 ? -9 29.953 9.648 1 97.75 325 VAL B N 1
ATOM 5333 C CA . VAL B 1 325 ? -8.602 30.625 10.883 1 97.75 325 VAL B CA 1
ATOM 5334 C C . VAL B 1 325 ? -9.367 31.938 11.023 1 97.75 325 VAL B C 1
ATOM 5336 O O . VAL B 1 325 ? -9.992 32.188 12.062 1 97.75 325 VAL B O 1
ATOM 5339 N N . ARG B 1 326 ? -9.367 32.719 9.984 1 96.75 326 ARG B N 1
ATOM 5340 C CA . ARG B 1 326 ? -10.047 34 9.961 1 96.75 326 ARG B CA 1
ATOM 5341 C C . ARG B 1 326 ? -11.539 33.844 10.242 1 96.75 326 ARG B C 1
ATOM 5343 O O . ARG B 1 326 ? -12.102 34.562 11.07 1 96.75 326 ARG B O 1
ATOM 5350 N N . ASP B 1 327 ? -12.109 32.875 9.617 1 96.06 327 ASP B N 1
ATOM 5351 C CA . ASP B 1 327 ? -13.562 32.688 9.648 1 96.06 327 ASP B CA 1
ATOM 5352 C C . ASP B 1 327 ? -14.023 32.125 10.984 1 96.06 327 ASP B C 1
ATOM 5354 O O . ASP B 1 327 ? -15.211 32.219 11.32 1 96.06 327 ASP B O 1
ATOM 5358 N N . CYS B 1 328 ? -13.117 31.578 11.727 1 96.06 328 CYS B N 1
ATOM 5359 C CA . CYS B 1 328 ? -13.422 31.062 13.055 1 96.06 328 CYS B CA 1
ATOM 5360 C C . CYS B 1 328 ? -13.523 32.188 14.07 1 96.06 328 CYS B C 1
ATOM 5362 O O . CYS B 1 328 ? -14.055 32 15.164 1 96.06 328 CYS B O 1
ATOM 5364 N N . LEU B 1 329 ? -13.008 33.406 13.758 1 96.56 329 LEU B N 1
ATOM 5365 C CA . LEU B 1 329 ? -12.828 34.438 14.75 1 96.56 329 LEU B CA 1
ATOM 5366 C C . LEU B 1 329 ? -13.875 35.531 14.57 1 96.56 329 LEU B C 1
ATOM 5368 O O . LEU B 1 329 ? -14.234 35.875 13.445 1 96.56 329 LEU B O 1
ATOM 5372 N N . LYS B 1 330 ? -14.352 36.031 15.664 1 94.38 330 LYS B N 1
ATOM 5373 C CA . LYS B 1 330 ? -15.305 37.156 15.688 1 94.38 330 LYS B CA 1
ATOM 5374 C C . LYS B 1 330 ? -15.117 38 16.922 1 94.38 330 LYS B C 1
ATOM 5376 O O . LYS B 1 330 ? -14.555 37.562 17.922 1 94.38 330 LYS B O 1
ATOM 5381 N N . LYS B 1 331 ? -15.523 39.188 16.844 1 93.75 331 LYS B N 1
ATOM 5382 C CA . LYS B 1 331 ? -15.461 40.062 18 1 93.75 331 LYS B CA 1
ATOM 5383 C C . LYS B 1 331 ? -16.641 39.844 18.938 1 93.75 331 LYS B C 1
ATOM 5385 O O . LYS B 1 331 ? -17.781 39.688 18.484 1 93.75 331 LYS B O 1
ATOM 5390 N N . ASP B 1 332 ? -16.281 39.75 20.156 1 90.81 332 ASP B N 1
ATOM 5391 C CA . ASP B 1 332 ? -17.375 39.656 21.141 1 90.81 332 ASP B CA 1
ATOM 5392 C C . ASP B 1 332 ? -17.906 41.031 21.516 1 90.81 332 ASP B C 1
ATOM 5394 O O . ASP B 1 332 ? -17.578 42.031 20.859 1 90.81 332 ASP B O 1
ATOM 5398 N N . GLU B 1 333 ? -18.75 41.062 22.484 1 91.81 333 GLU B N 1
ATOM 5399 C CA . GLU B 1 333 ? -19.422 42.281 22.875 1 91.81 333 GLU B CA 1
ATOM 5400 C C . GLU B 1 333 ? -18.422 43.344 23.344 1 91.81 333 GLU B C 1
ATOM 5402 O O . GLU B 1 333 ? -18.641 44.531 23.188 1 91.81 333 GLU B O 1
ATOM 5407 N N . SER B 1 334 ? -17.328 42.906 23.891 1 91.38 334 SER B N 1
ATOM 5408 C CA . SER B 1 334 ? -16.297 43.812 24.391 1 91.38 334 SER B CA 1
ATOM 5409 C C . SER B 1 334 ? -15.312 44.188 23.297 1 91.38 334 SER B C 1
ATOM 5411 O O . SER B 1 334 ? -14.422 45 23.531 1 91.38 334 SER B O 1
ATOM 5413 N N . GLY B 1 335 ? -15.484 43.594 22.156 1 90.06 335 GLY B N 1
ATOM 5414 C CA . GLY B 1 335 ? -14.594 43.906 21.047 1 90.06 335 GLY B CA 1
ATOM 5415 C C . GLY B 1 335 ? -13.406 42.969 20.969 1 90.06 335 GLY B C 1
ATOM 5416 O O . GLY B 1 335 ? -12.562 43.125 20.078 1 90.06 335 GLY B O 1
ATOM 5417 N N . ARG B 1 336 ? -13.43 42 21.859 1 90.94 336 ARG B N 1
ATOM 5418 C CA . ARG B 1 336 ? -12.328 41.031 21.844 1 90.94 336 ARG B CA 1
ATOM 5419 C C . ARG B 1 336 ? -12.531 40 20.766 1 90.94 336 ARG B C 1
ATOM 5421 O O . ARG B 1 336 ? -13.648 39.531 20.547 1 90.94 336 ARG B O 1
ATOM 5428 N N . LEU B 1 337 ? -11.477 39.719 20.078 1 94.88 337 LEU B N 1
ATOM 5429 C CA . LEU B 1 337 ? -11.523 38.656 19.062 1 94.88 337 LEU B CA 1
ATOM 5430 C C . LEU B 1 337 ? -11.539 37.281 19.719 1 94.88 337 LEU B C 1
ATOM 5432 O O . LEU B 1 337 ? -10.602 36.906 20.422 1 94.88 337 LEU B O 1
ATOM 5436 N N . ILE B 1 338 ? -12.633 36.562 19.531 1 96.5 338 ILE B N 1
ATOM 5437 C CA . ILE B 1 338 ? -12.773 35.219 20.094 1 96.5 338 ILE B CA 1
ATOM 5438 C C . ILE B 1 338 ? -13.109 34.25 18.984 1 96.5 338 ILE B C 1
ATOM 5440 O O . ILE B 1 338 ? -13.492 34.625 17.891 1 96.5 338 ILE B O 1
ATOM 5444 N N . ALA B 1 339 ? -12.898 33 19.297 1 96.75 339 ALA B N 1
ATOM 5445 C CA . ALA B 1 339 ? -13.227 31.953 18.344 1 96.75 339 ALA B CA 1
ATOM 5446 C C . ALA B 1 339 ? -14.594 31.344 18.641 1 96.75 339 ALA B C 1
ATOM 5448 O O . ALA B 1 339 ? -14.953 31.156 19.797 1 96.75 339 ALA B O 1
ATOM 5449 N N . GLU B 1 340 ? -15.266 31 17.578 1 93.31 340 GLU B N 1
ATOM 5450 C CA . GLU B 1 340 ? -16.531 30.297 17.734 1 93.31 340 GLU B CA 1
ATOM 5451 C C . GLU B 1 340 ? -16.328 28.969 18.469 1 93.31 340 GLU B C 1
ATOM 5453 O O . GLU B 1 340 ? -15.398 28.219 18.156 1 93.31 340 GLU B O 1
ATOM 5458 N N . GLU B 1 341 ? -17.281 28.719 19.359 1 93.88 341 GLU B N 1
ATOM 5459 C CA . GLU B 1 341 ? -17.141 27.547 20.219 1 93.88 341 GLU B CA 1
ATOM 5460 C C . GLU B 1 341 ? -17.031 26.266 19.391 1 93.88 341 GLU B C 1
ATOM 5462 O O . GLU B 1 341 ? -16.219 25.391 19.703 1 93.88 341 GLU B O 1
ATOM 5467 N N . ASP B 1 342 ? -17.859 26.156 18.391 1 94.88 342 ASP B N 1
ATOM 5468 C CA . ASP B 1 342 ? -17.844 24.953 17.547 1 94.88 342 ASP B CA 1
ATOM 5469 C C . ASP B 1 342 ? -16.516 24.812 16.828 1 94.88 342 ASP B C 1
ATOM 5471 O O . ASP B 1 342 ? -16 23.688 16.688 1 94.88 342 ASP B O 1
ATOM 5475 N N . ALA B 1 343 ? -15.969 25.906 16.375 1 94.06 343 ALA B N 1
ATOM 5476 C CA . ALA B 1 343 ? -14.68 25.875 15.703 1 94.06 343 ALA B CA 1
ATOM 5477 C C . ALA B 1 343 ? -13.562 25.469 16.672 1 94.06 343 ALA B C 1
ATOM 5479 O O . ALA B 1 343 ? -12.688 24.672 16.297 1 94.06 343 ALA B O 1
ATOM 5480 N N . VAL B 1 344 ? -13.602 26.016 17.859 1 95.75 344 VAL B N 1
ATOM 5481 C CA . VAL B 1 344 ? -12.617 25.672 18.891 1 95.75 344 VAL B CA 1
ATOM 5482 C C . VAL B 1 344 ? -12.648 24.172 19.141 1 95.75 344 VAL B C 1
ATOM 5484 O O . VAL B 1 344 ? -11.602 23.516 19.141 1 95.75 344 VAL B O 1
ATOM 5487 N N . ARG B 1 345 ? -13.805 23.625 19.234 1 95.94 345 ARG B N 1
ATOM 5488 C CA . ARG B 1 345 ? -13.969 22.203 19.531 1 95.94 345 ARG B CA 1
ATOM 5489 C C . ARG B 1 345 ? -13.508 21.359 18.344 1 95.94 345 ARG B C 1
ATOM 5491 O O . ARG B 1 345 ? -12.828 20.344 18.531 1 95.94 345 ARG B O 1
ATOM 5498 N N . GLU B 1 346 ? -13.859 21.734 17.188 1 96.44 346 GLU B N 1
ATOM 5499 C CA . GLU B 1 346 ? -13.57 20.953 15.984 1 96.44 346 GLU B CA 1
ATOM 5500 C C . GLU B 1 346 ? -12.07 20.859 15.742 1 96.44 346 GLU B C 1
ATOM 5502 O O . GLU B 1 346 ? -11.531 19.75 15.578 1 96.44 346 GLU B O 1
ATOM 5507 N N . TRP B 1 347 ? -11.422 21.938 15.719 1 96.94 347 TRP B N 1
ATOM 5508 C CA . TRP B 1 347 ? -10 21.953 15.375 1 96.94 347 TRP B CA 1
ATOM 5509 C C . TRP B 1 347 ? -9.164 21.375 16.516 1 96.94 347 TRP B C 1
ATOM 5511 O O . TRP B 1 347 ? -8.141 20.734 16.281 1 96.94 347 TRP B O 1
ATOM 5521 N N . ALA B 1 348 ? -9.617 21.625 17.766 1 96.94 348 ALA B N 1
ATOM 5522 C CA . ALA B 1 348 ? -8.961 20.984 18.891 1 96.94 348 ALA B CA 1
ATOM 5523 C C . ALA B 1 348 ? -9.055 19.453 18.797 1 96.94 348 ALA B C 1
ATOM 5525 O O . ALA B 1 348 ? -8.062 18.75 19.031 1 96.94 348 ALA B O 1
ATOM 5526 N N . ARG B 1 349 ? -10.203 19 18.453 1 97.19 349 ARG B N 1
ATOM 5527 C CA . ARG B 1 349 ? -10.445 17.562 18.344 1 97.19 349 ARG B CA 1
ATOM 5528 C C . ARG B 1 349 ? -9.586 16.953 17.25 1 97.19 349 ARG B C 1
ATOM 5530 O O . ARG B 1 349 ? -8.969 15.906 17.469 1 97.19 349 ARG B O 1
ATOM 5537 N N . LYS B 1 350 ? -9.523 17.547 16.109 1 98.25 350 LYS B N 1
ATOM 5538 C CA . LYS B 1 350 ? -8.742 17.047 14.984 1 98.25 350 LYS B CA 1
ATOM 5539 C C . LYS B 1 350 ? -7.262 16.938 15.359 1 98.25 350 LYS B C 1
ATOM 5541 O O . LYS B 1 350 ? -6.621 15.914 15.094 1 98.25 350 LYS B O 1
ATOM 5546 N N . SER B 1 351 ? -6.801 17.969 15.984 1 98.44 351 SER B N 1
ATOM 5547 C CA . SER B 1 351 ? -5.395 18 16.375 1 98.44 351 SER B CA 1
ATOM 5548 C C . SER B 1 351 ? -5.094 16.953 17.453 1 98.44 351 SER B C 1
ATOM 5550 O O . SER B 1 351 ? -4.113 16.219 17.344 1 98.44 351 SER B O 1
ATOM 5552 N N . TRP B 1 352 ? -5.926 16.891 18.422 1 98.5 352 TRP B N 1
ATOM 5553 C CA . TRP B 1 352 ? -5.699 16 19.562 1 98.5 352 TRP B CA 1
ATOM 5554 C C . TRP B 1 352 ? -5.801 14.539 19.125 1 98.5 352 TRP B C 1
ATOM 5556 O O . TRP B 1 352 ? -4.961 13.719 19.5 1 98.5 352 TRP B O 1
ATOM 5566 N N . MET B 1 353 ? -6.809 14.195 18.359 1 98.69 353 MET B N 1
ATOM 5567 C CA . MET B 1 353 ? -6.984 12.82 17.906 1 98.69 353 MET B CA 1
ATOM 5568 C C . MET B 1 353 ? -5.773 12.352 17.109 1 98.69 353 MET B C 1
ATOM 5570 O O . MET B 1 353 ? -5.246 11.266 17.359 1 98.69 353 MET B O 1
ATOM 5574 N N . THR B 1 354 ? -5.328 13.188 16.172 1 98.81 354 THR B N 1
ATOM 5575 C CA . THR B 1 354 ? -4.184 12.82 15.352 1 98.81 354 THR B CA 1
ATOM 5576 C C . THR B 1 354 ? -2.939 12.617 16.203 1 98.81 354 THR B C 1
ATOM 5578 O O . THR B 1 354 ? -2.213 11.641 16.031 1 98.81 354 THR B O 1
ATOM 5581 N N . HIS B 1 355 ? -2.748 13.547 17.109 1 98.81 355 HIS B N 1
ATOM 5582 C CA . HIS B 1 355 ? -1.565 13.477 17.969 1 98.81 355 HIS B CA 1
ATOM 5583 C C . HIS B 1 355 ? -1.614 12.258 18.891 1 98.81 355 HIS B C 1
ATOM 5585 O O . HIS B 1 355 ? -0.591 11.617 19.109 1 98.81 355 HIS B O 1
ATOM 5591 N N . CYS B 1 356 ? -2.773 11.977 19.453 1 98.75 356 CYS B N 1
ATOM 5592 C CA . CYS B 1 356 ? -2.936 10.805 20.312 1 98.75 356 CYS B CA 1
ATOM 5593 C C . CYS B 1 356 ? -2.58 9.523 19.562 1 98.75 356 CYS B C 1
ATOM 5595 O O . CYS B 1 356 ? -1.874 8.664 20.094 1 98.75 356 CYS B O 1
ATOM 5597 N N . ILE B 1 357 ? -3.041 9.391 18.359 1 98.88 357 ILE B N 1
ATOM 5598 C CA . ILE B 1 357 ? -2.768 8.211 17.547 1 98.88 357 ILE B CA 1
ATOM 5599 C C . ILE B 1 357 ? -1.272 8.117 17.25 1 98.88 357 ILE B C 1
ATOM 5601 O O . ILE B 1 357 ? -0.669 7.055 17.375 1 98.88 357 ILE B O 1
ATOM 5605 N N . ALA B 1 358 ? -0.663 9.266 16.844 1 98.81 358 ALA B N 1
ATOM 5606 C CA . ALA B 1 358 ? 0.773 9.281 16.578 1 98.81 358 ALA B CA 1
ATOM 5607 C C . ALA B 1 358 ? 1.567 8.844 17.812 1 98.81 358 ALA B C 1
ATOM 5609 O O . ALA B 1 358 ? 2.504 8.047 17.703 1 98.81 358 ALA B O 1
ATOM 5610 N N . ALA B 1 359 ? 1.166 9.367 18.938 1 98.62 359 ALA B N 1
ATOM 5611 C CA . ALA B 1 359 ? 1.861 9.047 20.188 1 98.62 359 ALA B CA 1
ATOM 5612 C C . ALA B 1 359 ? 1.727 7.562 20.516 1 98.62 359 ALA B C 1
ATOM 5614 O O . ALA B 1 359 ? 2.691 6.926 20.938 1 98.62 359 ALA B O 1
ATOM 5615 N N . LYS B 1 360 ? 0.552 7.016 20.359 1 98.62 360 LYS B N 1
ATOM 5616 C CA . LYS B 1 360 ? 0.324 5.602 20.656 1 98.62 360 LYS B CA 1
ATOM 5617 C C . LYS B 1 360 ? 1.092 4.711 19.688 1 98.62 360 LYS B C 1
ATOM 5619 O O . LYS B 1 360 ? 1.55 3.629 20.062 1 98.62 360 LYS B O 1
ATOM 5624 N N . LEU B 1 361 ? 1.188 5.113 18.422 1 98.75 361 LEU B N 1
ATOM 5625 C CA . LEU B 1 361 ? 2 4.395 17.453 1 98.75 361 LEU B CA 1
ATOM 5626 C C . LEU B 1 361 ? 3.459 4.34 17.891 1 98.75 361 LEU B C 1
ATOM 5628 O O . LEU B 1 361 ? 4.094 3.285 17.828 1 98.75 361 LEU B O 1
ATOM 5632 N N . MET B 1 362 ? 3.971 5.484 18.328 1 98.5 362 MET B N 1
ATOM 5633 C CA . MET B 1 362 ? 5.355 5.539 18.797 1 98.5 362 MET B CA 1
ATOM 5634 C C . MET B 1 362 ? 5.551 4.672 20.031 1 98.5 362 MET B C 1
ATOM 5636 O O . MET B 1 362 ? 6.551 3.961 20.141 1 98.5 362 MET B O 1
ATOM 5640 N N . GLU B 1 363 ? 4.598 4.754 20.969 1 98 363 GLU B N 1
ATOM 5641 C CA . GLU B 1 363 ? 4.652 3.908 22.156 1 98 363 GLU B CA 1
ATOM 5642 C C . GLU B 1 363 ? 4.699 2.43 21.781 1 98 363 GLU B C 1
ATOM 5644 O O . GLU B 1 363 ? 5.488 1.667 22.344 1 98 363 GLU B O 1
ATOM 5649 N N . SER B 1 364 ? 3.857 2.062 20.828 1 97.44 364 SER B N 1
ATOM 5650 C CA . SER B 1 364 ? 3.834 0.688 20.328 1 97.44 364 SER B CA 1
ATOM 5651 C C . SER B 1 364 ? 5.188 0.284 19.75 1 97.44 364 SER B C 1
ATOM 5653 O O . SER B 1 364 ? 5.648 -0.837 19.969 1 97.44 364 SER B O 1
ATOM 5655 N N . ALA B 1 365 ? 5.824 1.146 19.016 1 97.56 365 ALA B N 1
ATOM 5656 C CA . ALA B 1 365 ? 7.086 0.863 18.344 1 97.56 365 ALA B CA 1
ATOM 5657 C C . ALA B 1 365 ? 8.227 0.705 19.344 1 97.56 365 ALA B C 1
ATOM 5659 O O . ALA B 1 365 ? 9.18 -0.035 19.094 1 97.56 365 ALA B O 1
ATOM 5660 N N . ARG B 1 366 ? 8.188 1.432 20.422 1 95.5 366 ARG B N 1
ATOM 5661 C CA . ARG B 1 366 ? 9.266 1.429 21.406 1 95.5 366 ARG B CA 1
ATOM 5662 C C . ARG B 1 366 ? 9.023 0.377 22.484 1 95.5 366 ARG B C 1
ATOM 5664 O O . ARG B 1 366 ? 9.898 0.115 23.312 1 95.5 366 ARG B O 1
ATOM 5671 N N . SER B 1 367 ? 7.887 -0.291 22.578 1 88.12 367 SER B N 1
ATOM 5672 C CA . SER B 1 367 ? 7.582 -1.346 23.547 1 88.12 367 SER B CA 1
ATOM 5673 C C . SER B 1 367 ? 8.016 -2.711 23.031 1 88.12 367 SER B C 1
ATOM 5675 O O . SER B 1 367 ? 8.125 -2.916 21.812 1 88.12 367 SER B O 1
#

InterPro domains:
  IPR000683 Gfo/Idh/MocA-like oxidoreductase, N-terminal [PF01408] (6-130)
  IPR036291 NAD(P)-binding domain superfamily [SSF51735] (2-162)
  IPR055170 GFO/IDH/MocA-like oxidoreductase domain [PF22725] (150-266)

Foldseek 3Di:
DPLAQAEEEEDDLDPVVLLLQLLQVVLPSYAHAEYADPDLVSRVVSQVVSCVVNVPDPVRGHHYDHLLCALQDPRHAEYEYDFFQAVCLVSLVSNLVNNHAYEYEWPHHPALVSLVVSLVSQVVSQHAYFYQQLLVLDVLLVVVLVCLVVQPWWAEKEKEFEAADDPVCCVPPCLVPCNRNVLRQCGPPVLVQLLSVCSNVVNDFFPDKAKAQPDHDPNGRRFKMKMWTWHDIPDPPGIYIYIYIYGNRDHGFTWMWIHDPFWIKTQTCSRQADDPVHFRKIKTKGWDFPDPPVDDDSDIDIDIDIGGDRRCRRSRSSNSVVNLVVVQWDQDPVGRIGGDSVNSVVSSSSSSSSRNSSVVNVVNRVD/DPLAQAEEEEDDLDPVVLLLQLLQVVLPSYAHAEYADPDLVSRVVSQVVSCVVNVPDPVRGHHYDHLLCRLQDPRHAEYEYDFFQAPCLVSLLSNLVNNHAYEYEWPHHPALVSLVVSLVSQVVSQHAYFYQQLLVLDVLLVVVLVCLVVQPWWAEKEKEFEAADDPVCCVPPCLNPCSRNVLRQCGPPVLVQLLSVCSNVVNDFFPDKAKAQPDHDPNGRRFKMKMWTWHDIPDPPGIYIYIYIYGNRDHGFTWMWIHDPFWIKTQTCSRQADDPVHFRKIKTKGWDFPPPPPPDDRDIDIDIDIDGDRRCRRSRSSNSVVNLVVVQWDQDPVGRIGGDSVNSVVSSSSSSSSRNSSVVNVVNRVD

Radius of gyration: 30.22 Å; Cα contacts (8 Å, |Δi|>4): 1684; chains: 2; bounding box: 48×96×62 Å

pLDDT: mean 92.94, std 11.18, range [35.72, 98.88]